Protein AF-A0AB39RC55-F1 (afdb_monomer)

Secondary structure (DSSP, 8-state):
--------------------------------------------------------------------------PPPP--------------------------------------------------------SS-SHHHHHHHHHHHHHHTT-----S---TTHHHHHHHHHHHSTTTHHHHHHHHHHTTSB-SS--BTTEE-BSSS--SEEHHHHHHH-HHHHHHHHHHHHHHHHT-TTTT-SSS-TTHHHHHHHHHHHHHHHHHHHHHHHHHHHHHHHHHHHHHHHHHHHHHHHHHHHHHHHHHHTT-TT---HHHHHHHHHHHHHHHT--SSHHHHHHHHHHHHT-S-SSPPPSEETTEEPPHHHHHHHHHHHHHHHHHHHTHHHHHTS-HHHHHHHHHHHSPPP--TT---

Radius of gyration: 39.56 Å; Cα contacts (8 Å, |Δi|>4): 173; chains: 1; bounding box: 98×82×98 Å

Sequence (417 aa):
MRQDLAVVCAVLFPRTVRGGWLGRELAVVRAASLVGTGRGGLLRQDLGVVCAGVFPRIARGGWLGRELAVVRAVSPPGTSGGGGLSRGEVEGREAPLSGADALPASQGGPNGRLWHLPSPSRVGDVHRTSRAGRGCRRTRRAAAVAVLVLLGVTAAPAFAAPGASEERDAQLVYCLDTSHRGDLVAAAVRLGLLKADAAAQDTVRPTGSGGRMTLEKWAERRQDDFGRACSALMAAESDSPGAAAKDTAEDDWFVTLLKSLPLLAAGALITLGGQLSERVSAERRQIKQQLDSGEAAFRTAVREYLAAYERDAHADHTAVLTARDALTGTLAQVAGPGARRSAARRLADELPLARPLPDARDGAFLGTHARAQEAQGVRQTVDGRLRIVPDLNGRALYWRWRTLREHPAPATPGAAA

Structure (mmCIF, N/CA/C/O backbone):
data_AF-A0AB39RC55-F1
#
_entry.id   AF-A0AB39RC55-F1
#
loop_
_atom_site.group_PDB
_atom_site.id
_atom_site.type_symbol
_atom_site.label_atom_id
_atom_site.label_alt_id
_atom_site.label_comp_id
_atom_site.label_asym_id
_atom_site.label_entity_id
_atom_site.label_seq_id
_atom_site.pdbx_PDB_ins_code
_atom_site.Cartn_x
_atom_site.Cartn_y
_atom_site.Cartn_z
_atom_site.occupancy
_atom_site.B_iso_or_equiv
_atom_site.auth_seq_id
_atom_site.auth_comp_id
_atom_site.auth_asym_id
_atom_site.auth_atom_id
_atom_site.pdbx_PDB_model_num
ATOM 1 N N . MET A 1 1 ? -22.878 -17.715 -24.963 1.00 43.03 1 MET A N 1
ATOM 2 C CA . MET A 1 1 ? -21.461 -17.491 -25.318 1.00 43.03 1 MET A CA 1
ATOM 3 C C . MET A 1 1 ? -21.364 -16.235 -26.167 1.00 43.03 1 MET A C 1
ATOM 5 O O . MET A 1 1 ? -21.709 -16.291 -27.336 1.00 43.03 1 MET A O 1
ATOM 9 N N . ARG A 1 2 ? -20.974 -15.106 -25.570 1.00 29.12 2 ARG A N 1
ATOM 10 C CA . ARG A 1 2 ? -20.531 -13.890 -26.267 1.00 29.12 2 ARG A CA 1
ATOM 11 C C . ARG A 1 2 ? -19.544 -13.186 -25.342 1.00 29.12 2 ARG A C 1
ATOM 13 O O . ARG A 1 2 ? -19.919 -12.773 -24.250 1.00 29.12 2 ARG A O 1
ATOM 20 N N . GLN A 1 3 ? -18.285 -13.173 -25.753 1.00 39.72 3 GLN A N 1
ATOM 21 C CA . GLN A 1 3 ? -17.246 -12.311 -25.213 1.00 39.72 3 GLN A CA 1
ATOM 22 C C . GLN A 1 3 ? -17.105 -11.170 -26.211 1.00 39.72 3 GLN A C 1
ATOM 24 O O . GLN A 1 3 ? -16.764 -11.433 -27.355 1.00 39.72 3 GLN A O 1
ATOM 29 N N . ASP A 1 4 ? -17.348 -9.943 -25.768 1.00 32.66 4 ASP A N 1
ATOM 30 C CA . ASP A 1 4 ? -16.845 -8.741 -26.426 1.00 32.66 4 ASP A CA 1
ATOM 31 C C . ASP A 1 4 ? -16.259 -7.857 -25.322 1.00 32.66 4 ASP A C 1
ATOM 33 O O . ASP A 1 4 ? -16.946 -7.079 -24.663 1.00 32.66 4 ASP A O 1
ATOM 37 N N . LEU A 1 5 ? -14.970 -8.070 -25.055 1.00 35.31 5 LEU A N 1
ATOM 38 C CA . LEU A 1 5 ? -14.131 -7.199 -24.239 1.00 35.31 5 LEU A CA 1
ATOM 39 C C . LEU A 1 5 ? -13.404 -6.257 -25.200 1.00 35.31 5 LEU A C 1
ATOM 41 O O . LEU A 1 5 ? -12.364 -6.601 -25.756 1.00 35.31 5 LEU A O 1
ATOM 45 N N . ALA A 1 6 ? -13.952 -5.060 -25.396 1.00 31.12 6 ALA A N 1
ATOM 46 C CA . ALA A 1 6 ? -13.221 -3.967 -26.020 1.00 31.12 6 ALA A CA 1
ATOM 47 C C . ALA A 1 6 ? -12.321 -3.313 -24.959 1.00 31.12 6 ALA A C 1
ATOM 49 O O . ALA A 1 6 ? -12.769 -2.498 -24.154 1.00 31.12 6 ALA A O 1
ATOM 50 N N . VAL A 1 7 ? -11.041 -3.690 -24.939 1.00 33.72 7 VAL A N 1
ATOM 51 C CA . VAL A 1 7 ? -10.003 -2.970 -24.191 1.00 33.72 7 VAL A CA 1
ATOM 52 C C . VAL A 1 7 ? -9.456 -1.875 -25.102 1.00 33.72 7 VAL A C 1
ATOM 54 O O . VAL A 1 7 ? -8.684 -2.140 -26.020 1.00 33.72 7 VAL A O 1
ATOM 57 N N . VAL A 1 8 ? -9.864 -0.632 -24.855 1.00 31.86 8 VAL A N 1
ATOM 58 C CA . VAL A 1 8 ? -9.264 0.550 -25.482 1.00 31.86 8 VAL A CA 1
ATOM 59 C C . VAL A 1 8 ? -8.044 0.955 -24.655 1.00 31.86 8 VAL A C 1
ATOM 61 O O . VAL A 1 8 ? -8.169 1.589 -23.609 1.00 31.86 8 VAL A O 1
ATOM 64 N N . CYS A 1 9 ? -6.849 0.591 -25.119 1.00 29.84 9 CYS A N 1
ATOM 65 C CA . CYS A 1 9 ? -5.598 1.156 -24.617 1.00 29.84 9 CYS A CA 1
ATOM 66 C C . CYS A 1 9 ? -5.367 2.526 -25.267 1.00 29.84 9 CYS A C 1
ATOM 68 O O . CYS A 1 9 ? -4.828 2.618 -26.368 1.00 29.84 9 CYS A O 1
ATOM 70 N N . ALA A 1 10 ? -5.757 3.601 -24.585 1.00 28.61 10 ALA A N 1
ATOM 71 C CA . ALA A 1 10 ? -5.314 4.945 -24.938 1.00 28.61 10 ALA A CA 1
ATOM 72 C C . ALA A 1 10 ? -3.891 5.166 -24.396 1.00 28.61 10 ALA A C 1
ATOM 74 O O . ALA A 1 10 ? -3.697 5.473 -23.220 1.00 28.61 10 ALA A O 1
ATOM 75 N N . VAL A 1 11 ? -2.883 4.996 -25.254 1.00 29.53 11 VAL A N 1
ATOM 76 C CA . VAL A 1 11 ? -1.509 5.440 -24.982 1.00 29.53 11 VAL A CA 1
ATOM 77 C C . VAL A 1 11 ? -1.458 6.950 -25.220 1.00 29.53 11 VAL A C 1
ATOM 79 O O . VAL A 1 11 ? -1.374 7.414 -26.355 1.00 29.53 11 VAL A O 1
ATOM 82 N N . LEU A 1 12 ? -1.553 7.736 -24.148 1.00 33.94 12 LEU A N 1
ATOM 83 C CA . LEU A 1 12 ? -1.316 9.178 -24.203 1.00 33.94 12 LEU A CA 1
ATOM 84 C C . LEU A 1 12 ? 0.196 9.440 -24.193 1.00 33.94 12 LEU A C 1
ATOM 86 O O . LEU A 1 12 ? 0.866 9.255 -23.179 1.00 33.94 12 LEU A O 1
ATOM 90 N N . PHE A 1 13 ? 0.723 9.893 -25.331 1.00 29.50 13 PHE A N 1
ATOM 91 C CA . PHE A 1 13 ? 2.064 10.468 -25.439 1.00 29.50 13 PHE A CA 1
ATOM 92 C C . PHE A 1 13 ? 2.140 11.798 -24.664 1.00 29.50 13 PHE A C 1
ATOM 94 O O . PHE A 1 13 ? 1.312 12.682 -24.906 1.00 29.50 13 PHE A O 1
ATOM 101 N N . PRO A 1 14 ? 3.142 12.019 -23.793 1.00 38.78 14 PRO A N 1
ATOM 102 C CA . PRO A 1 14 ? 3.405 13.347 -23.261 1.00 38.78 14 PRO A CA 1
ATOM 103 C C . PRO A 1 14 ? 4.071 14.201 -24.346 1.00 38.78 14 PRO A C 1
ATOM 105 O O . PRO A 1 14 ? 5.243 14.033 -24.676 1.00 38.78 14 PRO A O 1
ATOM 108 N N . ARG A 1 15 ? 3.310 15.142 -24.907 1.00 31.92 15 ARG A N 1
ATOM 109 C CA . ARG A 1 15 ? 3.833 16.191 -25.785 1.00 31.92 15 ARG A CA 1
ATOM 110 C C . ARG A 1 15 ? 4.507 17.254 -24.910 1.00 31.92 15 ARG A C 1
ATOM 112 O O . ARG A 1 15 ? 3.839 18.100 -24.323 1.00 31.92 15 ARG A O 1
ATOM 119 N N . THR A 1 16 ? 5.829 17.199 -24.787 1.00 34.69 16 THR A N 1
ATOM 120 C CA . THR A 1 16 ? 6.635 18.255 -24.164 1.00 34.69 16 THR A CA 1
ATOM 121 C C . THR A 1 16 ? 6.688 19.469 -25.090 1.00 34.69 16 THR A C 1
ATOM 123 O O . THR A 1 16 ? 7.504 19.548 -26.001 1.00 34.69 16 THR A O 1
ATOM 126 N N . VAL A 1 17 ? 5.808 20.442 -24.857 1.00 35.41 17 VAL A N 1
ATOM 127 C CA . VAL A 1 17 ? 5.956 21.795 -25.406 1.00 35.41 17 VAL A CA 1
ATOM 128 C C . VAL A 1 17 ? 6.654 22.638 -24.344 1.00 35.41 17 VAL A C 1
ATOM 130 O O . VAL A 1 17 ? 6.082 22.921 -23.293 1.00 35.41 17 VAL A O 1
ATOM 133 N N . ARG A 1 18 ? 7.911 23.011 -24.598 1.00 42.53 18 ARG A N 1
ATOM 134 C CA . ARG A 1 18 ? 8.663 23.964 -23.774 1.00 42.53 18 ARG A CA 1
ATOM 135 C C . ARG A 1 18 ? 9.168 25.098 -24.664 1.00 42.53 18 ARG A C 1
ATOM 137 O O . ARG A 1 18 ? 10.160 24.964 -25.364 1.00 42.53 18 ARG A O 1
ATOM 144 N N . GLY A 1 19 ? 8.443 26.205 -24.615 1.00 35.44 19 GLY A N 1
ATOM 145 C CA . GLY A 1 19 ? 8.781 27.525 -25.144 1.00 35.44 19 GLY A CA 1
ATOM 146 C C . GLY A 1 19 ? 7.642 28.427 -24.681 1.00 35.44 19 GLY A C 1
ATOM 147 O O . GLY A 1 19 ? 6.491 28.141 -24.973 1.00 35.44 19 GLY A O 1
ATOM 148 N N . GLY A 1 20 ? 7.857 29.320 -23.726 1.00 35.12 20 GLY A N 1
ATOM 149 C CA . GLY A 1 20 ? 8.342 30.666 -24.005 1.00 35.12 20 GLY A CA 1
ATOM 150 C C . GLY A 1 20 ? 7.231 31.629 -23.575 1.00 35.12 20 GLY A C 1
ATOM 151 O O . GLY A 1 20 ? 6.055 31.339 -23.743 1.00 35.12 20 GLY A O 1
ATOM 152 N N . TRP A 1 21 ? 7.605 32.697 -22.888 1.00 42.88 21 TRP A N 1
ATOM 153 C CA . TRP A 1 21 ? 6.731 33.602 -22.147 1.00 42.88 21 TRP A CA 1
ATOM 154 C C . TRP A 1 21 ? 5.689 34.382 -22.980 1.00 42.88 21 TRP A C 1
ATOM 156 O O . TRP A 1 21 ? 5.916 34.681 -24.144 1.00 42.88 21 TRP A O 1
ATOM 166 N N . LEU A 1 22 ? 4.646 34.823 -22.251 1.00 46.00 22 LEU A N 1
ATOM 167 C CA . LEU A 1 22 ? 3.630 35.861 -22.522 1.00 46.00 22 LEU A CA 1
ATOM 168 C C . LEU A 1 22 ? 2.452 35.508 -23.447 1.00 46.00 22 LEU A C 1
ATOM 170 O O . LEU A 1 22 ? 2.516 35.614 -24.663 1.00 46.00 22 LEU A O 1
ATOM 174 N N . GLY A 1 23 ? 1.310 35.227 -22.812 1.00 32.47 23 GLY A N 1
ATOM 175 C CA . GLY A 1 23 ? -0.007 35.221 -23.448 1.00 32.47 23 GLY A CA 1
ATOM 176 C C . GLY A 1 23 ? -1.054 34.574 -22.549 1.00 32.47 23 GLY A C 1
ATOM 177 O O . GLY A 1 23 ? -1.214 33.359 -22.555 1.00 32.47 23 GLY A O 1
ATOM 178 N N . ARG A 1 24 ? -1.746 35.377 -21.732 1.00 48.91 24 ARG A N 1
ATOM 179 C CA . ARG A 1 24 ? -2.971 34.954 -21.040 1.00 48.91 24 ARG A CA 1
ATOM 180 C C . ARG A 1 24 ? -4.037 34.672 -22.101 1.00 48.91 24 ARG A C 1
ATOM 182 O O . ARG A 1 24 ? -4.639 35.618 -22.587 1.00 48.91 24 ARG A O 1
ATOM 189 N N . GLU A 1 25 ? -4.326 33.405 -22.368 1.00 34.00 25 GLU A N 1
ATOM 190 C CA . GLU A 1 25 ? -5.631 32.995 -22.885 1.00 34.00 25 GLU A CA 1
ATOM 191 C C . GLU A 1 25 ? -6.171 31.818 -22.068 1.00 34.00 25 GLU A C 1
ATOM 193 O O . GLU A 1 25 ? -5.530 30.782 -21.891 1.00 34.00 25 GLU A O 1
ATOM 198 N N . LEU A 1 26 ? -7.365 32.024 -21.515 1.00 36.62 26 LEU A N 1
ATOM 199 C CA . LEU A 1 26 ? -8.180 31.001 -20.878 1.00 36.62 26 LEU A CA 1
ATOM 200 C C . LEU A 1 26 ? -8.733 30.083 -21.971 1.00 36.62 26 LEU A C 1
ATOM 202 O O . LEU A 1 26 ? -9.740 30.400 -22.599 1.00 36.62 26 LEU A O 1
ATOM 206 N N . ALA A 1 27 ? -8.118 28.920 -22.165 1.00 31.23 27 ALA A N 1
ATOM 207 C CA . ALA A 1 27 ? -8.756 27.833 -22.895 1.00 31.23 27 ALA A CA 1
ATOM 208 C C . ALA A 1 27 ? -9.857 27.218 -22.012 1.00 31.23 27 ALA A C 1
ATOM 210 O O . ALA A 1 27 ? -9.618 26.314 -21.211 1.00 31.23 27 ALA A O 1
ATOM 211 N N . VAL A 1 28 ? -11.082 27.732 -22.143 1.00 34.69 28 VAL A N 1
ATOM 212 C CA . VAL A 1 28 ? -12.290 27.049 -21.670 1.00 34.69 28 VAL A CA 1
ATOM 213 C C . VAL A 1 28 ? -12.527 25.866 -22.605 1.00 34.69 28 VAL A C 1
ATOM 215 O O . VAL A 1 28 ? -13.091 26.017 -23.687 1.00 34.69 28 VAL A O 1
ATOM 218 N N . VAL A 1 29 ? -12.093 24.671 -22.203 1.00 28.02 29 VAL A N 1
ATOM 219 C CA . VAL A 1 29 ? -12.501 23.431 -22.875 1.00 28.02 29 VAL A CA 1
ATOM 220 C C . VAL A 1 29 ? -13.958 23.173 -22.502 1.00 28.02 29 VAL A C 1
ATOM 222 O O . VAL A 1 29 ? -14.278 22.582 -21.474 1.00 28.02 29 VAL A O 1
ATOM 225 N N . ARG A 1 30 ? -14.862 23.688 -23.335 1.00 31.17 30 ARG A N 1
ATOM 226 C CA . ARG A 1 30 ? -16.291 23.400 -23.272 1.00 31.17 30 ARG A CA 1
ATOM 227 C C . ARG A 1 30 ? -16.489 22.017 -23.890 1.00 31.17 30 ARG A C 1
ATOM 229 O O . ARG A 1 30 ? -16.470 21.874 -25.109 1.00 31.17 30 ARG A O 1
ATOM 236 N N . ALA A 1 31 ? -16.637 20.991 -23.057 1.00 27.77 31 ALA A N 1
ATOM 237 C CA . ALA A 1 31 ? -17.123 19.697 -23.518 1.00 27.77 31 ALA A CA 1
ATOM 238 C C . ALA A 1 31 ? -18.564 19.892 -24.016 1.00 27.77 31 ALA A C 1
ATOM 240 O O . ALA A 1 31 ? -19.489 20.087 -23.227 1.00 27.77 31 ALA A O 1
ATOM 241 N N . ALA A 1 32 ? -18.742 19.930 -25.334 1.00 30.94 32 ALA A N 1
ATOM 242 C CA . ALA A 1 32 ? -20.055 19.915 -25.950 1.00 30.94 32 ALA A CA 1
ATOM 243 C C . ALA A 1 32 ? -20.618 18.494 -25.829 1.00 30.94 32 ALA A C 1
ATOM 245 O O . ALA A 1 32 ? -20.237 17.599 -26.579 1.00 30.94 32 ALA A O 1
ATOM 246 N N . SER A 1 33 ? -21.522 18.284 -24.873 1.00 31.70 33 SER A N 1
ATOM 247 C CA . SER A 1 33 ? -22.419 17.131 -24.909 1.00 31.70 33 SER A CA 1
ATOM 248 C C . SER A 1 33 ? -23.353 17.295 -26.104 1.00 31.70 33 SER A C 1
ATOM 250 O O . SER A 1 33 ? -24.265 18.121 -26.081 1.00 31.70 33 SER A O 1
ATOM 252 N N . LEU A 1 34 ? -23.128 16.505 -27.153 1.00 32.03 34 LEU A N 1
ATOM 253 C CA . LEU A 1 34 ? -24.131 16.236 -28.177 1.00 32.03 34 LEU A CA 1
ATOM 254 C C . LEU A 1 34 ? -25.253 15.415 -27.528 1.00 32.03 34 LEU A C 1
ATOM 256 O O . LEU A 1 34 ? -25.216 14.188 -27.496 1.00 32.03 34 LEU A O 1
ATOM 260 N N . VAL A 1 35 ? -26.246 16.109 -26.971 1.00 37.34 35 VAL A N 1
ATOM 261 C CA . VAL A 1 35 ? -27.541 15.515 -26.631 1.00 37.34 35 VAL A CA 1
ATOM 262 C C . VAL A 1 35 ? -28.293 15.337 -27.944 1.00 37.34 35 VAL A C 1
ATOM 264 O O . VAL A 1 35 ? -28.921 16.262 -28.453 1.00 37.34 35 VAL A O 1
ATOM 267 N N . GLY A 1 36 ? -28.186 14.142 -28.521 1.00 32.97 36 GLY A N 1
ATOM 268 C CA . GLY A 1 36 ? -29.104 13.699 -29.560 1.00 32.97 36 GLY A CA 1
ATOM 269 C C . GLY A 1 36 ? -30.492 13.538 -28.949 1.00 32.97 36 GLY A C 1
ATOM 270 O O . GLY A 1 36 ? -30.705 12.678 -28.096 1.00 32.97 36 GLY A O 1
ATOM 271 N N . THR A 1 37 ? -31.442 14.364 -29.376 1.00 38.84 37 THR A N 1
ATOM 272 C CA . THR A 1 37 ? -32.870 14.217 -29.081 1.00 38.84 37 THR A CA 1
ATOM 273 C C . THR A 1 37 ? -33.440 13.030 -29.863 1.00 38.84 37 THR A C 1
ATOM 275 O O . THR A 1 37 ? -34.169 13.174 -30.839 1.00 38.84 37 THR A O 1
ATOM 278 N N . GLY A 1 38 ? -33.085 11.822 -29.424 1.00 34.56 38 GLY A N 1
ATOM 279 C CA . GLY A 1 38 ? -33.704 10.568 -29.837 1.00 34.56 38 GLY A CA 1
ATOM 280 C C . GLY A 1 38 ? -34.925 10.284 -28.971 1.00 34.56 38 GLY A C 1
ATOM 281 O O . GLY A 1 38 ? -34.816 9.862 -27.825 1.00 34.56 38 GLY A O 1
ATOM 282 N N . ARG A 1 39 ? -36.101 10.566 -29.520 1.00 44.69 39 ARG A N 1
ATOM 283 C CA . ARG A 1 39 ? -37.415 10.315 -28.928 1.00 44.69 39 ARG A CA 1
ATOM 284 C C . ARG A 1 39 ? -37.649 8.799 -28.838 1.00 44.69 39 ARG A C 1
ATOM 286 O O . ARG A 1 39 ? -37.835 8.165 -29.869 1.00 44.69 39 ARG A O 1
ATOM 293 N N . GLY A 1 40 ? -37.698 8.234 -27.631 1.00 37.44 40 GLY A N 1
ATOM 294 C CA . GLY A 1 40 ? -38.323 6.925 -27.407 1.00 37.44 40 GLY A CA 1
ATOM 295 C C . GLY A 1 40 ? -37.703 6.067 -26.305 1.00 37.44 40 GLY A C 1
ATOM 296 O O . GLY A 1 40 ? -36.535 5.713 -26.376 1.00 37.44 40 GLY A O 1
ATOM 297 N N . GLY A 1 41 ? -38.542 5.651 -25.353 1.00 34.09 41 GLY A N 1
ATOM 298 C CA . GLY A 1 41 ? -38.341 4.406 -24.608 1.00 34.09 41 GLY A CA 1
ATOM 299 C C . GLY A 1 41 ? -37.872 4.563 -23.167 1.00 34.09 41 GLY A C 1
ATOM 300 O O . GLY A 1 41 ? -36.684 4.655 -22.890 1.00 34.09 41 GLY A O 1
ATOM 301 N N . LEU A 1 42 ? -38.839 4.513 -22.250 1.00 46.84 42 LEU A N 1
ATOM 302 C CA . LEU A 1 42 ? -38.660 4.183 -20.838 1.00 46.84 42 LEU A CA 1
ATOM 303 C C . LEU A 1 42 ? -37.695 3.002 -20.659 1.00 46.84 42 LEU A C 1
ATOM 305 O O . LEU A 1 42 ? -37.992 1.911 -21.134 1.00 46.84 42 LEU A O 1
ATOM 309 N N . LEU A 1 43 ? -36.625 3.193 -19.889 1.00 39.38 43 LEU A N 1
ATOM 310 C CA . LEU A 1 43 ? -36.236 2.275 -18.820 1.00 39.38 43 LEU A CA 1
ATOM 311 C C . LEU A 1 43 ? -35.236 2.963 -17.886 1.00 39.38 43 LEU A C 1
ATOM 313 O O . LEU A 1 43 ? -34.204 3.501 -18.270 1.00 39.38 43 LEU A O 1
ATOM 317 N N . ARG A 1 44 ? -35.653 2.962 -16.630 1.00 39.25 44 ARG A N 1
ATOM 318 C CA . ARG A 1 44 ? -35.046 3.512 -15.430 1.00 39.25 44 ARG A CA 1
ATOM 319 C C . ARG A 1 44 ? -33.804 2.701 -15.061 1.00 39.25 44 ARG A C 1
ATOM 321 O O . ARG A 1 44 ? -33.934 1.498 -14.871 1.00 39.25 44 ARG A O 1
ATOM 328 N N . GLN A 1 45 ? -32.658 3.355 -14.890 1.00 35.53 45 GLN A N 1
ATOM 329 C CA . GLN A 1 45 ? -31.573 2.906 -14.009 1.00 35.53 45 GLN A CA 1
ATOM 330 C C . GLN A 1 45 ? -30.767 4.136 -13.569 1.00 35.53 45 GLN A C 1
ATOM 332 O O . GLN A 1 45 ? -29.889 4.625 -14.276 1.00 35.53 45 GLN A O 1
ATOM 337 N N . ASP A 1 46 ? -31.123 4.650 -12.393 1.00 36.47 46 ASP A N 1
ATOM 338 C CA . ASP A 1 46 ? -30.335 5.619 -11.642 1.00 36.47 46 ASP A CA 1
ATOM 339 C C . ASP A 1 46 ? -29.142 4.903 -11.005 1.00 36.47 46 ASP A C 1
ATOM 341 O O . ASP A 1 46 ? -29.330 4.085 -10.111 1.00 36.47 46 ASP A O 1
ATOM 345 N N . LEU A 1 47 ? -27.925 5.233 -11.436 1.00 36.91 47 LEU A N 1
ATOM 346 C CA . LEU A 1 47 ? -26.689 5.054 -10.667 1.00 36.91 47 LEU A CA 1
ATOM 347 C C . LEU A 1 47 ? -25.700 6.152 -11.089 1.00 36.91 47 LEU A C 1
ATOM 349 O O . LEU A 1 47 ? -24.746 5.934 -11.832 1.00 36.91 47 LEU A O 1
ATOM 353 N N . GLY A 1 48 ? -25.962 7.375 -10.626 1.00 30.14 48 GLY A N 1
ATOM 354 C CA . GLY A 1 48 ? -25.015 8.483 -10.702 1.00 30.14 48 GLY A CA 1
ATOM 355 C C . GLY A 1 48 ? -24.082 8.471 -9.493 1.00 30.14 48 GLY A C 1
ATOM 356 O O . GLY A 1 48 ? -24.415 9.022 -8.448 1.00 30.14 48 GLY A O 1
ATOM 357 N N . VAL A 1 49 ? -22.905 7.857 -9.630 1.00 30.30 49 VAL A N 1
ATOM 358 C CA . VAL A 1 49 ? -21.792 8.029 -8.685 1.00 30.30 49 VAL A CA 1
ATOM 359 C C . VAL A 1 49 ? -21.155 9.394 -8.950 1.00 30.30 49 VAL A C 1
ATOM 361 O O . VAL A 1 49 ? -20.454 9.584 -9.942 1.00 30.30 49 VAL A O 1
ATOM 364 N N . VAL A 1 50 ? -21.402 10.362 -8.067 1.00 29.11 50 VAL A N 1
ATOM 365 C CA . VAL A 1 50 ? -20.710 11.657 -8.071 1.00 29.11 50 VAL A CA 1
ATOM 366 C C . VAL A 1 50 ? -19.432 11.520 -7.246 1.00 29.11 50 VAL A C 1
ATOM 368 O O . VAL A 1 50 ? -19.448 11.635 -6.023 1.00 29.11 50 VAL A O 1
ATOM 371 N N . CYS A 1 51 ? -18.299 11.284 -7.907 1.00 28.39 51 CYS A N 1
ATOM 372 C CA . CYS A 1 51 ? -16.988 11.441 -7.279 1.00 28.39 51 CYS A CA 1
ATOM 373 C C . CYS A 1 51 ? -16.623 12.931 -7.238 1.00 28.39 51 CYS A C 1
ATOM 375 O O . CYS A 1 51 ? -16.023 13.465 -8.170 1.00 28.39 51 CYS A O 1
ATOM 377 N N . ALA A 1 52 ? -16.973 13.611 -6.146 1.00 29.56 52 ALA A N 1
ATOM 378 C CA . ALA A 1 52 ? -16.411 14.916 -5.821 1.00 29.56 52 ALA A CA 1
ATOM 379 C C . ALA A 1 52 ? -14.947 14.735 -5.382 1.00 29.56 52 ALA A C 1
ATOM 381 O O . ALA A 1 52 ? -14.649 14.455 -4.222 1.00 29.56 52 ALA A O 1
ATOM 382 N N . GLY A 1 53 ? -14.016 14.858 -6.328 1.00 26.36 53 GLY A N 1
ATOM 383 C CA . GLY A 1 53 ? -12.586 14.910 -6.039 1.00 26.36 53 GLY A CA 1
ATOM 384 C C . GLY A 1 53 ? -12.220 16.230 -5.362 1.00 26.36 53 GLY A C 1
ATOM 385 O O . GLY A 1 53 ? -11.924 17.215 -6.034 1.00 26.36 53 GLY A O 1
ATOM 386 N N . VAL A 1 54 ? -12.229 16.256 -4.030 1.00 30.41 54 VAL A N 1
ATOM 387 C CA . VAL A 1 54 ? -11.625 17.337 -3.241 1.00 30.41 54 VAL A CA 1
ATOM 388 C C . VAL A 1 54 ? -10.108 17.139 -3.257 1.00 30.41 54 VAL A C 1
ATOM 390 O O . VAL A 1 54 ? -9.583 16.236 -2.612 1.00 30.41 54 VAL A O 1
ATOM 393 N N . PHE A 1 55 ? -9.391 17.974 -4.008 1.00 30.06 55 PHE A N 1
ATOM 394 C CA . PHE A 1 55 ? -7.929 18.048 -3.949 1.00 30.06 55 PHE A CA 1
ATOM 395 C C . PHE A 1 55 ? -7.497 18.891 -2.736 1.00 30.06 55 PHE A C 1
ATOM 397 O O . PHE A 1 55 ? -7.802 20.087 -2.699 1.00 30.06 55 PHE A O 1
ATOM 404 N N . PRO A 1 56 ? -6.745 18.346 -1.761 1.00 35.53 56 PRO A N 1
ATOM 405 C CA . PRO A 1 56 ? -6.118 19.168 -0.739 1.00 35.53 56 PRO A CA 1
ATOM 406 C C . PRO A 1 56 ? -4.920 19.908 -1.344 1.00 35.53 56 PRO A C 1
ATOM 408 O O . PRO A 1 56 ? -3.926 19.321 -1.776 1.00 35.53 56 PRO A O 1
ATOM 411 N N . ARG A 1 57 ? -5.022 21.236 -1.370 1.00 31.34 57 ARG A N 1
ATOM 412 C CA . ARG A 1 57 ? -3.945 22.151 -1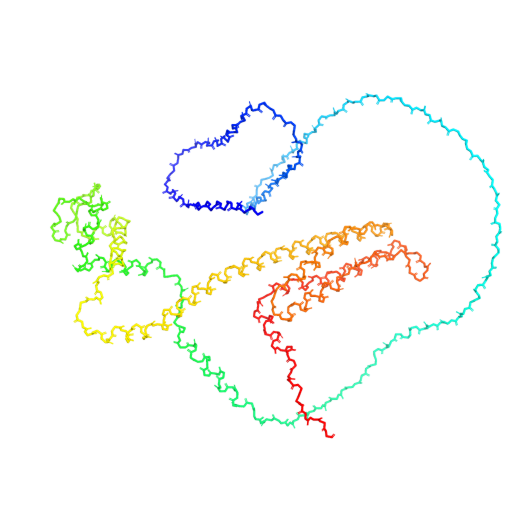.749 1.00 31.34 57 ARG A CA 1
ATOM 413 C C . ARG A 1 57 ? -2.902 22.167 -0.626 1.00 31.34 57 ARG A C 1
ATOM 415 O O . ARG A 1 57 ? -3.094 22.823 0.392 1.00 31.34 57 ARG A O 1
ATOM 422 N N . ILE A 1 58 ? -1.798 21.442 -0.799 1.00 33.97 58 ILE A N 1
ATOM 423 C CA . ILE A 1 58 ? -0.627 21.545 0.084 1.00 33.97 58 ILE A CA 1
ATOM 424 C C . ILE A 1 58 ? 0.107 22.843 -0.271 1.00 33.97 58 ILE A C 1
ATOM 426 O O . ILE A 1 58 ? 0.855 22.899 -1.245 1.00 33.97 58 ILE A O 1
ATOM 430 N N . ALA A 1 59 ? -0.121 23.896 0.513 1.00 35.16 59 ALA A N 1
ATOM 431 C CA . ALA A 1 59 ? 0.694 25.105 0.492 1.00 35.16 59 ALA A CA 1
ATOM 432 C C . ALA A 1 59 ? 1.845 24.953 1.501 1.00 35.16 59 ALA A C 1
ATOM 434 O O . ALA A 1 59 ? 1.620 24.817 2.703 1.00 35.16 59 ALA A O 1
ATOM 435 N N . ARG A 1 60 ? 3.089 24.965 1.009 1.00 40.53 60 ARG A N 1
ATOM 436 C CA . ARG A 1 60 ? 4.290 25.170 1.828 1.00 40.53 60 ARG A CA 1
ATOM 437 C C . ARG A 1 60 ? 4.634 26.661 1.838 1.00 40.53 60 ARG A C 1
ATOM 439 O O . ARG A 1 60 ? 4.934 27.201 0.782 1.00 40.53 60 ARG A O 1
ATOM 446 N N . GLY A 1 61 ? 4.680 27.240 3.039 1.00 33.50 61 GLY A N 1
ATOM 447 C CA . GLY A 1 61 ? 5.576 28.339 3.422 1.00 33.50 61 GLY A CA 1
ATOM 448 C C . GLY A 1 61 ? 5.148 29.765 3.065 1.00 33.50 61 GLY A C 1
ATOM 449 O O . GLY A 1 61 ? 5.096 30.127 1.898 1.00 33.50 61 GLY A O 1
ATOM 450 N N . GLY A 1 62 ? 4.959 30.598 4.093 1.00 29.86 62 GLY A N 1
ATOM 451 C CA . GLY A 1 62 ? 4.911 32.055 3.957 1.00 29.86 62 GLY A CA 1
ATOM 452 C C . GLY A 1 62 ? 4.145 32.729 5.090 1.00 29.86 62 GLY A C 1
ATOM 453 O O . GLY A 1 62 ? 2.929 32.842 5.030 1.00 29.86 62 GLY A O 1
ATOM 454 N N . TRP A 1 63 ? 4.861 33.144 6.134 1.00 41.91 63 TRP A N 1
ATOM 455 C CA . TRP A 1 63 ? 4.359 34.045 7.172 1.00 41.91 63 TRP A CA 1
ATOM 456 C C . TRP A 1 63 ? 3.977 35.418 6.591 1.00 41.91 63 TRP A C 1
ATOM 458 O O . TRP A 1 63 ? 4.668 35.908 5.703 1.00 41.91 63 TRP A O 1
ATOM 468 N N . LEU A 1 64 ? 2.969 36.036 7.228 1.00 41.06 64 LEU A N 1
ATOM 469 C CA . LEU A 1 64 ? 2.464 37.423 7.162 1.00 41.06 64 LEU A CA 1
ATOM 470 C C . LEU A 1 64 ? 1.137 37.613 6.413 1.00 41.06 64 LEU A C 1
ATOM 472 O O . LEU A 1 64 ? 1.022 37.347 5.224 1.00 41.06 64 LEU A O 1
ATOM 476 N N . GLY A 1 65 ? 0.163 38.173 7.139 1.00 32.22 65 GLY A N 1
ATOM 477 C CA . GLY A 1 65 ? -1.047 38.774 6.576 1.00 32.22 65 GLY A CA 1
ATOM 478 C C . GLY A 1 65 ? -2.340 38.229 7.171 1.00 32.22 65 GLY A C 1
ATOM 479 O O . GLY A 1 65 ? -2.916 37.276 6.661 1.00 32.22 65 GLY A O 1
ATOM 480 N N . ARG A 1 66 ? -2.812 38.866 8.250 1.00 42.66 66 ARG A N 1
ATOM 481 C CA . ARG A 1 66 ? -4.216 38.812 8.675 1.00 42.66 66 ARG A CA 1
ATOM 482 C C . ARG A 1 66 ? -5.083 39.406 7.562 1.00 42.66 66 ARG A C 1
ATOM 484 O O . ARG A 1 66 ? -4.948 40.595 7.317 1.00 42.66 66 ARG A O 1
ATOM 491 N N . GLU A 1 67 ? -6.023 38.640 7.020 1.00 34.38 67 GLU A N 1
ATOM 492 C CA . GLU A 1 67 ? -7.320 39.161 6.575 1.00 34.38 67 GLU A CA 1
ATOM 493 C C . GLU A 1 67 ? -8.407 38.108 6.827 1.00 34.38 67 GLU A C 1
ATOM 495 O O . GLU A 1 67 ? -8.295 36.942 6.449 1.00 34.38 67 GLU A O 1
ATOM 500 N N . LEU A 1 68 ? -9.447 38.536 7.540 1.00 39.53 68 LEU A N 1
ATOM 501 C CA . LEU A 1 68 ? -10.659 37.780 7.818 1.00 39.53 68 LEU A CA 1
ATOM 502 C C . LEU A 1 68 ? -11.529 37.773 6.557 1.00 39.53 68 LEU A C 1
ATOM 504 O O . LEU A 1 68 ? -12.175 38.771 6.250 1.00 39.53 68 LEU A O 1
ATOM 508 N N . ALA A 1 69 ? -11.596 36.641 5.860 1.00 34.41 69 ALA A N 1
ATOM 509 C CA . ALA A 1 69 ? -12.635 36.397 4.867 1.00 34.41 69 ALA A CA 1
ATOM 510 C C . ALA A 1 69 ? -13.794 35.637 5.529 1.00 34.41 69 ALA A C 1
ATOM 512 O O . ALA A 1 69 ? -13.736 34.427 5.748 1.00 34.41 69 ALA A O 1
ATOM 513 N N . VAL A 1 70 ? -14.852 36.378 5.862 1.00 36.62 70 VAL A N 1
ATOM 514 C CA . VAL A 1 70 ? -16.163 35.845 6.250 1.00 36.62 70 VAL A CA 1
ATOM 515 C C . VAL A 1 70 ? -16.769 35.150 5.030 1.00 36.62 70 VAL A C 1
ATOM 517 O O . VAL A 1 70 ? -17.248 35.805 4.105 1.00 36.62 70 VAL A O 1
ATOM 520 N N . VAL A 1 71 ? -16.752 33.816 5.009 1.00 32.16 71 VAL A N 1
ATOM 521 C CA . VAL A 1 71 ? -17.504 33.038 4.018 1.00 32.16 71 VAL A CA 1
ATOM 522 C C . VAL A 1 71 ? -18.950 32.941 4.493 1.00 32.16 71 VAL A C 1
ATOM 524 O O . VAL A 1 71 ? -19.285 32.236 5.441 1.00 32.16 71 VAL A O 1
ATOM 527 N N . ARG A 1 72 ? -19.796 33.716 3.819 1.00 31.98 72 ARG A N 1
ATOM 528 C CA . ARG A 1 72 ? -21.250 33.755 3.951 1.00 31.98 72 ARG A CA 1
ATOM 529 C C . ARG A 1 72 ? -21.823 32.413 3.481 1.00 31.98 72 ARG A C 1
ATOM 531 O O . ARG A 1 72 ? -21.679 32.057 2.313 1.00 31.98 72 ARG A O 1
ATOM 538 N N . ALA A 1 73 ? -22.450 31.671 4.390 1.00 31.97 73 ALA A N 1
ATOM 539 C CA . ALA A 1 73 ? -23.199 30.466 4.060 1.00 31.97 73 ALA A CA 1
ATOM 540 C C . ALA A 1 73 ? -24.39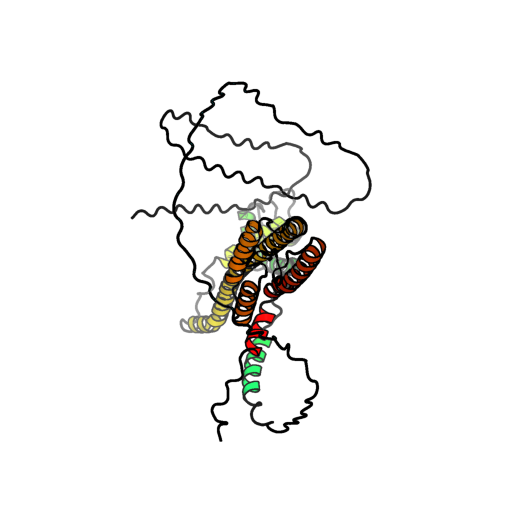1 30.832 3.158 1.00 31.97 73 ALA A C 1
ATOM 542 O O . ALA A 1 73 ? -25.223 31.663 3.520 1.00 31.97 73 ALA A O 1
ATOM 543 N N . VAL A 1 74 ? -24.446 30.232 1.970 1.00 38.22 74 VAL A N 1
ATOM 544 C CA . VAL A 1 74 ? -25.611 30.270 1.082 1.00 38.22 74 VAL A CA 1
ATOM 545 C C . VAL A 1 74 ? -26.519 29.113 1.485 1.00 38.22 74 VAL A C 1
ATOM 547 O O . VAL A 1 74 ? -26.180 27.949 1.279 1.00 38.22 74 VAL A O 1
ATOM 550 N N . SER A 1 75 ? -27.654 29.444 2.099 1.00 37.78 75 SER A N 1
ATOM 551 C CA . SER A 1 75 ? -28.740 28.504 2.385 1.00 37.78 75 SER A CA 1
ATOM 552 C C . SER A 1 75 ? -29.435 28.072 1.088 1.00 37.78 75 SER A C 1
ATOM 554 O O . SER A 1 75 ? -29.727 28.935 0.256 1.00 37.78 75 SER A O 1
ATOM 556 N N . PRO A 1 76 ? -29.766 26.783 0.903 1.00 47.12 76 PRO A N 1
ATOM 557 C CA . PRO A 1 76 ? -30.703 26.374 -0.134 1.00 47.12 76 PRO A CA 1
ATOM 558 C C . PRO A 1 76 ? -32.160 26.710 0.258 1.00 47.12 76 PRO A C 1
ATOM 560 O O . PRO A 1 76 ? -32.480 26.788 1.448 1.00 47.12 76 PRO A O 1
ATOM 563 N N . PRO A 1 77 ? -33.042 26.941 -0.734 1.00 49.84 77 PRO A N 1
ATOM 564 C CA . PRO A 1 77 ? -34.392 27.452 -0.527 1.00 49.84 77 PRO A CA 1
ATOM 565 C C . PRO A 1 77 ? -35.331 26.426 0.113 1.00 49.84 77 PRO A C 1
ATOM 567 O O . PRO A 1 77 ? -35.340 25.246 -0.236 1.00 49.84 77 PRO A O 1
ATOM 570 N N . GLY A 1 78 ? -36.160 26.931 1.028 1.00 32.84 78 GLY A N 1
ATOM 571 C CA . GLY A 1 78 ? -37.245 26.195 1.656 1.00 32.84 78 GLY A CA 1
ATOM 572 C C . GLY A 1 78 ? -38.314 25.787 0.648 1.00 32.84 78 GLY A C 1
ATOM 573 O O . GLY A 1 78 ? -38.838 26.607 -0.106 1.00 32.84 78 GLY A O 1
ATOM 574 N N . THR A 1 79 ? -38.666 24.508 0.675 1.00 39.81 79 THR A N 1
ATOM 575 C CA . THR A 1 79 ? -39.898 23.995 0.087 1.00 39.81 79 THR A CA 1
ATOM 576 C C . THR A 1 79 ? -41.017 24.171 1.106 1.00 39.81 79 THR A C 1
ATOM 578 O O . THR A 1 79 ? -41.176 23.414 2.057 1.00 39.81 79 THR A O 1
ATOM 581 N N . SER A 1 80 ? -41.768 25.249 0.898 1.00 39.97 80 SER A N 1
ATOM 582 C CA . SER A 1 80 ? -43.127 25.427 1.392 1.00 39.97 80 SER A CA 1
ATOM 583 C C . SER A 1 80 ? -44.018 24.360 0.751 1.00 39.97 80 SER A C 1
ATOM 585 O O . SER A 1 80 ? -44.170 24.325 -0.469 1.00 39.97 80 SER A O 1
ATOM 587 N N . GLY A 1 81 ? -44.575 23.476 1.574 1.00 38.75 81 GLY A N 1
ATOM 588 C CA . GLY A 1 81 ? -45.550 22.467 1.182 1.00 38.75 81 GLY A CA 1
ATOM 589 C C . GLY A 1 81 ? -46.510 22.236 2.337 1.00 38.75 81 GLY A C 1
ATOM 590 O O . GLY A 1 81 ? -46.284 21.368 3.173 1.00 38.75 81 GLY A O 1
ATOM 591 N N . GLY A 1 82 ? -47.538 23.080 2.417 1.00 38.69 82 GLY A N 1
ATOM 592 C CA . GLY A 1 82 ? -48.682 22.886 3.298 1.00 38.69 82 GLY A CA 1
ATOM 593 C C . GLY A 1 82 ? -49.635 21.811 2.769 1.00 38.69 82 GLY A C 1
ATOM 594 O O . GLY A 1 82 ? -49.732 21.583 1.565 1.00 38.69 82 GLY A O 1
ATOM 595 N N . GLY A 1 83 ? -50.359 21.192 3.698 1.00 36.88 83 GLY A N 1
ATOM 596 C CA . GLY A 1 83 ? -51.355 20.143 3.473 1.00 36.88 83 GLY A CA 1
ATOM 597 C C . GLY A 1 83 ? -51.055 18.985 4.418 1.00 36.88 83 GLY A C 1
ATOM 598 O O . GLY A 1 83 ? -49.973 18.427 4.381 1.00 36.88 83 GLY A O 1
ATOM 599 N N . GLY A 1 84 ? -51.899 18.581 5.349 1.00 33.88 84 GLY A N 1
ATOM 600 C CA . GLY A 1 84 ? -53.313 18.815 5.564 1.00 33.88 84 GLY A CA 1
ATOM 601 C C . GLY A 1 84 ? -53.780 17.632 6.411 1.00 33.88 84 GLY A C 1
ATOM 602 O O . GLY A 1 84 ? -53.374 16.508 6.150 1.00 33.88 84 GLY A O 1
ATOM 603 N N . LEU A 1 85 ? -54.544 17.924 7.463 1.00 43.62 85 LEU A N 1
ATOM 604 C CA . LEU A 1 85 ? -55.577 17.083 8.076 1.00 43.62 85 LEU A CA 1
ATOM 605 C C . LEU A 1 85 ? -55.439 15.556 7.907 1.00 43.62 85 LEU A C 1
ATOM 607 O O . LEU A 1 85 ? -55.687 15.036 6.825 1.00 43.62 85 LEU A O 1
ATOM 611 N N . SER A 1 86 ? -55.251 14.827 9.011 1.00 39.59 86 SER A N 1
ATOM 612 C CA . SER A 1 86 ? -56.214 13.791 9.428 1.00 39.59 86 SER A CA 1
ATOM 613 C C . SER A 1 86 ? -55.913 13.297 10.837 1.00 39.59 86 SER A C 1
ATOM 615 O O . SER A 1 86 ? -54.920 12.631 11.115 1.00 39.59 86 SER A O 1
ATOM 617 N N . ARG A 1 87 ? -56.828 13.686 11.717 1.00 41.06 87 ARG A N 1
ATOM 618 C CA . ARG A 1 87 ? -57.064 13.196 13.066 1.00 41.06 87 ARG A CA 1
ATOM 619 C C . ARG A 1 87 ? -58.036 12.022 12.936 1.00 41.06 87 ARG A C 1
ATOM 621 O O . ARG A 1 87 ? -59.120 12.205 12.397 1.00 41.06 87 ARG A O 1
ATOM 628 N N . GLY A 1 88 ? -57.639 10.858 13.423 1.00 41.91 88 GLY A N 1
ATOM 629 C CA . GLY A 1 88 ? -58.493 9.714 13.753 1.00 41.91 88 GLY A CA 1
ATOM 630 C C . GLY A 1 88 ? -57.666 8.891 14.737 1.00 41.91 88 GLY A C 1
ATOM 631 O O . GLY A 1 88 ? -56.570 8.472 14.390 1.00 41.91 88 GLY A O 1
ATOM 632 N N . GLU A 1 89 ? -57.954 8.831 16.034 1.00 43.44 89 GLU A N 1
ATOM 633 C CA . GLU A 1 89 ? -59.214 8.446 16.681 1.00 43.44 89 GLU A CA 1
ATOM 634 C C . GLU A 1 89 ? -59.701 7.099 16.151 1.00 43.44 89 GLU A C 1
ATOM 636 O O . GLU A 1 89 ? -60.560 7.030 15.280 1.00 43.44 89 GLU A O 1
ATOM 641 N N . VAL A 1 90 ? -59.089 6.024 16.661 1.00 46.56 90 VAL A N 1
ATOM 642 C CA . VAL A 1 90 ? -59.761 4.732 16.793 1.00 46.56 90 VAL A CA 1
ATOM 643 C C . VAL A 1 90 ? -59.501 4.190 18.193 1.00 46.56 90 VAL A C 1
ATOM 645 O O . VAL A 1 90 ? -58.385 3.896 18.616 1.00 46.56 90 VAL A O 1
ATOM 648 N N . GLU A 1 91 ? -60.626 4.150 18.872 1.00 40.56 91 GLU A N 1
ATOM 649 C CA . GLU A 1 91 ? -61.012 3.629 20.160 1.00 40.56 91 GLU A CA 1
ATOM 650 C C . GLU A 1 91 ? -60.932 2.092 20.225 1.00 40.56 91 GLU A C 1
ATOM 652 O O . GLU A 1 91 ? -61.197 1.397 19.246 1.00 40.56 91 GLU A O 1
ATOM 657 N N . GLY A 1 92 ? -60.627 1.579 21.420 1.00 38.97 92 GLY A N 1
ATOM 658 C CA . GLY A 1 92 ? -61.282 0.393 21.975 1.00 38.97 92 GLY A CA 1
ATOM 659 C C . GLY A 1 92 ? -60.853 -0.993 21.484 1.00 38.97 92 GLY A C 1
ATOM 660 O O . GLY A 1 92 ? -61.328 -1.483 20.463 1.00 38.97 92 GLY A O 1
ATOM 661 N N . ARG A 1 93 ? -60.136 -1.728 22.348 1.00 39.94 93 ARG A N 1
ATOM 662 C CA . ARG A 1 93 ? -60.602 -3.063 22.773 1.00 39.94 93 ARG A CA 1
ATOM 663 C C . ARG A 1 93 ? -59.890 -3.565 24.027 1.00 39.94 93 ARG A C 1
ATOM 665 O O . ARG A 1 93 ? -58.705 -3.882 24.012 1.00 39.94 93 ARG A O 1
ATOM 672 N N . GLU A 1 94 ? -60.671 -3.645 25.096 1.00 39.53 94 GLU A N 1
ATOM 673 C CA . GLU A 1 94 ? -60.376 -4.366 26.327 1.00 39.53 94 GLU A CA 1
ATOM 674 C C . GLU A 1 94 ? -60.729 -5.863 26.215 1.00 39.53 94 GLU A C 1
ATOM 676 O O . GLU A 1 94 ? -61.637 -6.243 25.472 1.00 39.53 94 GLU A O 1
ATOM 681 N N . ALA A 1 95 ? -60.057 -6.631 27.089 1.00 45.28 95 ALA A N 1
ATOM 682 C CA . ALA A 1 95 ? -60.428 -7.911 27.719 1.00 45.28 95 ALA A CA 1
ATOM 683 C C . ALA A 1 95 ? -60.149 -9.246 26.974 1.00 45.28 95 ALA A C 1
ATOM 685 O O . ALA A 1 95 ? -60.189 -9.280 25.745 1.00 45.28 95 ALA A O 1
ATOM 686 N N . PRO A 1 96 ? -59.999 -10.395 27.691 1.00 56.50 96 PRO A N 1
ATOM 687 C CA . PRO A 1 96 ? -59.671 -10.604 29.117 1.00 56.50 96 PRO A CA 1
ATOM 688 C C . PRO A 1 96 ? -58.582 -11.675 29.411 1.00 56.50 96 PRO A C 1
ATOM 690 O O . PRO A 1 96 ? -58.195 -12.483 28.574 1.00 56.50 96 PRO A O 1
ATOM 693 N N . LEU A 1 97 ? -58.144 -11.652 30.678 1.00 49.41 97 LEU A N 1
ATOM 694 C CA . LEU A 1 97 ? -57.728 -12.743 31.581 1.00 49.41 97 LEU A CA 1
ATOM 695 C C . LEU A 1 97 ? -57.789 -14.200 31.070 1.00 49.41 97 LEU A C 1
ATOM 697 O O . LEU A 1 97 ? -58.843 -14.663 30.644 1.00 49.41 97 LEU A O 1
ATOM 701 N N . SER A 1 98 ? -56.723 -14.964 31.341 1.00 39.81 98 SER A N 1
ATOM 702 C CA . SER A 1 98 ? -56.712 -16.170 32.205 1.00 39.81 98 SER A CA 1
ATOM 703 C C . SER A 1 98 ? -55.640 -17.167 31.745 1.00 39.81 98 SER A C 1
ATOM 705 O O . SER A 1 98 ? -55.565 -17.503 30.567 1.00 39.81 98 SER A O 1
ATOM 707 N N . GLY A 1 99 ? -54.812 -17.647 32.673 1.00 41.28 99 GLY A N 1
ATOM 708 C CA . GLY A 1 99 ? -53.800 -18.665 32.386 1.00 41.28 99 GLY A CA 1
ATOM 709 C C . GLY A 1 99 ? -52.700 -18.714 33.434 1.00 41.28 99 GLY A C 1
ATOM 710 O O . GLY A 1 99 ? -51.548 -18.410 33.143 1.00 41.28 99 GLY A O 1
ATOM 711 N N . ALA A 1 100 ? -53.082 -19.038 34.667 1.00 41.78 100 ALA A N 1
ATOM 712 C CA . ALA A 1 100 ? -52.154 -19.508 35.680 1.00 41.78 100 ALA A CA 1
ATOM 713 C C . ALA A 1 100 ? -51.590 -20.863 35.241 1.00 41.78 100 ALA A C 1
ATOM 715 O O . ALA A 1 100 ? -52.374 -21.729 34.876 1.00 41.78 100 ALA A O 1
ATOM 716 N N . ASP A 1 101 ? -50.275 -21.052 35.331 1.00 46.38 101 ASP A N 1
ATOM 717 C CA . ASP A 1 101 ? -49.722 -22.350 35.700 1.00 46.38 101 ASP A CA 1
ATOM 718 C C . ASP A 1 101 ? -48.354 -22.199 36.365 1.00 46.38 101 ASP A C 1
ATOM 720 O O . ASP A 1 101 ? -47.545 -21.319 36.066 1.00 46.38 101 ASP A O 1
ATOM 724 N N . ALA A 1 102 ? -48.191 -23.037 37.377 1.00 39.69 102 ALA A N 1
ATOM 725 C CA . ALA A 1 102 ? -47.229 -22.946 38.448 1.00 39.69 102 ALA A CA 1
ATOM 726 C C . ALA A 1 102 ? -45.826 -23.461 38.071 1.00 39.69 102 ALA A C 1
ATOM 728 O O . ALA A 1 102 ? -45.664 -24.405 37.306 1.00 39.69 102 ALA A O 1
ATOM 729 N N . LEU A 1 103 ? -44.830 -22.814 38.687 1.00 53.78 103 LEU A N 1
ATOM 730 C CA . LEU A 1 103 ? -43.584 -23.331 39.288 1.00 53.78 103 LEU A CA 1
ATOM 731 C C . LEU A 1 103 ? -43.300 -24.857 39.164 1.00 53.78 103 LEU A C 1
ATOM 733 O O . LEU A 1 103 ? -44.192 -25.679 39.355 1.00 53.78 103 LEU A O 1
ATOM 737 N N . PRO A 1 104 ? -42.012 -25.255 39.050 1.00 56.12 104 PRO A N 1
ATOM 738 C CA . PRO A 1 104 ? -41.214 -25.331 40.275 1.00 56.12 104 PRO A CA 1
ATOM 739 C C . PRO A 1 104 ? -39.826 -24.683 40.220 1.00 56.12 104 PRO A C 1
ATOM 741 O O . PRO A 1 104 ? -39.043 -24.824 39.285 1.00 56.12 104 PRO A O 1
ATOM 744 N N . ALA A 1 105 ? -39.548 -24.020 41.340 1.00 45.00 105 ALA A N 1
ATOM 745 C CA . ALA A 1 105 ? -38.263 -23.783 41.977 1.00 45.00 105 ALA A CA 1
ATOM 746 C C . ALA A 1 105 ? -37.110 -24.717 41.545 1.00 45.00 105 ALA A C 1
ATOM 748 O O . ALA A 1 105 ? -37.075 -25.892 41.909 1.00 45.00 105 ALA A O 1
ATOM 749 N N . SER A 1 106 ? -36.093 -24.144 40.893 1.00 44.41 106 SER A N 1
ATOM 750 C CA . SER A 1 106 ? -34.742 -24.710 40.870 1.00 44.41 106 SER A CA 1
ATOM 751 C C . SER A 1 106 ? -33.967 -24.159 42.063 1.00 44.41 106 SER A C 1
ATOM 753 O O . SER A 1 106 ? -33.558 -22.998 42.078 1.00 44.41 106 SER A O 1
ATOM 755 N N . GLN A 1 107 ? -33.806 -25.009 43.074 1.00 45.00 107 GLN A N 1
ATOM 756 C CA . GLN A 1 107 ? -33.010 -24.772 44.272 1.00 45.00 107 GLN A CA 1
ATOM 757 C C . GLN A 1 107 ? -31.548 -24.455 43.935 1.00 45.00 107 GLN A C 1
ATOM 759 O O . GLN A 1 107 ? -30.980 -24.953 42.962 1.00 45.00 107 GLN A O 1
ATOM 764 N N . GLY A 1 108 ? -30.954 -23.608 44.775 1.00 43.66 108 GLY A N 1
ATOM 765 C CA . GLY A 1 108 ? -29.577 -23.158 44.670 1.00 43.66 108 GLY A CA 1
ATOM 766 C C . GLY A 1 108 ? -28.537 -24.258 44.873 1.00 43.66 108 GLY A C 1
ATOM 767 O O . GLY A 1 108 ? -28.702 -25.180 45.667 1.00 43.66 108 GLY A O 1
ATOM 768 N N . GLY A 1 109 ? -27.410 -24.080 44.191 1.00 35.84 109 GLY A N 1
ATOM 769 C CA . GLY A 1 109 ? -26.144 -24.719 44.520 1.00 35.84 109 GLY A CA 1
ATOM 770 C C . GLY A 1 109 ? -25.088 -23.641 44.783 1.00 35.84 109 GLY A C 1
ATOM 771 O O . GLY A 1 109 ? -24.740 -22.916 43.848 1.00 35.84 109 GLY A O 1
ATOM 772 N N . PRO A 1 110 ? -24.553 -23.505 46.009 1.00 53.69 110 PRO A N 1
ATOM 773 C CA . PRO A 1 110 ? -23.455 -22.596 46.292 1.00 53.69 110 PRO A CA 1
ATOM 774 C C . PRO A 1 110 ? -22.138 -23.289 45.930 1.00 53.69 110 PRO A C 1
ATOM 776 O O . PRO A 1 110 ? -21.479 -23.883 46.775 1.00 53.69 110 PRO A O 1
ATOM 779 N N . ASN A 1 111 ? -21.737 -23.223 44.661 1.00 46.38 111 ASN A N 1
ATOM 780 C CA . ASN A 1 111 ? -20.364 -23.545 44.268 1.00 46.38 111 ASN A CA 1
ATOM 781 C C . ASN A 1 111 ? -19.619 -22.249 43.965 1.00 46.38 111 ASN A C 1
ATOM 783 O O . ASN A 1 111 ? -19.450 -21.850 42.813 1.00 46.38 111 ASN A O 1
ATOM 787 N N . GLY A 1 112 ? -19.172 -21.600 45.042 1.00 45.88 112 GLY A N 1
ATOM 788 C CA . GLY A 1 112 ? -18.155 -20.563 44.990 1.00 45.88 112 GLY A CA 1
ATOM 789 C C . GLY A 1 112 ? -16.866 -21.136 44.408 1.00 45.88 112 GLY A C 1
ATOM 790 O O . GLY A 1 112 ? -16.042 -21.698 45.123 1.00 45.88 112 GLY A O 1
ATOM 791 N N . ARG A 1 113 ? -16.677 -20.985 43.095 1.00 43.16 113 ARG A N 1
ATOM 792 C CA . ARG A 1 113 ? -15.352 -21.091 42.486 1.00 43.16 113 ARG A CA 1
ATOM 793 C C . ARG A 1 113 ? -14.635 -19.771 42.722 1.00 43.16 113 ARG A C 1
ATOM 795 O O . ARG A 1 113 ? -14.741 -18.845 41.923 1.00 43.16 113 ARG A O 1
ATOM 802 N N . LEU A 1 114 ? -13.909 -19.708 43.837 1.00 40.06 114 LEU A N 1
ATOM 803 C CA . LEU A 1 114 ? -12.770 -18.810 43.969 1.00 40.06 114 LEU A CA 1
ATOM 804 C C . LEU A 1 114 ? -11.824 -19.093 42.796 1.00 40.06 114 LEU A C 1
ATOM 806 O O . LEU A 1 114 ? -11.154 -20.126 42.753 1.00 40.06 114 LEU A O 1
ATOM 810 N N . TRP A 1 115 ? -11.758 -18.171 41.844 1.00 43.03 115 TRP A N 1
ATOM 811 C CA . TRP A 1 115 ? -10.643 -18.112 40.914 1.00 43.03 115 TRP A CA 1
ATOM 812 C C . TRP A 1 115 ? -9.434 -17.591 41.692 1.00 43.03 115 TRP A C 1
ATOM 814 O O . TRP A 1 115 ? -9.236 -16.388 41.840 1.00 43.03 115 TRP A O 1
ATOM 824 N N . HIS A 1 116 ? -8.639 -18.512 42.238 1.00 41.78 116 HIS A N 1
ATOM 825 C CA . HIS A 1 116 ? -7.295 -18.200 42.702 1.00 41.78 116 HIS A CA 1
ATOM 826 C C . HIS A 1 116 ? -6.462 -17.739 41.500 1.00 41.78 116 HIS A C 1
ATOM 828 O O . HIS A 1 116 ? -6.090 -18.533 40.637 1.00 41.78 116 HIS A O 1
ATOM 834 N N . LEU A 1 117 ? -6.178 -16.439 41.449 1.00 41.75 117 LEU A N 1
ATOM 835 C CA . LEU A 1 117 ? -5.112 -15.875 40.628 1.00 41.75 117 LEU A CA 1
ATOM 836 C C . LEU A 1 117 ? -3.776 -16.502 41.070 1.00 41.75 117 LEU A C 1
ATOM 838 O O . LEU A 1 117 ? -3.447 -16.423 42.258 1.00 41.75 117 LEU A O 1
ATOM 842 N N . PRO A 1 118 ? -2.986 -17.112 40.169 1.00 47.03 118 PRO A N 1
ATOM 843 C CA . PRO A 1 118 ? -1.644 -17.546 40.516 1.00 47.03 118 PRO A CA 1
ATOM 844 C C . PRO A 1 118 ? -0.749 -16.318 40.716 1.00 47.03 118 PRO A C 1
ATOM 846 O O . PRO A 1 118 ? -0.477 -15.547 39.796 1.00 47.03 118 PRO A O 1
ATOM 849 N N . SER A 1 119 ? -0.307 -16.156 41.959 1.00 38.69 119 SER A N 1
ATOM 850 C CA . SER A 1 119 ? 0.760 -15.248 42.369 1.00 38.69 119 SER A CA 1
ATOM 851 C C . SER A 1 119 ? 2.067 -15.603 41.635 1.00 38.69 119 SER A C 1
ATOM 853 O O . SER A 1 119 ? 2.391 -16.790 41.540 1.00 38.69 119 SER A O 1
ATOM 855 N N . PRO A 1 120 ? 2.843 -14.634 41.112 1.00 48.50 120 PRO A N 1
ATOM 856 C CA . PRO A 1 120 ? 4.129 -14.921 40.493 1.00 48.50 120 PRO A CA 1
ATOM 857 C C . PRO A 1 120 ? 5.181 -15.201 41.573 1.00 48.50 120 PRO A C 1
ATOM 859 O O . PRO A 1 120 ? 5.818 -14.294 42.114 1.00 48.50 120 PRO A O 1
ATOM 862 N N . SER A 1 121 ? 5.379 -16.482 41.879 1.00 46.12 121 SER A N 1
ATOM 863 C CA . SER A 1 121 ? 6.522 -16.956 42.654 1.00 46.12 121 SER A CA 1
ATOM 864 C C . SER A 1 121 ? 7.816 -16.688 41.891 1.00 46.12 121 SER A C 1
ATOM 866 O O . SER A 1 121 ? 8.013 -17.138 40.762 1.00 46.12 121 SER A O 1
ATOM 868 N N . ARG A 1 122 ? 8.710 -15.961 42.559 1.00 47.47 122 ARG A N 1
ATOM 869 C CA . ARG A 1 122 ? 10.144 -15.896 42.280 1.00 47.47 122 ARG A CA 1
ATOM 870 C C . ARG A 1 122 ? 10.790 -17.290 42.303 1.00 47.47 122 ARG A C 1
ATOM 872 O O . ARG A 1 122 ? 10.311 -18.193 42.979 1.00 47.47 122 ARG A O 1
ATOM 879 N N . VAL A 1 123 ? 12.005 -17.305 41.751 1.00 45.38 123 VAL A N 1
ATOM 880 C CA . VAL A 1 123 ? 13.131 -18.223 42.004 1.00 45.38 123 VAL A CA 1
ATOM 881 C C . VAL A 1 123 ? 13.222 -19.419 41.061 1.00 45.38 123 VAL A C 1
ATOM 883 O O . VAL A 1 123 ? 12.407 -20.332 41.073 1.00 45.38 123 VAL A O 1
ATOM 886 N N . GLY A 1 124 ? 14.304 -19.416 40.282 1.00 38.66 124 GLY A N 1
ATOM 887 C CA . GLY A 1 124 ? 14.732 -20.549 39.478 1.00 38.66 124 GLY A CA 1
ATOM 888 C C . GLY A 1 124 ? 15.889 -20.218 38.543 1.00 38.66 124 GLY A C 1
ATOM 889 O O . GLY A 1 124 ? 15.821 -20.559 37.366 1.00 38.66 124 GLY A O 1
ATOM 890 N N . ASP A 1 125 ? 16.927 -19.539 39.045 1.00 47.19 125 ASP A N 1
ATOM 891 C CA . ASP A 1 125 ? 18.236 -19.494 38.388 1.00 47.19 125 ASP A CA 1
ATOM 892 C C . ASP A 1 125 ? 18.749 -20.928 38.221 1.00 47.19 125 ASP A C 1
ATOM 894 O O . ASP A 1 125 ? 19.195 -21.569 39.172 1.00 47.19 125 ASP A O 1
ATOM 898 N N . VAL A 1 126 ? 18.686 -21.447 36.997 1.00 47.62 126 VAL A N 1
ATOM 899 C CA . VAL A 1 126 ? 19.415 -22.652 36.605 1.00 47.62 126 VAL A CA 1
ATOM 900 C C . VAL A 1 126 ? 20.448 -22.235 35.574 1.00 47.62 126 VAL A C 1
ATOM 902 O O . VAL A 1 126 ? 20.237 -22.283 34.361 1.00 47.62 126 VAL A O 1
ATOM 905 N N . HIS A 1 127 ? 21.611 -21.841 36.090 1.00 46.06 127 HIS A N 1
ATOM 906 C CA . HIS A 1 127 ? 22.864 -21.868 35.353 1.00 46.06 127 HIS A CA 1
ATOM 907 C C . HIS A 1 127 ? 23.121 -23.299 34.861 1.00 46.06 127 HIS A C 1
ATOM 909 O O . HIS A 1 127 ? 23.723 -24.115 35.553 1.00 46.06 127 HIS A O 1
ATOM 915 N N . ARG A 1 128 ? 22.688 -23.617 33.636 1.00 43.56 128 ARG A N 1
ATOM 916 C CA . ARG A 1 128 ? 23.162 -24.802 32.912 1.00 43.56 128 ARG A CA 1
ATOM 917 C C . ARG A 1 128 ? 24.149 -24.370 31.835 1.00 43.56 128 ARG A C 1
ATOM 919 O O . ARG A 1 128 ? 23.810 -24.172 30.670 1.00 43.56 128 ARG A O 1
ATOM 926 N N . THR A 1 129 ? 25.404 -24.241 32.248 1.00 49.78 129 THR A N 1
ATOM 927 C CA . THR A 1 129 ? 26.582 -24.127 31.386 1.00 49.78 129 THR A CA 1
ATOM 928 C C . THR A 1 129 ? 26.802 -25.434 30.620 1.00 49.78 129 THR A C 1
ATOM 930 O O . THR A 1 129 ? 27.640 -26.259 30.964 1.00 49.78 129 THR A O 1
ATOM 933 N N . SER A 1 130 ? 26.063 -25.628 29.527 1.00 49.34 130 SER A N 1
ATOM 934 C CA . SER A 1 130 ? 26.326 -26.735 28.599 1.00 49.34 130 SER A CA 1
ATOM 935 C C . SER A 1 130 ? 27.443 -26.340 27.629 1.00 49.34 130 SER A C 1
ATOM 937 O O . SER A 1 130 ? 27.208 -25.847 26.526 1.00 49.34 130 SER A O 1
ATOM 939 N N . ARG A 1 131 ? 28.691 -26.541 28.069 1.00 53.16 131 ARG A N 1
ATOM 940 C CA . ARG A 1 131 ? 29.858 -26.713 27.194 1.00 53.16 131 ARG A CA 1
ATOM 941 C C . ARG A 1 131 ? 29.813 -28.130 26.616 1.00 53.16 131 ARG A C 1
ATOM 943 O O . ARG A 1 131 ? 30.120 -29.059 27.342 1.00 53.16 131 ARG A O 1
ATOM 950 N N . ALA A 1 132 ? 29.496 -28.285 25.333 1.00 52.38 132 ALA A N 1
ATOM 951 C CA . ALA A 1 132 ? 30.029 -29.328 24.440 1.00 52.38 132 ALA A CA 1
ATOM 952 C C . ALA A 1 132 ? 29.306 -29.255 23.089 1.00 52.38 132 ALA A C 1
ATOM 954 O O . ALA A 1 132 ? 28.106 -29.014 23.039 1.00 52.38 132 ALA A O 1
ATOM 955 N N . GLY A 1 133 ? 30.040 -29.446 21.990 1.00 44.41 133 GLY A N 1
ATOM 956 C CA . GLY A 1 133 ? 29.466 -29.489 20.638 1.00 44.41 133 GLY A CA 1
ATOM 957 C C . GLY A 1 133 ? 30.069 -28.507 19.631 1.00 44.41 133 GLY A C 1
ATOM 958 O O . GLY A 1 133 ? 29.386 -28.062 18.711 1.00 44.41 133 GLY A O 1
ATOM 959 N N . ARG A 1 134 ? 31.354 -28.152 19.767 1.00 49.81 134 ARG A N 1
ATOM 960 C CA . ARG A 1 134 ? 32.137 -27.560 18.667 1.00 49.81 134 ARG A CA 1
ATOM 961 C C . ARG A 1 134 ? 32.655 -28.679 17.758 1.00 49.81 134 ARG A C 1
ATOM 963 O O . ARG A 1 134 ? 33.830 -29.004 17.784 1.00 49.81 134 ARG A O 1
ATOM 970 N N . GLY A 1 135 ? 31.774 -29.259 16.952 1.00 54.16 135 GLY A N 1
ATOM 971 C CA . GLY A 1 135 ? 32.137 -30.205 15.897 1.00 54.16 135 GLY A CA 1
ATOM 972 C C . GLY A 1 135 ? 31.118 -30.116 14.767 1.00 54.16 135 GLY A C 1
ATOM 973 O O . GLY A 1 135 ? 29.925 -30.053 15.027 1.00 54.16 135 GLY A O 1
ATOM 974 N N . CYS A 1 136 ? 31.574 -30.045 13.517 1.00 47.91 136 CYS A N 1
ATOM 975 C CA . CYS A 1 136 ? 30.741 -30.144 12.305 1.00 47.91 136 CYS A CA 1
ATOM 976 C C . CYS A 1 136 ? 29.854 -28.943 11.891 1.00 47.91 136 CYS A C 1
ATOM 978 O O . CYS A 1 136 ? 28.867 -29.124 11.187 1.00 47.91 136 CYS A O 1
ATOM 980 N N . ARG A 1 137 ? 30.223 -27.686 12.197 1.00 51.50 137 ARG A N 1
ATOM 981 C CA . ARG A 1 137 ? 29.650 -26.489 11.511 1.00 51.50 137 ARG A CA 1
ATOM 982 C C . ARG A 1 137 ? 30.569 -25.837 10.465 1.00 51.50 137 ARG A C 1
ATOM 984 O O . ARG A 1 137 ? 30.216 -24.795 9.915 1.00 51.50 137 ARG A O 1
ATOM 991 N N . ARG A 1 138 ? 31.745 -26.414 10.184 1.00 52.75 138 ARG A N 1
ATOM 992 C CA . ARG A 1 138 ? 32.744 -25.803 9.282 1.00 52.75 138 ARG A CA 1
ATOM 993 C C . ARG A 1 138 ? 32.568 -26.147 7.797 1.00 52.75 138 ARG A C 1
ATOM 995 O O . ARG A 1 138 ? 32.939 -25.327 6.971 1.00 52.75 138 ARG A O 1
ATOM 1002 N N . THR A 1 139 ? 31.924 -27.255 7.433 1.00 51.78 139 THR A N 1
ATOM 1003 C CA . THR A 1 139 ? 31.833 -27.672 6.017 1.00 51.78 139 THR A CA 1
ATOM 1004 C C . THR A 1 139 ? 30.655 -27.058 5.252 1.00 51.78 139 THR A C 1
ATOM 1006 O O . THR A 1 139 ? 30.784 -26.779 4.067 1.00 51.78 139 THR A O 1
ATOM 1009 N N . ARG A 1 140 ? 29.536 -26.714 5.912 1.00 50.44 140 ARG A N 1
ATOM 1010 C CA . ARG A 1 140 ? 28.406 -26.019 5.247 1.00 50.44 140 ARG A CA 1
ATOM 1011 C C . ARG A 1 140 ? 28.603 -24.509 5.065 1.00 50.44 140 ARG A C 1
ATOM 1013 O O . ARG A 1 140 ? 27.903 -23.901 4.264 1.00 50.44 140 ARG A O 1
ATOM 1020 N N . ARG A 1 141 ? 29.555 -23.893 5.779 1.00 51.34 141 ARG A N 1
ATOM 1021 C CA . ARG A 1 141 ? 29.896 -22.469 5.589 1.00 51.34 141 ARG A CA 1
ATOM 1022 C C . ARG A 1 141 ? 30.785 -22.235 4.365 1.00 51.34 141 ARG A C 1
ATOM 1024 O O . ARG A 1 141 ? 30.678 -21.174 3.769 1.00 51.34 141 ARG A O 1
ATOM 1031 N N . ALA A 1 142 ? 31.591 -23.216 3.955 1.00 50.38 142 ALA A N 1
ATOM 1032 C CA . ALA A 1 142 ? 32.468 -23.079 2.791 1.00 50.38 142 ALA A CA 1
ATOM 1033 C C . ALA A 1 142 ? 31.681 -22.999 1.466 1.00 50.38 142 ALA A C 1
ATOM 1035 O O . ALA A 1 142 ? 31.966 -22.140 0.638 1.00 50.38 142 ALA A O 1
ATOM 1036 N N . ALA A 1 143 ? 30.623 -23.804 1.308 1.00 52.75 143 ALA A N 1
ATOM 1037 C CA . ALA A 1 143 ? 29.791 -23.778 0.100 1.00 52.75 143 ALA A CA 1
ATOM 1038 C C . ALA A 1 143 ? 28.963 -22.482 -0.040 1.00 52.75 143 ALA A C 1
ATOM 1040 O O . ALA A 1 143 ? 28.800 -21.966 -1.141 1.00 52.75 143 ALA A O 1
ATOM 1041 N N . ALA A 1 144 ? 28.482 -21.909 1.070 1.00 53.03 144 ALA A N 1
ATOM 1042 C CA . ALA A 1 144 ? 27.723 -20.654 1.039 1.00 53.03 144 ALA A CA 1
ATOM 1043 C C . ALA A 1 144 ? 28.606 -19.421 0.756 1.00 53.03 144 ALA A C 1
ATOM 1045 O O . ALA A 1 144 ? 28.134 -18.455 0.161 1.00 53.03 144 ALA A O 1
ATOM 1046 N N . VAL A 1 145 ? 29.883 -19.451 1.156 1.00 55.50 145 VAL A N 1
ATOM 1047 C CA . VAL A 1 145 ? 30.837 -18.363 0.880 1.00 55.50 145 VAL A CA 1
ATOM 1048 C C . VAL A 1 145 ? 31.280 -18.375 -0.585 1.00 55.50 145 VAL A C 1
ATOM 1050 O O . VAL A 1 145 ? 31.365 -17.308 -1.180 1.00 55.50 145 VAL A O 1
ATOM 1053 N N . ALA A 1 146 ? 31.466 -19.546 -1.204 1.00 55.38 146 ALA A N 1
ATOM 1054 C CA . ALA A 1 146 ? 31.845 -19.632 -2.619 1.00 55.38 146 ALA A CA 1
ATOM 1055 C C . ALA A 1 146 ? 30.792 -19.009 -3.560 1.00 55.38 146 ALA A C 1
ATOM 1057 O O . ALA A 1 146 ? 31.149 -18.282 -4.483 1.00 55.38 146 ALA A O 1
ATOM 1058 N N . VAL A 1 147 ? 29.496 -19.201 -3.282 1.00 57.12 147 VAL A N 1
ATOM 1059 C CA . VAL A 1 147 ? 28.412 -18.590 -4.077 1.00 57.12 147 VAL A CA 1
ATOM 1060 C C . VAL A 1 147 ? 28.334 -17.069 -3.868 1.00 57.12 147 VAL A C 1
ATOM 1062 O O . VAL A 1 147 ? 28.102 -16.333 -4.822 1.00 57.12 147 VAL A O 1
ATOM 1065 N N . LEU A 1 148 ? 28.585 -16.572 -2.650 1.00 54.59 148 LEU A N 1
ATOM 1066 C CA . LEU A 1 148 ? 28.627 -15.129 -2.367 1.00 54.59 148 LEU A CA 1
ATOM 1067 C C . LEU A 1 148 ? 29.853 -14.430 -2.975 1.00 54.59 148 LEU A C 1
ATOM 1069 O O . LEU A 1 148 ? 29.741 -13.279 -3.385 1.00 54.59 148 LEU A O 1
ATOM 1073 N N . VAL A 1 149 ? 30.998 -15.113 -3.071 1.00 55.94 149 VAL A N 1
ATOM 1074 C CA . VAL A 1 149 ? 32.209 -14.567 -3.708 1.00 55.94 149 VAL A CA 1
ATOM 1075 C C . VAL A 1 149 ? 32.066 -14.534 -5.234 1.00 55.94 149 VAL A C 1
ATOM 1077 O O . VAL A 1 149 ? 32.450 -13.539 -5.840 1.00 55.94 149 VAL A O 1
ATOM 1080 N N . LEU A 1 150 ? 31.419 -15.530 -5.855 1.00 53.28 150 LEU A N 1
ATOM 1081 C CA . LEU A 1 150 ? 31.111 -15.483 -7.293 1.00 53.28 150 LEU A CA 1
ATOM 1082 C C . LEU A 1 150 ? 30.094 -14.387 -7.663 1.00 53.28 150 LEU A C 1
ATOM 1084 O O . LEU A 1 150 ? 30.198 -13.814 -8.740 1.00 53.28 150 LEU A O 1
ATOM 1088 N N . LEU A 1 151 ? 29.162 -14.041 -6.768 1.00 53.38 151 LEU A N 1
ATOM 1089 C CA . LEU A 1 151 ? 28.241 -12.907 -6.956 1.00 53.38 151 LEU A CA 1
ATOM 1090 C C . LEU A 1 151 ? 28.883 -11.538 -6.658 1.00 53.38 151 LEU A C 1
ATOM 1092 O O . LEU A 1 151 ? 28.369 -10.515 -7.104 1.00 53.38 151 LEU A O 1
ATOM 1096 N N . GLY A 1 152 ? 29.984 -11.501 -5.900 1.00 49.66 152 GLY A N 1
ATOM 1097 C CA . GLY A 1 152 ? 30.672 -10.266 -5.511 1.00 49.66 152 GLY A CA 1
ATOM 1098 C C . GLY A 1 152 ? 31.638 -9.715 -6.563 1.00 49.66 152 GLY A C 1
ATOM 1099 O O . GLY A 1 152 ? 31.880 -8.514 -6.582 1.00 49.66 152 GLY A O 1
ATOM 1100 N N . VAL A 1 153 ? 32.163 -10.559 -7.458 1.00 51.19 153 VAL A N 1
ATOM 1101 C CA . VAL A 1 153 ? 33.158 -10.143 -8.470 1.00 51.19 153 VAL A CA 1
ATOM 1102 C C . VAL A 1 153 ? 32.512 -9.563 -9.740 1.00 51.19 153 VAL A C 1
ATOM 1104 O O . VAL A 1 153 ? 33.181 -8.883 -10.508 1.00 51.19 153 VAL A O 1
ATOM 1107 N N . THR A 1 154 ? 31.199 -9.722 -9.937 1.00 48.53 154 THR A N 1
ATOM 1108 C CA . THR A 1 154 ? 30.467 -9.111 -11.068 1.00 48.53 154 THR A CA 1
ATOM 1109 C C . THR A 1 154 ? 29.646 -7.882 -10.679 1.00 48.53 154 THR A C 1
ATOM 1111 O O . THR A 1 154 ? 28.910 -7.350 -11.507 1.00 48.53 154 THR A O 1
ATOM 1114 N N . ALA A 1 155 ? 29.763 -7.396 -9.441 1.00 45.69 155 ALA A N 1
ATOM 1115 C CA . ALA A 1 155 ? 29.186 -6.120 -9.034 1.00 45.69 155 ALA A CA 1
ATOM 1116 C C . ALA A 1 155 ? 30.115 -4.965 -9.447 1.00 45.69 155 ALA A C 1
ATOM 1118 O O . ALA A 1 155 ? 30.617 -4.217 -8.609 1.00 45.69 155 ALA A O 1
ATOM 1119 N N . ALA A 1 156 ? 30.336 -4.813 -10.756 1.00 48.41 156 ALA A N 1
ATOM 1120 C CA . ALA A 1 156 ? 30.657 -3.497 -11.292 1.00 48.41 156 ALA A CA 1
ATOM 1121 C C . ALA A 1 156 ? 29.523 -2.540 -10.864 1.00 48.41 156 ALA A C 1
ATOM 1123 O O . ALA A 1 156 ? 28.364 -2.971 -10.830 1.00 48.41 156 ALA A O 1
ATOM 1124 N N . PRO A 1 157 ? 29.822 -1.290 -10.472 1.00 44.53 157 PRO A N 1
ATOM 1125 C CA . PRO A 1 157 ? 28.828 -0.344 -9.979 1.00 44.53 157 PRO A CA 1
ATOM 1126 C C . PRO A 1 157 ? 27.795 -0.067 -11.073 1.00 44.53 157 PRO A C 1
ATOM 1128 O O . PRO A 1 157 ? 27.982 0.759 -11.959 1.00 44.53 157 PRO A O 1
ATOM 1131 N N . ALA A 1 158 ? 26.697 -0.809 -11.015 1.00 47.28 158 ALA A N 1
ATOM 1132 C CA . ALA A 1 158 ? 25.579 -0.671 -11.914 1.00 47.28 158 ALA A CA 1
ATOM 1133 C C . ALA A 1 158 ? 24.772 0.563 -11.484 1.00 47.28 158 ALA A C 1
ATOM 1135 O O . ALA A 1 158 ? 24.096 0.556 -10.455 1.00 47.28 158 ALA A O 1
ATOM 1136 N N . PHE A 1 159 ? 24.856 1.600 -12.317 1.00 45.22 159 PHE A N 1
ATOM 1137 C CA . PHE A 1 159 ? 23.910 2.708 -12.438 1.00 45.22 159 PHE A CA 1
ATOM 1138 C C . PHE A 1 159 ? 23.890 3.736 -11.294 1.00 45.22 159 PHE A C 1
ATOM 1140 O O . PHE A 1 159 ? 22.878 3.949 -10.626 1.00 45.22 159 PHE A O 1
ATOM 1147 N N . ALA A 1 160 ? 24.956 4.533 -11.195 1.00 41.72 160 ALA A N 1
ATOM 1148 C CA . ALA A 1 160 ? 24.678 5.963 -11.312 1.00 41.72 160 ALA A CA 1
ATOM 1149 C C . ALA A 1 160 ? 24.150 6.147 -12.740 1.00 41.72 160 ALA A C 1
ATOM 1151 O O . ALA A 1 160 ? 24.804 5.680 -13.671 1.00 41.72 160 ALA A O 1
ATOM 1152 N N . ALA A 1 161 ? 22.947 6.707 -12.917 1.00 41.31 161 ALA A N 1
ATOM 1153 C CA . ALA A 1 161 ? 22.500 7.129 -14.243 1.00 41.31 161 ALA A CA 1
ATOM 1154 C C . ALA A 1 161 ? 23.691 7.855 -14.879 1.00 41.31 161 ALA A C 1
ATOM 1156 O O . ALA A 1 161 ? 24.178 8.776 -14.208 1.00 41.31 161 ALA A O 1
ATOM 1157 N N . PRO A 1 162 ? 24.226 7.393 -16.030 1.00 44.62 162 PRO A N 1
ATOM 1158 C CA . PRO A 1 162 ? 25.386 8.026 -16.632 1.00 44.62 162 PRO A CA 1
ATOM 1159 C C . PRO A 1 162 ? 25.053 9.503 -16.649 1.00 44.62 162 PRO A C 1
ATOM 1161 O O . PRO A 1 162 ? 23.989 9.906 -17.137 1.00 44.62 162 PRO A O 1
ATOM 1164 N N . GLY A 1 163 ? 25.860 10.292 -15.931 1.00 45.81 163 GLY A N 1
ATOM 1165 C CA . GLY A 1 163 ? 25.651 11.727 -15.913 1.00 45.81 163 GLY A CA 1
ATOM 1166 C C . GLY A 1 163 ? 25.560 12.107 -17.377 1.00 45.81 163 GLY A C 1
ATOM 1167 O O . GLY A 1 163 ? 26.411 11.669 -18.144 1.00 45.81 163 GLY A O 1
ATOM 1168 N N . ALA A 1 164 ? 24.518 12.832 -17.785 1.00 58.28 164 ALA A N 1
ATOM 1169 C CA . ALA A 1 164 ? 24.234 13.118 -19.196 1.00 58.28 164 ALA A CA 1
ATOM 1170 C C . ALA A 1 164 ? 25.429 13.723 -19.977 1.00 58.28 164 ALA A C 1
ATOM 1172 O O . ALA A 1 164 ? 25.327 13.924 -21.181 1.00 58.28 164 ALA A O 1
ATOM 1173 N N . SER A 1 165 ? 26.529 14.032 -19.283 1.00 69.00 165 SER A N 1
ATOM 1174 C CA . SER A 1 165 ? 27.864 14.305 -19.801 1.00 69.00 165 SER A CA 1
ATOM 1175 C C . SER A 1 165 ? 28.569 13.083 -20.408 1.00 69.00 165 SER A C 1
ATOM 1177 O O . SER A 1 165 ? 28.914 13.157 -21.573 1.00 69.00 165 SER A O 1
ATOM 1179 N N . GLU A 1 166 ? 28.755 11.959 -19.701 1.00 76.06 166 GLU A N 1
ATOM 1180 C CA . GLU A 1 166 ? 29.623 10.861 -20.188 1.00 76.06 166 GLU A CA 1
ATOM 1181 C C . GLU A 1 166 ? 29.081 10.220 -21.470 1.00 76.06 166 GLU A C 1
ATOM 1183 O O . GLU A 1 166 ? 29.820 9.971 -22.420 1.00 76.06 166 GLU A O 1
ATOM 1188 N N . GLU A 1 167 ? 27.766 10.016 -21.533 1.00 75.62 167 GLU A N 1
ATOM 1189 C CA . GLU A 1 167 ? 27.124 9.472 -22.728 1.00 75.62 167 GLU A CA 1
ATOM 1190 C C . GLU A 1 167 ? 27.129 10.474 -23.891 1.00 75.62 167 GLU A C 1
ATOM 1192 O O . GLU A 1 167 ? 27.253 10.087 -25.051 1.00 75.62 167 GLU A O 1
ATOM 1197 N N . ARG A 1 168 ? 27.073 11.777 -23.593 1.00 80.56 168 ARG A N 1
ATOM 1198 C CA . ARG A 1 168 ? 27.183 12.836 -24.603 1.00 80.56 168 ARG A CA 1
ATOM 1199 C C . ARG A 1 168 ? 28.607 12.965 -25.138 1.00 80.56 168 ARG A C 1
ATOM 1201 O O . ARG A 1 168 ? 28.772 13.174 -26.336 1.00 80.56 168 ARG A O 1
ATOM 1208 N N . ASP A 1 169 ? 29.610 12.806 -24.284 1.00 85.94 169 ASP A N 1
ATOM 1209 C CA . ASP A 1 169 ? 31.019 12.842 -24.670 1.00 85.94 169 ASP A CA 1
ATOM 1210 C C . ASP A 1 169 ? 31.357 11.636 -25.561 1.00 85.94 169 ASP A C 1
ATOM 1212 O O . ASP A 1 169 ? 31.988 11.798 -26.605 1.00 85.94 169 ASP A O 1
ATOM 1216 N N . ALA A 1 170 ? 30.840 10.446 -25.230 1.00 85.62 170 ALA A N 1
ATOM 1217 C CA . ALA A 1 170 ? 30.966 9.257 -26.074 1.00 85.62 170 ALA A CA 1
ATOM 1218 C C . ALA A 1 170 ? 30.295 9.438 -27.449 1.00 85.62 170 ALA A C 1
ATOM 1220 O O . ALA A 1 170 ? 30.904 9.130 -28.473 1.00 85.62 170 ALA A O 1
ATOM 1221 N N . GLN A 1 171 ? 29.076 9.992 -27.490 1.00 86.25 171 GLN A N 1
ATOM 1222 C CA . GLN A 1 171 ? 28.375 10.302 -28.744 1.00 86.25 171 GLN A CA 1
ATOM 1223 C C . GLN A 1 171 ? 29.136 11.318 -29.601 1.00 86.25 171 GLN A C 1
ATOM 1225 O O . GLN A 1 171 ? 29.210 11.175 -30.820 1.00 86.25 171 GLN A O 1
ATOM 1230 N N . LEU A 1 172 ? 29.717 12.341 -28.972 1.00 91.25 172 LEU A N 1
ATOM 1231 C CA . LEU A 1 172 ? 30.478 13.371 -29.671 1.00 91.25 172 LEU A CA 1
ATOM 1232 C C . LEU A 1 172 ? 31.760 12.801 -30.287 1.00 91.25 172 LEU A C 1
ATOM 1234 O O . LEU A 1 172 ? 32.044 13.092 -31.446 1.00 91.25 172 LEU A O 1
ATOM 1238 N N . VAL A 1 173 ? 32.495 11.958 -29.554 1.00 93.19 173 VAL A N 1
ATOM 1239 C CA . VAL A 1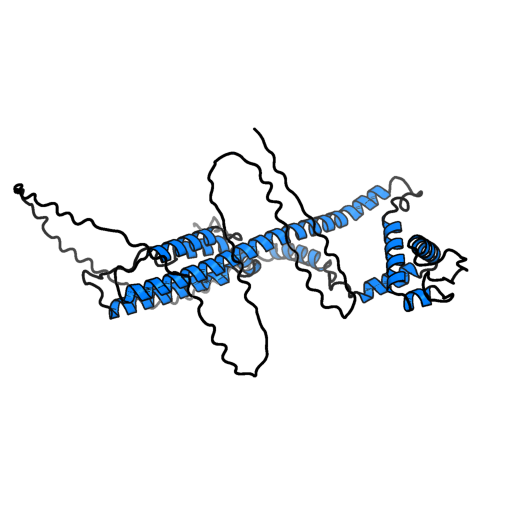 173 ? 33.684 11.268 -30.082 1.00 93.19 173 VAL A CA 1
ATOM 1240 C C . VAL A 1 173 ? 33.307 10.330 -31.228 1.00 93.19 173 VAL A C 1
ATOM 1242 O O . VAL A 1 173 ? 33.948 10.380 -32.273 1.00 93.19 173 VAL A O 1
ATOM 1245 N N . TYR A 1 174 ? 32.241 9.539 -31.069 1.00 92.44 174 TYR A N 1
ATOM 1246 C CA . TYR A 1 174 ? 31.763 8.618 -32.102 1.00 92.44 174 TYR A CA 1
ATOM 1247 C C . TYR A 1 174 ? 31.408 9.345 -33.406 1.00 92.44 174 TYR A C 1
ATOM 1249 O O . TYR A 1 174 ? 31.917 9.022 -34.475 1.00 92.44 174 TYR A O 1
ATOM 1257 N N . CYS A 1 175 ? 30.579 10.387 -33.317 1.00 94.62 175 CYS A N 1
ATOM 1258 C CA . CYS A 1 175 ? 30.069 11.097 -34.488 1.00 94.62 175 CYS A CA 1
ATOM 1259 C C . CYS A 1 175 ? 31.084 12.057 -35.137 1.00 94.62 175 CYS A C 1
ATOM 1261 O O . CYS A 1 175 ? 30.891 12.447 -36.288 1.00 94.62 175 CYS A O 1
ATOM 1263 N N . LEU A 1 176 ? 32.151 12.460 -34.431 1.00 93.88 176 LEU A N 1
ATOM 1264 C CA . LEU A 1 176 ? 33.241 13.268 -35.000 1.00 93.88 176 LEU A CA 1
ATOM 1265 C C . LEU A 1 176 ? 34.417 12.435 -35.528 1.00 93.88 176 LEU A C 1
ATOM 1267 O O . LEU A 1 176 ? 35.331 13.014 -36.133 1.00 93.88 176 LEU A O 1
ATOM 1271 N N . ASP A 1 177 ? 34.401 11.115 -35.336 1.00 94.75 177 ASP A N 1
ATOM 1272 C CA . ASP A 1 177 ? 35.412 10.226 -35.896 1.00 94.75 177 ASP A CA 1
ATOM 1273 C C . ASP A 1 177 ? 35.411 10.290 -37.429 1.00 94.75 177 ASP A C 1
ATOM 1275 O O . ASP A 1 177 ? 34.364 10.357 -38.078 1.00 94.75 177 ASP A O 1
ATOM 1279 N N . THR A 1 178 ? 36.604 10.274 -38.022 1.00 92.19 178 THR A N 1
ATOM 1280 C CA . THR A 1 178 ? 36.797 10.401 -39.474 1.00 92.19 178 THR A CA 1
ATOM 1281 C C . THR A 1 178 ? 36.008 9.386 -40.299 1.00 92.19 178 THR A C 1
ATOM 1283 O O . THR A 1 178 ? 35.606 9.711 -41.415 1.00 92.19 178 THR A O 1
ATOM 1286 N N . SER A 1 179 ? 35.749 8.196 -39.749 1.00 92.38 179 SER A N 1
ATOM 1287 C CA . SER A 1 179 ? 34.972 7.146 -40.408 1.00 92.38 179 SER A CA 1
ATOM 1288 C C . SER A 1 179 ? 33.474 7.465 -40.494 1.00 92.38 179 SER A C 1
ATOM 1290 O O . SER A 1 179 ? 32.849 7.120 -41.491 1.00 92.38 179 SER A O 1
ATOM 1292 N N . HIS A 1 180 ? 32.921 8.200 -39.523 1.00 93.56 180 HIS A N 1
ATOM 1293 C CA . HIS A 1 180 ? 31.484 8.490 -39.418 1.00 93.56 180 HIS A CA 1
ATOM 1294 C C . HIS A 1 180 ? 31.097 9.901 -39.895 1.00 93.56 180 HIS A C 1
ATOM 1296 O O . HIS A 1 180 ? 29.913 10.194 -40.081 1.00 93.56 180 HIS A O 1
ATOM 1302 N N . ARG A 1 181 ? 32.068 10.796 -40.146 1.00 92.62 181 ARG A N 1
ATOM 1303 C CA . ARG A 1 181 ? 31.813 12.188 -40.589 1.00 92.62 181 ARG A CA 1
ATOM 1304 C C . ARG A 1 181 ? 30.937 12.274 -41.840 1.00 92.62 181 ARG A C 1
ATOM 1306 O O . ARG A 1 181 ? 30.035 13.111 -41.898 1.00 92.62 181 ARG A O 1
ATOM 1313 N N . GLY A 1 182 ? 31.197 11.427 -42.837 1.00 92.56 182 GLY A N 1
ATOM 1314 C CA . GLY A 1 182 ? 30.430 11.408 -44.087 1.00 92.56 182 GLY A CA 1
ATOM 1315 C C . GLY A 1 182 ? 28.962 11.042 -43.859 1.00 92.56 182 GLY A C 1
ATOM 1316 O O . GLY A 1 182 ? 28.062 11.737 -44.341 1.00 92.56 182 GLY A O 1
ATOM 1317 N N . ASP A 1 183 ? 28.724 10.008 -43.055 1.00 93.81 183 ASP A N 1
ATOM 1318 C CA . ASP A 1 183 ? 27.381 9.515 -42.754 1.00 93.81 183 ASP A CA 1
ATOM 1319 C C . ASP A 1 183 ? 26.616 10.452 -41.815 1.00 93.81 183 ASP A C 1
ATOM 1321 O O . ASP A 1 183 ? 25.414 10.661 -41.994 1.00 93.81 183 ASP A O 1
ATOM 1325 N N . LEU A 1 184 ? 27.311 11.118 -40.887 1.00 94.56 184 LEU A N 1
ATOM 1326 C CA . LEU A 1 184 ? 26.736 12.176 -40.058 1.00 94.56 184 LEU A CA 1
ATOM 1327 C C . LEU A 1 184 ? 26.220 13.337 -40.920 1.00 94.56 184 LEU A C 1
ATOM 1329 O O . LEU A 1 184 ? 25.095 13.805 -40.723 1.00 94.56 184 LEU A O 1
ATOM 1333 N N . VAL A 1 185 ? 27.013 13.797 -41.896 1.00 94.88 185 VAL A N 1
ATOM 1334 C CA . VAL A 1 185 ? 26.596 14.854 -42.832 1.00 94.88 185 VAL A CA 1
ATOM 1335 C C . VAL A 1 185 ? 25.412 14.382 -43.675 1.00 94.88 185 VAL A C 1
ATOM 1337 O O . VAL A 1 185 ? 24.440 15.124 -43.826 1.00 94.88 185 VAL A O 1
ATOM 1340 N N . ALA A 1 186 ? 25.440 13.143 -44.172 1.00 93.81 186 ALA A N 1
ATOM 1341 C CA . ALA A 1 186 ? 24.334 12.570 -44.933 1.00 93.81 186 ALA A CA 1
ATOM 1342 C C . ALA A 1 186 ? 23.037 12.496 -44.105 1.00 93.81 186 ALA A C 1
ATOM 1344 O O . ALA A 1 186 ? 21.972 12.894 -44.589 1.00 93.81 186 ALA A O 1
ATOM 1345 N N . ALA A 1 187 ? 23.113 12.054 -42.846 1.00 94.25 187 ALA A N 1
ATOM 1346 C CA . ALA A 1 187 ? 21.987 12.027 -41.916 1.00 94.25 187 ALA A CA 1
ATOM 1347 C C . ALA A 1 187 ? 21.448 13.441 -41.646 1.00 94.25 187 ALA A C 1
ATOM 1349 O O . ALA A 1 187 ? 20.241 13.677 -41.721 1.00 94.25 187 ALA A O 1
ATOM 1350 N N . ALA A 1 188 ? 22.334 14.410 -41.412 1.00 94.88 188 ALA A N 1
ATOM 1351 C CA . ALA A 1 188 ? 21.953 15.796 -41.167 1.00 94.88 188 ALA A CA 1
ATOM 1352 C C . ALA A 1 188 ? 21.287 16.459 -42.390 1.00 94.88 188 ALA A C 1
ATOM 1354 O O . ALA A 1 188 ? 20.316 17.200 -42.226 1.00 94.88 188 ALA A O 1
ATOM 1355 N N . VAL A 1 189 ? 21.745 16.166 -43.614 1.00 95.19 189 VAL A N 1
ATOM 1356 C CA . VAL A 1 189 ? 21.092 16.614 -44.859 1.00 95.19 189 VAL A CA 1
ATOM 1357 C C . VAL A 1 189 ? 19.713 15.967 -45.014 1.00 95.19 189 VAL A C 1
ATOM 1359 O O . VAL A 1 189 ? 18.742 16.668 -45.297 1.00 95.19 189 VAL A O 1
ATOM 1362 N N . ARG A 1 190 ? 19.581 14.655 -44.759 1.00 94.81 190 ARG A N 1
ATOM 1363 C CA . ARG A 1 190 ? 18.286 13.942 -44.805 1.00 94.81 190 ARG A CA 1
ATOM 1364 C C . ARG A 1 190 ? 17.275 14.484 -43.792 1.00 94.81 190 ARG A C 1
ATOM 1366 O O . ARG A 1 190 ? 16.086 14.544 -44.088 1.00 94.81 190 ARG A O 1
ATOM 1373 N N . LEU A 1 191 ? 17.741 14.913 -42.620 1.00 95.19 191 LEU A N 1
ATOM 1374 C CA . LEU A 1 191 ? 16.917 15.557 -41.591 1.00 95.19 191 LEU A CA 1
ATOM 1375 C C . LEU A 1 191 ? 16.620 17.041 -41.878 1.00 95.19 191 LEU A C 1
ATOM 1377 O O . LEU A 1 191 ? 15.912 17.677 -41.093 1.00 95.19 191 LEU A O 1
ATOM 1381 N N . GLY A 1 192 ? 17.159 17.604 -42.966 1.00 94.75 192 GLY A N 1
ATOM 1382 C CA . GLY A 1 192 ? 17.001 19.012 -43.340 1.00 94.75 192 GLY A CA 1
ATOM 1383 C C . GLY A 1 192 ? 17.775 19.992 -42.451 1.00 94.75 192 GLY A C 1
ATOM 1384 O O . GLY A 1 192 ? 17.498 21.192 -42.476 1.00 94.75 192 GLY A O 1
ATOM 1385 N N . LEU A 1 193 ? 18.732 19.507 -41.655 1.00 95.62 193 LEU A N 1
ATOM 1386 C CA . LEU A 1 193 ? 19.536 20.314 -40.729 1.00 95.62 193 LEU A CA 1
ATOM 1387 C C . LEU A 1 193 ? 20.690 21.029 -41.447 1.00 95.62 193 LEU A C 1
ATOM 1389 O O . LEU A 1 193 ? 21.052 22.153 -41.085 1.00 95.62 193 LEU A O 1
ATOM 1393 N N . LEU A 1 194 ? 21.230 20.399 -42.493 1.00 94.88 194 LEU A N 1
ATOM 1394 C CA . LEU A 1 194 ? 22.244 20.958 -43.385 1.00 94.88 194 LEU A CA 1
ATOM 1395 C C . LEU A 1 194 ? 21.700 21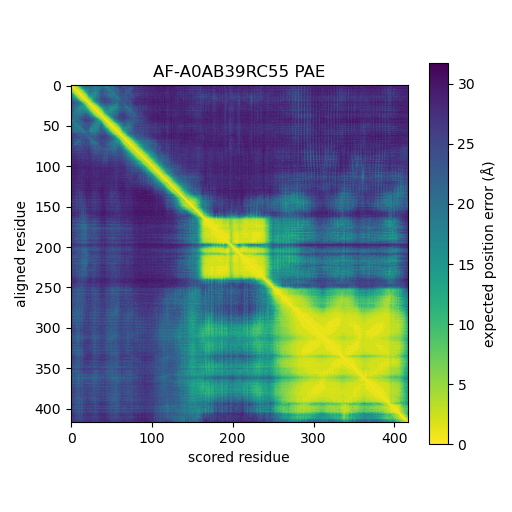.079 -44.809 1.00 94.88 194 LEU A C 1
ATOM 1397 O O . LEU A 1 194 ? 20.860 20.284 -45.235 1.00 94.88 194 LEU A O 1
ATOM 1401 N N . LYS A 1 195 ? 22.218 22.047 -45.568 1.00 92.44 195 LYS A N 1
ATOM 1402 C CA . LYS A 1 195 ? 21.923 22.156 -46.996 1.00 92.44 195 LYS A CA 1
ATOM 1403 C C . LYS A 1 195 ? 22.821 21.229 -47.827 1.00 92.44 195 LYS A C 1
ATOM 1405 O O . LYS A 1 195 ? 23.964 20.975 -47.458 1.00 92.44 195 LYS A O 1
ATOM 1410 N N . ALA A 1 196 ? 22.306 20.750 -48.961 1.00 83.06 196 ALA A 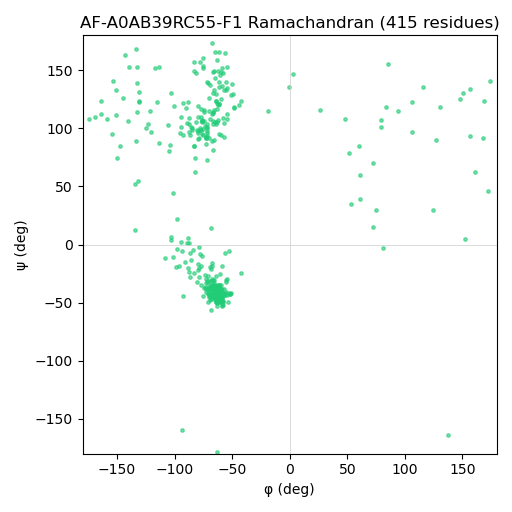N 1
ATOM 1411 C CA . ALA A 1 196 ? 22.993 19.800 -49.844 1.00 83.06 196 ALA A CA 1
ATOM 1412 C C . ALA A 1 196 ? 24.112 20.432 -50.704 1.00 83.06 196 ALA A C 1
ATOM 1414 O O . ALA A 1 196 ? 24.878 19.721 -51.352 1.00 83.06 196 ALA A O 1
ATOM 1415 N N . ASP A 1 197 ? 24.217 21.764 -50.726 1.00 72.19 197 ASP A N 1
ATOM 1416 C CA . ASP A 1 197 ? 25.196 22.530 -51.496 1.00 72.19 197 ASP A CA 1
ATOM 1417 C C . ASP A 1 197 ? 26.613 22.427 -50.902 1.00 72.19 197 ASP A C 1
ATOM 1419 O O . ASP A 1 197 ? 27.071 23.291 -50.155 1.00 72.19 197 ASP A O 1
ATOM 1423 N N . ALA A 1 198 ? 27.306 21.364 -51.324 1.00 56.78 198 ALA A N 1
ATOM 1424 C CA . ALA A 1 198 ? 28.742 21.113 -51.214 1.00 56.78 198 ALA A CA 1
ATOM 1425 C C . ALA A 1 198 ? 29.292 21.070 -49.780 1.00 56.78 198 ALA A C 1
ATOM 1427 O O . ALA A 1 198 ? 29.892 22.029 -49.285 1.00 56.78 198 ALA A O 1
ATOM 1428 N N . ALA A 1 199 ? 29.181 19.892 -49.163 1.00 61.09 199 ALA A N 1
ATOM 1429 C CA . ALA A 1 199 ? 30.113 19.483 -48.123 1.00 61.09 199 ALA A CA 1
ATOM 1430 C C . ALA A 1 199 ? 31.507 19.316 -48.758 1.00 61.09 199 ALA A C 1
ATOM 1432 O O . ALA A 1 199 ? 31.850 18.258 -49.280 1.00 61.09 199 ALA A O 1
ATOM 1433 N N . ALA A 1 200 ? 32.308 20.386 -48.775 1.00 64.56 200 ALA A N 1
ATOM 1434 C CA . ALA A 1 200 ? 33.760 20.215 -48.822 1.00 64.56 200 ALA A CA 1
ATOM 1435 C C . ALA A 1 200 ? 34.156 19.445 -47.553 1.00 64.56 200 ALA A C 1
ATOM 1437 O O . ALA A 1 200 ? 33.499 19.652 -46.538 1.00 64.56 200 ALA A O 1
ATOM 1438 N N . GLN A 1 201 ? 35.171 18.576 -47.615 1.00 70.38 201 GLN A N 1
ATOM 1439 C CA . GLN A 1 201 ? 35.414 17.455 -46.681 1.00 70.38 201 GLN A CA 1
ATOM 1440 C C . GLN A 1 201 ? 35.215 17.722 -45.172 1.00 70.38 201 GLN A C 1
ATOM 1442 O O . GLN A 1 201 ? 34.854 16.789 -44.469 1.00 70.38 201 GLN A O 1
ATOM 1447 N N . ASP A 1 202 ? 35.318 18.965 -44.687 1.00 81.56 202 ASP A N 1
ATOM 1448 C CA . ASP A 1 202 ? 35.044 19.323 -43.286 1.00 81.56 202 ASP A CA 1
ATOM 1449 C C . ASP A 1 202 ? 34.172 20.578 -43.091 1.00 81.56 202 ASP A C 1
ATOM 1451 O O . ASP A 1 202 ? 34.100 21.124 -41.993 1.00 81.56 202 ASP A O 1
ATOM 1455 N N . THR A 1 203 ? 33.521 21.094 -44.137 1.00 89.50 203 THR A N 1
ATOM 1456 C CA . THR A 1 203 ? 32.713 22.322 -44.073 1.00 89.50 203 THR A CA 1
ATOM 1457 C C . THR A 1 203 ? 31.239 22.039 -44.330 1.00 89.50 203 THR A C 1
ATOM 1459 O O . THR A 1 203 ? 30.859 21.579 -45.402 1.00 89.50 203 THR A O 1
ATOM 1462 N N . VAL A 1 204 ? 30.393 22.406 -43.370 1.00 93.12 204 VAL A N 1
ATOM 1463 C CA . VAL A 1 204 ? 28.937 22.259 -43.421 1.00 93.12 204 VAL A CA 1
ATOM 1464 C C . VAL A 1 204 ? 28.236 23.615 -43.462 1.00 93.12 204 VAL A C 1
ATOM 1466 O O . VAL A 1 204 ? 28.742 24.633 -42.976 1.00 93.12 204 VAL A O 1
ATOM 1469 N N . ARG A 1 205 ? 27.038 23.641 -44.053 1.00 94.00 205 ARG A N 1
ATOM 1470 C CA . ARG A 1 205 ? 26.178 24.828 -44.114 1.00 94.00 205 ARG A CA 1
ATOM 1471 C C . ARG A 1 205 ? 24.811 24.516 -43.494 1.00 94.00 205 ARG A C 1
ATOM 1473 O O . ARG A 1 205 ? 23.997 23.869 -44.152 1.00 94.00 205 ARG A O 1
ATOM 1480 N N . PRO A 1 206 ? 24.539 24.971 -42.259 1.00 93.56 206 PRO A N 1
ATOM 1481 C CA . PRO A 1 206 ? 23.233 24.793 -41.630 1.00 93.56 206 PRO A CA 1
ATOM 1482 C C . PRO A 1 206 ? 22.101 25.443 -42.436 1.00 93.56 206 PRO A C 1
ATOM 1484 O O . PRO A 1 206 ? 22.298 26.476 -43.079 1.00 93.56 206 PRO A O 1
ATOM 1487 N N . THR A 1 207 ? 20.898 24.868 -42.383 1.00 91.44 207 THR A N 1
ATOM 1488 C CA . THR A 1 207 ? 19.719 25.368 -43.121 1.00 91.44 207 THR A CA 1
ATOM 1489 C C . THR A 1 207 ? 19.218 26.732 -42.606 1.00 91.44 207 THR A C 1
ATOM 1491 O O . THR A 1 207 ? 18.542 27.456 -43.335 1.00 91.44 207 THR A O 1
ATOM 1494 N N . GLY A 1 208 ? 19.597 27.124 -41.383 1.00 87.56 208 GLY A N 1
ATOM 1495 C CA . GLY A 1 208 ? 19.254 28.409 -40.760 1.00 87.56 208 GLY A CA 1
ATOM 1496 C C . GLY A 1 208 ? 20.288 29.529 -40.951 1.00 87.56 208 GLY A C 1
ATOM 1497 O O . GLY A 1 208 ? 21.133 29.502 -41.844 1.00 87.56 208 GLY A O 1
ATOM 1498 N N . SER A 1 209 ? 20.236 30.539 -40.076 1.00 81.12 209 SER A N 1
ATOM 1499 C CA . SER A 1 209 ? 21.249 31.596 -40.020 1.00 81.12 209 SER A CA 1
ATOM 1500 C C . SER A 1 209 ? 22.594 31.022 -39.560 1.00 81.12 209 SER A C 1
ATOM 1502 O O . SER A 1 209 ? 22.766 30.547 -38.435 1.00 81.12 209 SER A O 1
ATOM 1504 N N . GLY A 1 210 ? 23.558 31.024 -40.471 1.00 78.38 210 GLY A N 1
ATOM 1505 C CA . GLY A 1 210 ? 24.895 30.504 -40.235 1.00 78.38 210 GLY A CA 1
ATOM 1506 C C . GLY A 1 210 ? 25.638 30.414 -41.555 1.00 78.38 210 GLY A C 1
ATOM 1507 O O . GLY A 1 210 ? 25.160 29.799 -42.506 1.00 78.38 210 GLY A O 1
ATOM 1508 N N . GLY A 1 211 ? 26.792 31.071 -41.641 1.00 89.56 211 GLY A N 1
ATOM 1509 C CA . GLY A 1 211 ? 27.705 30.856 -42.758 1.00 89.56 211 GLY A CA 1
ATOM 1510 C C . GLY A 1 211 ? 28.226 29.417 -42.780 1.00 89.56 211 GLY A C 1
ATOM 1511 O O . GLY A 1 211 ? 27.886 28.589 -41.933 1.00 89.56 211 GLY A O 1
ATOM 1512 N N . ARG A 1 212 ? 29.098 29.135 -43.745 1.00 92.44 212 ARG A N 1
ATOM 1513 C CA . ARG A 1 212 ? 29.879 27.897 -43.759 1.00 92.44 212 ARG A CA 1
ATOM 1514 C C . ARG A 1 212 ? 30.688 27.778 -42.460 1.00 92.44 212 ARG A C 1
ATOM 1516 O O . ARG A 1 212 ? 31.310 28.752 -42.036 1.00 92.44 212 ARG A O 1
ATOM 1523 N N . MET A 1 213 ? 30.661 26.611 -41.827 1.00 94.38 213 MET A N 1
ATOM 1524 C CA . MET A 1 213 ? 31.411 26.319 -40.602 1.00 94.38 213 MET A CA 1
ATOM 1525 C C . MET A 1 213 ? 31.924 24.881 -40.615 1.00 94.38 213 MET A C 1
ATOM 1527 O O . MET A 1 213 ? 31.444 24.074 -41.404 1.00 94.38 213 MET A O 1
ATOM 1531 N N . THR A 1 214 ? 32.897 24.565 -39.762 1.00 94.44 214 THR A N 1
ATOM 1532 C CA . THR A 1 214 ? 33.388 23.188 -39.640 1.00 94.44 214 THR A CA 1
ATOM 1533 C C . THR A 1 214 ? 32.406 22.313 -38.862 1.00 94.44 214 THR A C 1
ATOM 1535 O O . THR A 1 214 ? 31.563 22.842 -38.130 1.00 94.44 214 THR A O 1
ATOM 1538 N N . LEU A 1 215 ? 32.506 20.990 -39.010 1.00 93.19 215 LEU A N 1
ATOM 1539 C CA . LEU A 1 215 ? 31.703 20.020 -38.250 1.00 93.19 215 LEU A CA 1
ATOM 1540 C C . LEU A 1 215 ? 31.845 20.214 -36.732 1.00 93.19 215 LEU A C 1
ATOM 1542 O O . LEU A 1 215 ? 30.841 20.221 -36.024 1.00 93.19 215 LEU A O 1
ATOM 1546 N N . GLU A 1 216 ? 33.056 20.484 -36.241 1.00 94.75 216 GLU A N 1
ATOM 1547 C CA . GLU A 1 216 ? 33.327 20.739 -34.820 1.00 94.75 216 GLU A CA 1
ATOM 1548 C C . GLU A 1 216 ? 32.638 22.027 -34.348 1.00 94.75 216 GLU A C 1
ATOM 1550 O O . GLU A 1 216 ? 31.944 22.044 -33.332 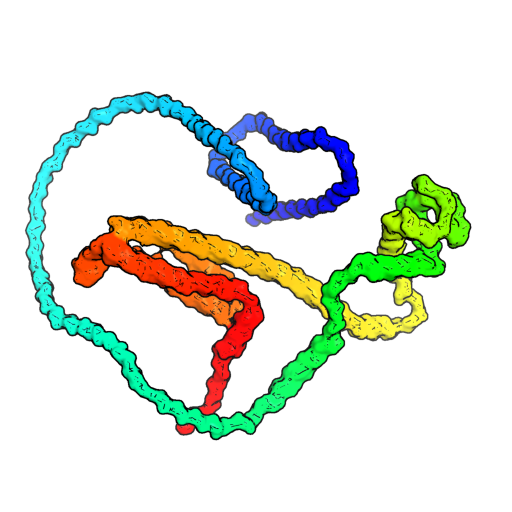1.00 94.75 216 GLU A O 1
ATOM 1555 N N . LYS A 1 217 ? 32.725 23.107 -35.140 1.00 95.38 217 LYS A N 1
ATOM 1556 C CA . LYS A 1 217 ? 32.025 24.365 -34.833 1.00 95.38 217 LYS A CA 1
ATOM 1557 C C . LYS A 1 217 ? 30.508 24.217 -34.890 1.00 95.38 217 LYS A C 1
ATOM 1559 O O . LYS A 1 217 ? 29.804 24.946 -34.188 1.00 95.38 217 LYS A O 1
ATOM 1564 N N . TRP A 1 218 ? 29.995 23.324 -35.734 1.00 94.81 218 TRP A N 1
ATOM 1565 C CA . TRP A 1 218 ? 28.573 23.004 -35.777 1.00 94.81 218 TRP A CA 1
ATOM 1566 C C . TRP A 1 218 ? 28.146 22.245 -34.515 1.00 94.81 218 TRP A C 1
ATOM 1568 O O . TRP A 1 218 ? 27.170 22.658 -33.890 1.00 94.81 218 TRP A O 1
ATOM 1578 N N . ALA A 1 219 ? 28.919 21.246 -34.074 1.00 94.06 219 ALA A N 1
ATOM 1579 C CA . ALA A 1 219 ? 28.687 20.534 -32.816 1.00 94.06 219 ALA A CA 1
ATOM 1580 C C . ALA A 1 219 ? 28.665 21.484 -31.605 1.00 94.06 219 ALA A C 1
ATOM 1582 O O . ALA A 1 219 ? 27.761 21.410 -30.776 1.00 94.06 219 ALA A O 1
ATOM 1583 N N . GLU A 1 220 ? 29.595 22.440 -31.540 1.00 94.50 220 GLU A N 1
ATOM 1584 C CA . GLU A 1 220 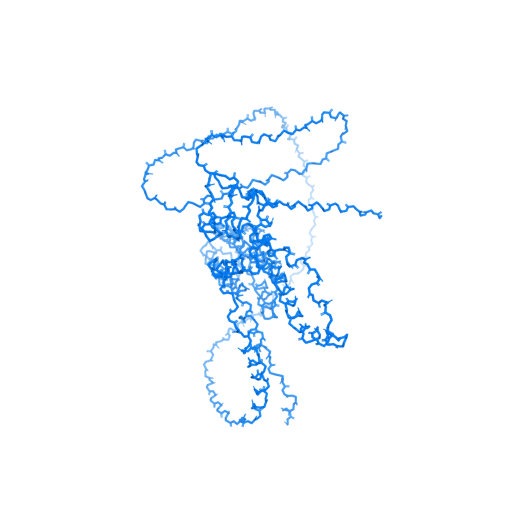? 29.665 23.423 -30.451 1.00 94.50 220 GLU A CA 1
ATOM 1585 C C . GLU A 1 220 ? 28.503 24.427 -30.461 1.00 94.50 220 GLU A C 1
ATOM 1587 O O . GLU A 1 220 ? 27.904 24.705 -29.419 1.00 94.50 220 GLU A O 1
ATOM 1592 N N . ARG A 1 221 ? 28.193 25.013 -31.629 1.00 95.12 221 ARG A N 1
ATOM 1593 C CA . ARG A 1 221 ? 27.243 26.139 -31.753 1.00 95.12 221 ARG A CA 1
ATOM 1594 C C . ARG A 1 221 ? 25.791 25.705 -31.936 1.00 95.12 221 ARG A C 1
ATOM 1596 O O . ARG A 1 221 ? 24.889 26.518 -31.735 1.00 95.12 221 ARG A O 1
ATOM 1603 N N . ARG A 1 222 ? 25.557 24.468 -32.374 1.00 94.50 222 ARG A N 1
ATOM 1604 C CA . ARG A 1 222 ? 24.238 23.899 -32.695 1.00 94.50 222 ARG A CA 1
ATOM 1605 C C . ARG A 1 222 ? 24.104 22.499 -32.081 1.00 94.50 222 ARG A C 1
ATOM 1607 O O . ARG A 1 222 ? 23.757 21.547 -32.774 1.00 94.50 222 ARG A O 1
ATOM 1614 N N . GLN A 1 223 ? 24.369 22.394 -30.777 1.00 93.88 223 GLN A N 1
ATOM 1615 C CA . GLN A 1 223 ? 24.397 21.125 -30.031 1.00 93.88 223 GLN A CA 1
ATOM 1616 C C . GLN A 1 223 ? 23.142 20.267 -30.243 1.00 93.88 223 GLN A C 1
ATOM 1618 O O . GLN A 1 223 ? 23.258 19.061 -30.442 1.00 93.88 223 GLN A O 1
ATOM 1623 N N . ASP A 1 224 ? 21.957 20.881 -30.258 1.00 93.56 224 ASP A N 1
ATOM 1624 C CA . ASP A 1 224 ? 20.690 20.159 -30.430 1.00 93.56 224 ASP A CA 1
ATOM 1625 C C . ASP A 1 224 ? 20.546 19.555 -31.838 1.00 93.56 224 ASP A C 1
ATOM 1627 O O . ASP A 1 224 ? 20.151 18.397 -31.985 1.00 93.56 224 ASP A O 1
ATOM 1631 N N . ASP A 1 225 ? 20.908 20.313 -32.880 1.00 95.25 225 ASP A N 1
ATOM 1632 C CA . ASP A 1 225 ? 20.848 19.845 -34.270 1.00 95.25 225 ASP A CA 1
ATOM 1633 C C . ASP A 1 225 ? 21.901 18.754 -34.518 1.00 95.25 225 ASP A C 1
ATOM 1635 O O . ASP A 1 225 ? 21.602 17.724 -35.125 1.00 95.25 225 ASP A O 1
ATOM 1639 N N . PHE A 1 226 ? 23.116 18.946 -33.995 1.00 95.31 226 PHE A N 1
ATOM 1640 C CA . PHE A 1 226 ? 24.181 17.948 -34.055 1.00 95.31 226 PHE A CA 1
ATOM 1641 C C . PHE A 1 226 ? 23.771 16.653 -33.346 1.00 95.31 226 PHE A C 1
ATOM 1643 O O . PHE A 1 226 ? 23.845 15.577 -33.935 1.00 95.31 226 PHE A O 1
ATOM 1650 N N . GLY A 1 227 ? 23.260 16.748 -32.114 1.00 94.44 227 GLY A N 1
ATOM 1651 C CA . GLY A 1 227 ? 22.802 15.593 -31.339 1.00 94.44 227 GLY A CA 1
ATOM 1652 C C . GLY A 1 227 ? 21.658 14.841 -32.022 1.00 94.44 227 GLY A C 1
ATOM 1653 O O . GLY A 1 227 ? 21.616 13.610 -32.007 1.00 94.44 227 GLY A O 1
ATOM 1654 N N . ARG A 1 228 ? 20.757 15.555 -32.705 1.00 95.19 228 ARG A N 1
ATOM 1655 C CA . ARG A 1 228 ? 19.681 14.939 -33.492 1.00 95.19 228 ARG A CA 1
ATOM 1656 C C . ARG A 1 228 ? 20.201 14.198 -34.729 1.00 95.19 228 ARG A C 1
ATOM 1658 O O . ARG A 1 228 ? 19.686 13.130 -35.044 1.00 95.19 228 ARG A O 1
ATOM 1665 N N . ALA A 1 229 ? 21.210 14.729 -35.417 1.00 95.94 229 ALA A N 1
ATOM 1666 C CA . ALA A 1 229 ? 21.840 14.030 -36.538 1.00 95.94 229 ALA A CA 1
ATOM 1667 C C . ALA A 1 229 ? 22.651 12.812 -36.074 1.00 95.94 229 ALA A C 1
ATOM 1669 O O . ALA A 1 229 ? 22.527 11.739 -36.656 1.00 95.94 229 ALA A O 1
ATOM 1670 N N . CYS A 1 230 ? 23.419 12.965 -34.994 1.00 96.12 230 CYS A N 1
ATOM 1671 C CA . CYS A 1 230 ? 24.236 11.907 -34.406 1.00 96.12 230 CYS A CA 1
ATOM 1672 C C . CYS A 1 230 ? 23.380 10.745 -33.870 1.00 96.12 230 CYS A C 1
ATOM 1674 O O . CYS A 1 230 ? 23.654 9.585 -34.161 1.00 96.12 230 CYS A O 1
ATOM 1676 N N . SER A 1 231 ? 22.273 11.035 -33.176 1.00 93.12 231 SER A N 1
ATOM 1677 C CA . SER A 1 231 ? 21.332 9.990 -32.738 1.00 93.12 231 SER A CA 1
ATOM 1678 C C . SER A 1 231 ? 20.662 9.257 -33.904 1.00 93.12 231 SER A C 1
ATOM 1680 O O . SER A 1 231 ? 20.482 8.045 -33.830 1.00 93.12 231 SER A O 1
ATOM 1682 N N . ALA A 1 232 ? 20.334 9.956 -34.997 1.00 94.00 232 ALA A N 1
ATOM 1683 C CA . ALA A 1 232 ? 19.795 9.322 -36.199 1.00 94.00 232 ALA A CA 1
ATOM 1684 C C . ALA A 1 232 ? 20.825 8.431 -36.913 1.00 94.00 232 ALA A C 1
ATOM 1686 O O . ALA A 1 232 ? 20.452 7.377 -37.423 1.00 94.00 232 ALA A O 1
ATOM 1687 N N . LEU A 1 233 ? 22.102 8.830 -36.925 1.00 94.25 233 LEU A N 1
ATOM 1688 C CA . LEU A 1 233 ? 23.196 8.013 -37.451 1.00 94.25 233 LEU A CA 1
ATOM 1689 C C . LEU A 1 233 ? 23.360 6.720 -36.643 1.00 94.25 233 LEU A C 1
ATOM 1691 O O . LEU A 1 233 ? 23.288 5.638 -37.217 1.00 94.25 233 LEU A O 1
ATOM 1695 N N . MET A 1 234 ? 23.489 6.827 -35.317 1.00 92.31 234 MET A N 1
ATOM 1696 C CA . MET A 1 234 ? 23.631 5.652 -34.448 1.00 92.31 234 MET A CA 1
ATOM 1697 C C . MET A 1 234 ? 22.431 4.702 -34.557 1.00 92.31 234 MET A C 1
ATOM 1699 O O . MET A 1 234 ? 22.611 3.488 -34.565 1.00 92.31 234 MET A O 1
ATOM 1703 N N . ALA A 1 235 ? 21.209 5.238 -34.684 1.00 88.56 235 ALA A N 1
ATOM 1704 C CA . ALA A 1 235 ? 20.013 4.423 -34.897 1.00 88.56 235 ALA A CA 1
ATOM 1705 C C . ALA A 1 235 ? 20.069 3.660 -36.235 1.00 88.56 235 ALA A C 1
ATOM 1707 O O . ALA A 1 235 ? 19.785 2.464 -36.279 1.00 88.56 235 ALA A O 1
ATOM 1708 N N . ALA A 1 236 ? 20.494 4.327 -37.314 1.00 89.00 236 ALA A N 1
ATOM 1709 C CA . ALA A 1 236 ? 20.621 3.710 -38.633 1.00 89.00 236 ALA A CA 1
ATOM 1710 C C . ALA A 1 236 ? 21.697 2.612 -38.681 1.00 89.00 236 ALA A C 1
ATOM 1712 O O . ALA A 1 236 ? 21.517 1.611 -39.371 1.00 89.00 236 ALA A O 1
ATOM 1713 N N . GLU A 1 237 ? 22.793 2.773 -37.938 1.00 85.88 237 GLU A N 1
ATOM 1714 C CA . GLU A 1 237 ? 23.823 1.737 -37.810 1.00 85.88 237 GLU A CA 1
ATOM 1715 C C . GLU A 1 237 ? 23.349 0.563 -36.945 1.00 85.88 237 GLU A C 1
ATOM 1717 O O . GLU A 1 237 ? 23.604 -0.588 -37.299 1.00 85.88 237 GLU A O 1
ATOM 1722 N N . SER A 1 238 ? 22.595 0.821 -35.868 1.00 79.62 238 SER A N 1
ATOM 1723 C CA . SER A 1 238 ? 22.024 -0.246 -35.032 1.00 79.62 238 SER A CA 1
ATOM 1724 C C . SER A 1 238 ? 20.948 -1.073 -35.744 1.00 79.62 238 SER A C 1
ATOM 1726 O O . SER A 1 238 ? 20.809 -2.264 -35.467 1.00 79.62 238 SER A O 1
ATOM 1728 N N . ASP A 1 239 ? 20.229 -0.463 -36.690 1.00 74.81 239 ASP A N 1
ATOM 1729 C CA . ASP A 1 239 ? 19.185 -1.105 -37.495 1.00 74.81 239 ASP A CA 1
ATOM 1730 C C . ASP A 1 239 ? 19.729 -1.765 -38.773 1.00 74.81 239 ASP A C 1
ATOM 1732 O O . ASP A 1 239 ? 18.944 -2.245 -39.591 1.00 74.81 239 ASP A O 1
ATOM 1736 N N . SER A 1 240 ? 21.052 -1.803 -38.978 1.00 62.47 240 SER A N 1
ATOM 1737 C CA . SER A 1 240 ? 21.674 -2.486 -40.116 1.00 62.47 240 SER A CA 1
ATOM 1738 C C . SER A 1 240 ? 22.046 -3.930 -39.741 1.00 62.47 240 SER A C 1
ATOM 1740 O O . SER A 1 240 ? 23.146 -4.173 -39.240 1.00 62.47 240 SER A O 1
ATOM 1742 N N . PRO A 1 241 ? 21.190 -4.942 -40.006 1.00 53.56 241 PRO A N 1
ATOM 1743 C CA . PRO A 1 241 ? 21.475 -6.350 -39.703 1.00 53.56 241 PRO A CA 1
ATOM 1744 C C . PRO A 1 241 ? 22.604 -6.970 -40.558 1.00 53.56 241 PRO A C 1
ATOM 1746 O O . PRO A 1 241 ? 22.739 -8.190 -40.601 1.00 53.56 241 PRO A O 1
ATOM 1749 N N . GLY A 1 242 ? 23.406 -6.169 -41.270 1.00 52.47 242 GLY A N 1
ATOM 1750 C CA . GLY A 1 242 ? 24.264 -6.633 -42.365 1.00 52.47 242 GLY A CA 1
ATOM 1751 C C . GLY A 1 242 ? 25.776 -6.661 -42.119 1.00 52.47 242 GLY A C 1
ATOM 1752 O O . GLY A 1 242 ? 26.486 -7.242 -42.934 1.00 52.47 242 GLY A O 1
ATOM 1753 N N . ALA A 1 243 ? 26.310 -6.072 -41.043 1.00 51.28 243 ALA A N 1
ATOM 1754 C CA . ALA A 1 243 ? 27.770 -5.972 -40.867 1.00 51.28 243 ALA A CA 1
ATOM 1755 C C . ALA A 1 243 ? 28.428 -7.196 -40.192 1.00 51.28 243 ALA A C 1
ATOM 1757 O O . ALA A 1 243 ? 29.651 -7.286 -40.150 1.00 51.28 243 ALA A O 1
ATOM 1758 N N . ALA A 1 244 ? 27.643 -8.158 -39.694 1.00 52.62 244 ALA A N 1
ATOM 1759 C CA . ALA A 1 244 ? 28.154 -9.333 -38.977 1.00 52.62 244 ALA A CA 1
ATOM 1760 C C . ALA A 1 244 ? 28.367 -10.586 -39.853 1.00 52.62 244 ALA A C 1
ATOM 1762 O O . ALA A 1 244 ? 28.742 -11.630 -39.329 1.00 52.62 244 ALA A O 1
ATOM 1763 N N . ALA A 1 245 ? 28.130 -10.518 -41.167 1.00 51.19 245 ALA A N 1
ATOM 1764 C CA . ALA A 1 245 ? 28.137 -11.702 -42.032 1.00 51.19 245 ALA A CA 1
ATOM 1765 C C . ALA A 1 245 ? 28.961 -11.503 -43.312 1.00 51.19 245 ALA A C 1
ATOM 1767 O O . ALA A 1 245 ? 28.464 -11.701 -44.419 1.00 51.19 245 ALA A O 1
ATOM 1768 N N . LYS A 1 246 ? 30.231 -11.109 -43.173 1.00 51.41 246 LYS A N 1
ATOM 1769 C CA . LYS A 1 246 ? 31.205 -11.263 -44.260 1.00 51.41 246 LYS A CA 1
ATOM 1770 C C . LYS A 1 246 ? 32.380 -12.129 -43.810 1.00 51.41 246 LYS A C 1
ATOM 1772 O O . LYS A 1 246 ? 33.308 -11.655 -43.168 1.00 51.41 246 LYS A O 1
ATOM 1777 N N . ASP A 1 247 ? 32.266 -13.404 -44.175 1.00 52.69 247 ASP A N 1
ATOM 1778 C CA . ASP A 1 247 ? 33.352 -14.317 -44.542 1.00 52.69 247 ASP A CA 1
ATOM 1779 C C . ASP A 1 247 ? 34.439 -14.638 -43.506 1.00 52.69 247 ASP A C 1
ATOM 1781 O O . ASP A 1 247 ? 35.630 -14.516 -43.787 1.00 52.69 247 ASP A O 1
ATOM 1785 N N . THR A 1 248 ? 34.051 -15.211 -42.365 1.00 50.97 248 THR A N 1
ATOM 1786 C CA . THR A 1 248 ? 34.929 -16.152 -41.646 1.00 50.97 248 THR A CA 1
ATOM 1787 C C . THR A 1 248 ? 34.123 -17.322 -41.080 1.00 50.97 248 THR A C 1
ATOM 1789 O O . THR A 1 248 ? 33.405 -17.146 -40.104 1.00 50.97 248 THR A O 1
ATOM 1792 N N . ALA A 1 249 ? 34.274 -18.494 -41.710 1.00 53.12 249 ALA A N 1
ATOM 1793 C CA . ALA A 1 249 ? 34.010 -19.846 -41.201 1.00 53.12 249 ALA A CA 1
ATOM 1794 C C . ALA A 1 249 ? 32.662 -20.086 -40.482 1.00 53.12 249 ALA A C 1
ATOM 1796 O O . ALA A 1 249 ? 32.466 -19.726 -39.323 1.00 53.12 249 ALA A O 1
ATOM 1797 N N . GLU A 1 250 ? 31.769 -20.815 -41.154 1.00 56.75 250 GLU A N 1
ATOM 1798 C CA . GLU A 1 250 ? 30.408 -21.177 -40.723 1.00 56.75 250 GLU A CA 1
ATOM 1799 C C . GLU A 1 250 ? 30.311 -21.912 -39.362 1.00 56.75 250 GLU A C 1
ATOM 1801 O O . GLU A 1 250 ? 29.211 -22.046 -38.827 1.00 56.75 250 GLU A O 1
ATOM 1806 N N . ASP A 1 251 ? 31.435 -22.291 -38.744 1.00 60.56 251 ASP A N 1
ATOM 1807 C CA . ASP A 1 251 ? 31.487 -23.011 -37.466 1.00 60.56 251 ASP A CA 1
ATOM 1808 C C . ASP A 1 251 ? 31.688 -22.127 -36.209 1.00 60.56 251 ASP A C 1
ATOM 1810 O O . ASP A 1 251 ? 31.376 -22.576 -35.104 1.00 60.56 251 ASP A O 1
ATOM 1814 N N . ASP A 1 252 ? 32.157 -20.872 -36.313 1.00 68.69 252 ASP A N 1
ATOM 1815 C CA . ASP A 1 252 ? 32.562 -20.093 -35.113 1.00 68.69 252 ASP A CA 1
ATOM 1816 C C . ASP A 1 252 ? 31.502 -19.091 -34.605 1.00 68.69 252 ASP A C 1
ATOM 1818 O O . ASP A 1 252 ? 31.483 -18.702 -33.428 1.00 68.69 252 ASP A O 1
ATOM 1822 N N . TRP A 1 253 ? 30.535 -18.709 -35.447 1.00 74.19 253 TRP A N 1
ATOM 1823 C CA . TRP A 1 253 ? 29.464 -17.791 -35.033 1.00 74.19 253 TRP A CA 1
ATOM 1824 C C . TRP A 1 253 ? 28.510 -18.443 -34.019 1.00 74.19 253 TRP A C 1
ATOM 1826 O O . TRP A 1 253 ? 28.075 -17.786 -33.073 1.00 74.19 253 TRP A O 1
ATOM 1836 N N . PHE A 1 254 ? 28.235 -19.748 -34.152 1.00 77.56 254 PHE A N 1
ATOM 1837 C CA . PHE A 1 254 ? 27.385 -20.487 -33.215 1.00 77.56 254 PHE A CA 1
ATOM 1838 C C . PHE A 1 254 ? 28.075 -20.657 -31.855 1.00 77.56 254 PHE A C 1
ATOM 1840 O O . PHE A 1 254 ? 27.445 -20.494 -30.811 1.00 77.56 254 PHE A O 1
ATOM 1847 N N . VAL A 1 255 ? 29.393 -20.894 -31.846 1.00 79.19 255 VAL A N 1
ATOM 1848 C CA . VAL A 1 255 ? 30.204 -20.942 -30.617 1.00 79.19 255 VAL A CA 1
ATOM 1849 C C . VAL A 1 255 ? 30.232 -19.572 -29.934 1.00 79.19 255 VAL A C 1
ATOM 1851 O O . VAL A 1 255 ? 30.101 -19.487 -28.712 1.00 79.19 255 VAL A O 1
ATOM 1854 N N . THR A 1 256 ? 30.343 -18.490 -30.704 1.00 78.00 256 THR A N 1
ATOM 1855 C CA . THR A 1 256 ? 30.294 -17.109 -30.195 1.00 78.00 256 THR A CA 1
ATOM 1856 C C . THR A 1 256 ? 28.909 -16.739 -29.651 1.00 78.00 256 THR A C 1
ATOM 1858 O O . THR A 1 256 ? 28.794 -16.124 -28.585 1.00 78.00 256 THR A O 1
ATOM 1861 N N . LEU A 1 257 ? 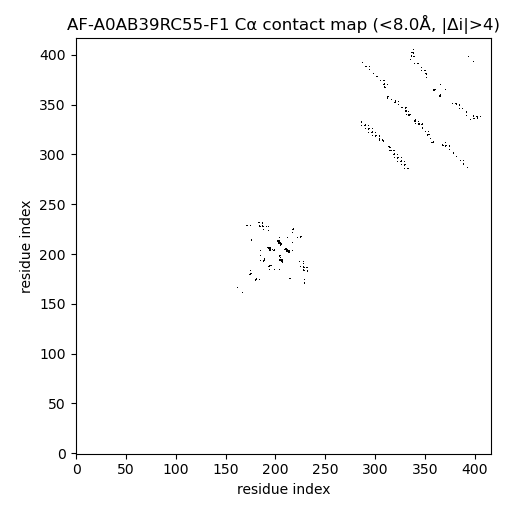27.840 -17.187 -30.313 1.00 77.25 257 LEU A N 1
ATOM 1862 C CA . LEU A 1 257 ? 26.467 -17.046 -29.830 1.00 77.25 257 LEU A CA 1
ATOM 1863 C C . LEU A 1 257 ? 26.238 -17.844 -28.538 1.00 77.25 257 LEU A C 1
ATOM 1865 O O . LEU A 1 257 ? 25.696 -17.306 -27.577 1.00 77.25 257 LEU A O 1
ATOM 1869 N N . LEU A 1 258 ? 26.707 -19.094 -28.451 1.00 84.38 258 LEU A N 1
ATOM 1870 C CA . LEU A 1 258 ? 26.625 -19.879 -27.214 1.00 84.38 258 LEU A CA 1
ATOM 1871 C C . LEU A 1 258 ? 27.434 -19.259 -26.071 1.00 84.38 258 LEU A C 1
ATOM 1873 O O . LEU A 1 258 ? 26.992 -19.304 -24.925 1.00 84.38 258 LEU A O 1
ATOM 1877 N N . LYS A 1 259 ? 28.593 -18.658 -26.363 1.00 85.50 259 LYS A N 1
ATOM 1878 C CA . LYS A 1 259 ? 29.404 -17.947 -25.362 1.00 85.50 259 LYS A CA 1
ATOM 1879 C C . LYS A 1 259 ? 28.725 -16.669 -24.857 1.00 85.50 259 LYS A C 1
ATOM 1881 O O . LYS A 1 259 ? 28.911 -16.315 -23.695 1.00 85.50 259 LYS A O 1
ATOM 1886 N N . SER A 1 260 ? 27.926 -15.998 -25.689 1.00 80.31 260 SER A N 1
ATOM 1887 C CA . SER A 1 260 ? 27.176 -14.782 -25.324 1.00 80.31 260 SER A CA 1
ATOM 1888 C C . SER A 1 260 ? 25.764 -15.060 -24.786 1.00 80.31 260 SER A C 1
ATOM 1890 O O . SER A 1 260 ? 25.184 -14.206 -24.110 1.00 80.31 260 SER A O 1
ATOM 1892 N N . LEU A 1 261 ? 25.235 -16.271 -24.986 1.00 88.62 261 LEU A N 1
ATOM 1893 C CA . LEU A 1 261 ? 23.924 -16.700 -24.495 1.00 88.62 261 LEU A CA 1
ATOM 1894 C C . LEU A 1 261 ? 23.724 -16.473 -22.983 1.00 88.62 261 LEU A C 1
ATOM 1896 O O . LEU A 1 261 ? 22.653 -15.997 -22.613 1.00 88.62 261 LEU A O 1
ATOM 1900 N N . PRO A 1 262 ? 24.703 -16.735 -22.085 1.00 85.75 262 PRO A N 1
ATOM 1901 C CA . PRO A 1 262 ? 24.540 -16.474 -20.655 1.00 85.75 262 PRO A CA 1
ATOM 1902 C C . PRO A 1 262 ? 24.369 -14.986 -20.331 1.00 85.75 262 PRO A C 1
ATOM 1904 O O . PRO A 1 262 ? 23.597 -14.648 -19.437 1.00 85.75 262 PRO A O 1
ATOM 1907 N N . LEU A 1 263 ? 25.051 -14.099 -21.065 1.00 83.06 263 LEU A N 1
ATOM 1908 C CA . LEU A 1 263 ? 24.928 -12.645 -20.913 1.00 83.06 263 LEU A CA 1
ATOM 1909 C C . LEU A 1 263 ? 23.558 -12.157 -21.395 1.00 83.06 263 LEU A C 1
ATOM 1911 O O . LEU A 1 263 ? 22.897 -11.400 -20.684 1.00 83.06 263 LEU A O 1
ATOM 1915 N N . LEU A 1 264 ? 23.088 -12.648 -22.546 1.00 83.12 264 LEU A N 1
ATOM 1916 C CA . LEU A 1 264 ? 21.741 -12.354 -23.045 1.00 83.12 264 LEU A CA 1
ATOM 1917 C C . LEU A 1 264 ? 20.653 -12.903 -22.113 1.00 83.12 264 LEU A C 1
ATOM 1919 O O . LEU A 1 264 ? 19.704 -12.192 -21.785 1.00 83.12 264 LEU A O 1
ATOM 1923 N N . ALA A 1 265 ? 20.807 -14.136 -21.628 1.00 87.56 265 ALA A N 1
ATOM 1924 C CA . ALA A 1 265 ? 19.890 -14.744 -20.670 1.00 87.56 265 ALA A CA 1
ATOM 1925 C C . ALA A 1 265 ? 19.867 -13.971 -19.343 1.00 87.56 265 ALA A C 1
ATOM 1927 O O . ALA A 1 265 ? 18.792 -13.734 -18.792 1.00 87.56 265 ALA A O 1
ATOM 1928 N N . ALA A 1 266 ? 21.024 -13.520 -18.849 1.00 87.81 266 ALA A N 1
ATOM 1929 C CA . ALA A 1 266 ? 21.106 -12.671 -17.665 1.00 87.81 266 ALA A CA 1
ATOM 1930 C C . ALA A 1 266 ? 20.398 -11.323 -17.883 1.00 87.81 266 ALA A C 1
ATOM 1932 O O . ALA A 1 266 ? 19.601 -10.919 -17.037 1.00 87.81 266 ALA A O 1
ATOM 1933 N N . GLY A 1 267 ? 20.616 -10.666 -19.028 1.00 87.69 267 GLY A N 1
ATOM 1934 C CA . GLY A 1 267 ? 19.918 -9.429 -19.394 1.00 87.69 267 GLY A CA 1
ATOM 1935 C C . GLY A 1 267 ? 18.399 -9.612 -19.462 1.00 87.69 267 GLY A C 1
ATOM 1936 O O . GLY A 1 267 ? 17.652 -8.843 -18.859 1.00 87.69 267 GLY A O 1
ATOM 1937 N N . ALA A 1 268 ? 17.930 -10.687 -20.101 1.00 89.81 268 ALA A N 1
ATOM 1938 C CA . ALA A 1 268 ? 16.509 -11.021 -20.177 1.00 89.81 268 ALA A CA 1
ATOM 1939 C C . ALA A 1 268 ? 15.896 -11.296 -18.791 1.00 89.81 268 ALA A C 1
ATOM 1941 O O . ALA A 1 268 ? 14.802 -10.814 -18.493 1.00 89.81 268 ALA A O 1
ATOM 1942 N N . LEU A 1 269 ? 16.606 -12.021 -17.917 1.00 89.12 269 LEU A N 1
ATOM 1943 C CA . LEU A 1 269 ? 16.170 -12.285 -16.542 1.00 89.12 269 LEU A CA 1
ATOM 1944 C C . LEU A 1 269 ? 16.108 -11.008 -15.695 1.00 89.12 269 LEU A C 1
ATOM 1946 O O . LEU A 1 269 ? 15.182 -10.861 -14.897 1.00 89.12 269 LEU A O 1
ATOM 1950 N N . ILE A 1 270 ? 17.047 -10.076 -15.877 1.00 89.31 270 ILE A N 1
ATOM 1951 C CA . ILE A 1 270 ? 17.021 -8.769 -15.205 1.00 89.31 270 ILE A CA 1
ATOM 1952 C C . ILE A 1 270 ? 15.813 -7.955 -15.681 1.00 89.31 270 ILE A C 1
ATOM 1954 O O . ILE A 1 270 ? 15.078 -7.429 -14.845 1.00 89.31 270 ILE A O 1
ATOM 1958 N N . THR A 1 271 ? 15.546 -7.909 -16.989 1.00 86.25 271 THR A N 1
ATOM 1959 C CA . THR A 1 271 ? 14.390 -7.191 -17.552 1.00 86.25 271 THR A CA 1
ATOM 1960 C C . THR A 1 271 ? 13.058 -7.779 -17.076 1.00 86.25 271 THR A C 1
ATOM 1962 O O . THR A 1 271 ? 12.186 -7.041 -16.610 1.00 86.25 271 THR A O 1
ATOM 1965 N N . LEU A 1 272 ? 12.908 -9.109 -17.105 1.00 87.44 272 LEU A N 1
ATOM 1966 C CA . LEU A 1 272 ? 11.735 -9.800 -16.553 1.00 87.44 272 LEU A CA 1
ATOM 1967 C C . LEU A 1 272 ? 11.592 -9.546 -15.044 1.00 87.44 272 LEU A C 1
ATOM 1969 O O . LEU A 1 272 ? 10.491 -9.295 -14.547 1.00 87.44 272 LEU A O 1
ATOM 1973 N N . GLY A 1 273 ? 12.711 -9.553 -14.316 1.00 87.25 273 GLY A N 1
ATOM 1974 C CA . GLY A 1 273 ? 12.761 -9.223 -12.895 1.00 87.25 273 GLY A CA 1
ATOM 1975 C C . GLY A 1 273 ? 12.302 -7.793 -12.603 1.00 87.25 273 GLY A C 1
ATOM 1976 O O . GLY A 1 273 ? 11.552 -7.580 -11.649 1.00 87.25 273 GLY A O 1
ATOM 1977 N N . GLY A 1 274 ? 12.683 -6.830 -13.447 1.00 85.62 274 GLY A N 1
ATOM 1978 C CA . GLY A 1 274 ? 12.267 -5.430 -13.357 1.00 85.62 274 GLY A CA 1
ATOM 1979 C C . GLY A 1 274 ? 10.749 -5.275 -13.431 1.00 85.62 274 GLY A C 1
ATOM 1980 O O . GLY A 1 274 ? 10.146 -4.743 -12.495 1.00 85.62 274 GLY A O 1
ATOM 1981 N N . GLN A 1 275 ? 10.121 -5.840 -14.469 1.00 86.44 275 GLN A N 1
ATOM 1982 C CA . GLN A 1 275 ? 8.666 -5.774 -14.671 1.00 86.44 275 GLN A CA 1
ATOM 1983 C C . GLN A 1 275 ? 7.875 -6.448 -13.539 1.00 86.44 275 GLN A C 1
ATOM 1985 O O . GLN A 1 275 ? 6.852 -5.930 -13.082 1.00 86.44 275 GLN A O 1
ATOM 1990 N N . LEU A 1 276 ? 8.356 -7.594 -13.043 1.00 85.25 276 LEU A N 1
ATOM 1991 C CA . LEU A 1 276 ? 7.750 -8.261 -11.888 1.00 85.25 276 LEU A CA 1
ATOM 1992 C C . LEU A 1 276 ? 7.886 -7.415 -10.616 1.00 85.25 276 LEU A C 1
ATOM 1994 O O . LEU A 1 276 ? 6.955 -7.359 -9.809 1.00 85.25 276 LEU A O 1
ATOM 1998 N N . SER A 1 277 ? 9.017 -6.727 -10.439 1.00 85.44 277 SER A N 1
ATOM 1999 C CA . SER A 1 277 ? 9.250 -5.887 -9.262 1.00 85.44 277 SER A CA 1
ATOM 2000 C C . SER A 1 277 ? 8.295 -4.695 -9.197 1.00 85.44 277 SER A C 1
ATOM 2002 O O . SER A 1 277 ? 7.841 -4.343 -8.104 1.00 85.44 277 SER A O 1
ATOM 2004 N N . GLU A 1 278 ? 7.938 -4.109 -10.342 1.00 88.62 278 GLU A N 1
ATOM 2005 C CA . GLU A 1 278 ? 7.019 -2.972 -10.414 1.00 88.62 278 GLU A CA 1
ATOM 2006 C C . GLU A 1 278 ? 5.600 -3.378 -10.032 1.00 88.62 278 GLU A C 1
ATOM 2008 O O . GLU A 1 278 ? 4.993 -2.737 -9.171 1.00 88.62 278 GLU A O 1
ATOM 2013 N N . ARG A 1 279 ? 5.105 -4.493 -10.587 1.00 89.00 279 ARG A N 1
ATOM 2014 C CA . ARG A 1 279 ? 3.775 -5.030 -10.253 1.00 89.00 279 ARG A CA 1
ATOM 2015 C C . ARG A 1 279 ? 3.661 -5.348 -8.764 1.00 89.00 279 ARG A C 1
ATOM 2017 O O . ARG A 1 279 ? 2.759 -4.858 -8.090 1.00 89.00 279 ARG A O 1
ATOM 2024 N N . VAL A 1 280 ? 4.645 -6.063 -8.216 1.00 87.56 280 VAL A N 1
ATOM 2025 C CA . VAL A 1 280 ? 4.683 -6.399 -6.782 1.00 87.56 280 VAL A CA 1
ATOM 2026 C C . VAL A 1 280 ? 4.802 -5.143 -5.912 1.00 87.56 280 VAL A C 1
ATOM 2028 O O . VAL A 1 280 ? 4.251 -5.083 -4.811 1.00 87.56 280 VAL A O 1
ATOM 2031 N N . SER A 1 281 ? 5.523 -4.121 -6.373 1.00 87.75 281 SER A N 1
ATOM 2032 C CA . SER A 1 281 ? 5.651 -2.857 -5.644 1.00 87.75 281 SER A CA 1
ATOM 2033 C C . SER A 1 281 ? 4.351 -2.058 -5.649 1.00 87.75 281 SER A C 1
ATOM 2035 O O . SER A 1 281 ? 4.012 -1.469 -4.621 1.00 87.75 281 SER A O 1
ATOM 2037 N N . ALA A 1 282 ? 3.614 -2.052 -6.761 1.00 91.31 282 ALA A N 1
ATOM 2038 C CA . ALA A 1 282 ? 2.313 -1.401 -6.867 1.00 91.31 282 ALA A CA 1
ATOM 2039 C C . ALA A 1 282 ? 1.284 -2.056 -5.932 1.00 91.31 282 ALA A C 1
ATOM 2041 O O . ALA A 1 282 ? 0.698 -1.362 -5.101 1.00 91.31 282 ALA A O 1
ATOM 2042 N N . GLU A 1 283 ? 1.163 -3.387 -5.964 1.00 92.06 283 GLU A N 1
ATOM 2043 C CA . GLU A 1 283 ? 0.282 -4.145 -5.060 1.00 92.06 283 GLU A CA 1
ATOM 2044 C C . GLU A 1 283 ? 0.610 -3.873 -3.586 1.00 92.06 283 GLU A C 1
ATOM 2046 O O . GLU A 1 283 ? -0.273 -3.627 -2.764 1.00 92.06 283 GLU A O 1
ATOM 2051 N N . ARG A 1 284 ? 1.901 -3.835 -3.231 1.00 90.88 284 ARG A N 1
ATOM 2052 C CA . ARG A 1 284 ? 2.326 -3.515 -1.860 1.00 90.88 284 ARG A CA 1
ATOM 2053 C C . ARG A 1 284 ? 1.956 -2.102 -1.436 1.00 90.88 284 ARG A C 1
ATOM 2055 O O . ARG A 1 284 ? 1.595 -1.909 -0.278 1.00 90.88 284 ARG A O 1
ATOM 2062 N N . ARG A 1 285 ? 2.077 -1.117 -2.331 1.00 93.31 285 ARG A N 1
ATOM 2063 C CA . ARG A 1 285 ? 1.670 0.268 -2.045 1.00 93.31 285 ARG A CA 1
ATOM 2064 C C . ARG A 1 285 ? 0.163 0.352 -1.832 1.00 93.31 285 ARG A C 1
ATOM 2066 O O . ARG A 1 285 ? -0.254 1.012 -0.887 1.00 93.31 285 ARG A O 1
ATOM 2073 N N . GLN A 1 286 ? -0.618 -0.355 -2.644 1.00 95.56 286 GLN A N 1
ATOM 2074 C CA . GLN A 1 286 ? -2.070 -0.416 -2.507 1.00 95.56 286 GLN A CA 1
ATOM 2075 C C . GLN A 1 286 ? -2.488 -1.053 -1.175 1.00 95.56 286 GLN A C 1
ATOM 2077 O O . GLN A 1 286 ? -3.239 -0.439 -0.423 1.00 95.56 286 GLN A O 1
ATOM 2082 N N . ILE A 1 287 ? -1.949 -2.228 -0.830 1.00 94.50 287 ILE A N 1
ATOM 2083 C CA . ILE A 1 287 ? -2.249 -2.893 0.452 1.00 94.50 287 ILE A CA 1
ATOM 2084 C C . ILE A 1 287 ? -1.835 -2.005 1.628 1.00 94.50 287 ILE A C 1
ATOM 2086 O O . ILE A 1 287 ? -2.568 -1.893 2.605 1.00 94.50 287 ILE A O 1
ATOM 2090 N N . LYS A 1 288 ? -0.681 -1.333 1.535 1.00 94.94 288 LYS A N 1
ATOM 2091 C CA . LYS A 1 288 ? -0.251 -0.374 2.557 1.00 94.94 288 LYS A CA 1
ATOM 2092 C C . LYS A 1 288 ? -1.280 0.746 2.737 1.00 94.94 288 LYS A C 1
ATOM 2094 O O . LYS A 1 288 ? -1.674 1.016 3.862 1.00 94.94 288 LYS A O 1
ATOM 2099 N N . GLN A 1 289 ? -1.732 1.369 1.650 1.00 96.62 289 GLN A N 1
ATOM 2100 C CA . GLN A 1 289 ? -2.747 2.427 1.708 1.00 96.62 289 GLN A CA 1
ATOM 2101 C C . GLN A 1 289 ? -4.070 1.924 2.302 1.00 96.62 289 GLN A C 1
ATOM 2103 O O . GLN A 1 289 ? -4.697 2.630 3.090 1.00 96.62 289 GLN A O 1
ATOM 2108 N N . GLN A 1 290 ? -4.485 0.701 1.963 1.00 97.00 290 GLN A N 1
ATOM 2109 C CA . GLN A 1 290 ? -5.679 0.072 2.535 1.00 97.00 290 GLN A CA 1
ATOM 2110 C C . GLN A 1 290 ? -5.524 -0.198 4.038 1.00 97.00 290 GLN A C 1
ATOM 2112 O O . GLN A 1 290 ? -6.448 0.071 4.797 1.00 97.00 290 GLN A O 1
ATOM 2117 N N . LEU A 1 291 ? -4.355 -0.664 4.489 1.00 96.75 291 LEU A N 1
ATOM 2118 C CA . LEU A 1 291 ? -4.074 -0.855 5.916 1.00 96.75 291 LEU A CA 1
ATOM 2119 C C . LEU A 1 291 ? -4.057 0.474 6.673 1.00 96.75 291 LEU A C 1
ATOM 2121 O O . LEU A 1 291 ? -4.718 0.582 7.699 1.00 96.75 291 LEU A O 1
ATOM 2125 N N . ASP A 1 292 ? -3.356 1.482 6.149 1.00 96.69 292 ASP A N 1
ATOM 2126 C CA . ASP A 1 292 ? -3.238 2.797 6.788 1.00 96.69 292 ASP A CA 1
ATOM 2127 C C . ASP A 1 292 ? -4.625 3.475 6.899 1.00 96.69 292 ASP A C 1
ATOM 2129 O O . ASP A 1 292 ? -4.974 4.044 7.937 1.00 96.69 292 ASP A O 1
ATOM 2133 N N . SER A 1 293 ? -5.453 3.381 5.849 1.00 97.50 293 SER A N 1
ATOM 2134 C CA . SER A 1 293 ? -6.823 3.920 5.856 1.00 97.50 293 SER A CA 1
ATOM 2135 C C . SER A 1 293 ? -7.780 3.118 6.745 1.00 97.50 293 SER A C 1
ATOM 2137 O O . SER A 1 293 ? -8.544 3.720 7.500 1.00 97.50 293 SER A O 1
ATOM 2139 N N . GLY A 1 294 ? -7.712 1.783 6.723 1.00 97.62 294 GLY A N 1
ATOM 2140 C CA . GLY A 1 294 ? -8.503 0.912 7.596 1.00 97.62 294 GLY A CA 1
ATOM 2141 C C . GLY A 1 294 ? -8.166 1.095 9.079 1.00 97.62 294 GLY A C 1
ATOM 2142 O O . GLY A 1 294 ? -9.065 1.169 9.914 1.00 97.62 294 GLY A O 1
ATOM 2143 N N . GLU A 1 295 ? -6.883 1.253 9.413 1.00 98.12 295 GLU A N 1
ATOM 2144 C CA . GLU A 1 295 ? -6.414 1.579 10.765 1.00 98.12 295 GLU A CA 1
ATOM 2145 C C . GLU A 1 295 ? -6.980 2.925 11.239 1.00 98.12 295 GLU A C 1
ATOM 2147 O O . GLU A 1 295 ? -7.503 3.023 12.352 1.00 98.12 295 GLU A O 1
ATOM 2152 N N . ALA A 1 296 ? -6.911 3.964 10.400 1.00 98.19 296 ALA A N 1
ATOM 2153 C CA . ALA A 1 296 ? -7.435 5.288 10.728 1.00 98.19 296 ALA A CA 1
ATOM 2154 C C . ALA A 1 296 ? -8.964 5.294 10.909 1.00 98.19 296 ALA A C 1
ATOM 2156 O O . ALA A 1 296 ? -9.471 5.926 11.845 1.00 98.19 296 ALA A O 1
ATOM 2157 N N . ALA A 1 297 ? -9.692 4.571 10.052 1.00 98.31 297 ALA A N 1
ATOM 2158 C CA . ALA A 1 297 ? -11.140 4.404 10.154 1.00 98.31 297 ALA A CA 1
ATOM 2159 C C . ALA A 1 297 ? -11.522 3.679 11.452 1.00 98.31 297 ALA A C 1
ATOM 2161 O O . ALA A 1 297 ? -12.353 4.177 12.211 1.00 98.31 297 ALA A O 1
ATOM 2162 N N . PHE A 1 298 ? -10.848 2.568 11.767 1.00 98.50 298 PHE A N 1
ATOM 2163 C CA . PHE A 1 298 ? -11.080 1.822 13.002 1.00 98.50 298 PHE A CA 1
ATOM 2164 C C . PHE A 1 298 ? -10.769 2.660 14.249 1.00 98.50 298 PHE A C 1
ATOM 2166 O O . PHE A 1 298 ? -11.609 2.748 15.141 1.00 98.50 298 PHE A O 1
ATOM 2173 N N . ARG A 1 299 ? -9.633 3.375 14.298 1.00 98.38 299 ARG A N 1
ATOM 2174 C CA . ARG A 1 299 ? -9.331 4.299 15.411 1.00 98.38 299 ARG A CA 1
ATOM 2175 C C . ARG A 1 299 ? -10.400 5.370 15.599 1.00 98.38 299 ARG A C 1
ATOM 2177 O O . ARG A 1 299 ? -10.676 5.774 16.726 1.00 98.38 299 ARG A O 1
ATOM 2184 N N . THR A 1 300 ? -10.959 5.885 14.511 1.00 98.62 300 THR A N 1
ATOM 2185 C CA . THR A 1 300 ? -11.987 6.929 14.578 1.00 98.62 300 THR A CA 1
ATOM 2186 C C . THR A 1 300 ? -13.295 6.364 15.116 1.00 98.62 300 THR A C 1
ATOM 2188 O O . THR A 1 300 ? -13.772 6.870 16.129 1.00 98.62 300 THR A O 1
ATOM 2191 N N . ALA A 1 301 ? -13.768 5.244 14.562 1.00 98.50 301 ALA A N 1
ATOM 2192 C CA . ALA A 1 301 ? -14.964 4.558 15.046 1.00 98.50 301 ALA A CA 1
ATOM 2193 C C . ALA A 1 301 ? -14.849 4.166 16.531 1.00 98.50 301 ALA A C 1
ATOM 2195 O O . ALA A 1 301 ? -15.777 4.379 17.306 1.00 98.50 301 ALA A O 1
ATOM 2196 N N . VAL A 1 302 ? -13.688 3.655 16.964 1.00 98.62 302 VAL A N 1
ATOM 2197 C CA . VAL A 1 302 ? -13.439 3.315 18.375 1.00 98.62 302 VAL A CA 1
ATOM 2198 C C . VAL A 1 302 ? -13.511 4.549 19.272 1.00 98.62 302 VAL A C 1
ATOM 2200 O O . VAL A 1 302 ? -14.128 4.495 20.332 1.00 98.62 302 VAL A O 1
ATOM 2203 N N . ARG A 1 303 ? -12.897 5.674 18.882 1.00 98.50 303 ARG A N 1
ATOM 2204 C CA . ARG A 1 303 ? -12.950 6.908 19.685 1.00 98.50 303 ARG A CA 1
ATOM 2205 C C . ARG A 1 303 ? -14.380 7.415 19.845 1.00 98.50 303 ARG A C 1
ATOM 2207 O O . ARG A 1 303 ? -14.754 7.785 20.955 1.00 98.50 303 ARG A O 1
ATOM 2214 N N . GLU A 1 304 ? -15.153 7.406 18.764 1.00 98.62 304 GLU A N 1
ATOM 2215 C CA . GLU A 1 304 ? -16.556 7.830 18.758 1.00 98.62 304 GLU A CA 1
ATOM 2216 C C . GLU A 1 304 ? -17.422 6.919 19.631 1.00 98.62 304 GLU A C 1
ATOM 2218 O O . GLU A 1 304 ? -18.114 7.414 20.523 1.00 98.62 304 GLU A O 1
ATOM 2223 N N . TYR A 1 305 ? -17.308 5.598 19.459 1.00 98.62 305 TYR A N 1
ATOM 2224 C CA . TYR A 1 305 ? -18.020 4.621 20.281 1.00 98.62 305 TYR A CA 1
ATOM 2225 C C . TYR A 1 305 ? -17.688 4.768 21.763 1.00 98.62 305 TYR A C 1
ATOM 2227 O O . TYR A 1 305 ? -18.592 4.853 22.584 1.00 98.62 305 TYR A O 1
ATOM 2235 N N . LEU A 1 306 ? -16.407 4.860 22.127 1.00 98.56 306 LEU A N 1
ATOM 2236 C CA . LEU A 1 306 ? -16.010 4.960 23.531 1.00 98.56 306 LEU A CA 1
ATOM 2237 C C . LEU A 1 306 ? -16.461 6.282 24.173 1.00 98.56 306 LEU A C 1
ATOM 2239 O O . LEU A 1 306 ? -16.851 6.290 25.335 1.00 98.56 306 LEU A O 1
ATOM 2243 N N . ALA A 1 307 ? -16.464 7.391 23.425 1.00 98.38 307 ALA A N 1
ATOM 2244 C CA . ALA A 1 307 ? -17.001 8.672 23.900 1.00 98.38 307 ALA A CA 1
ATOM 2245 C C . ALA A 1 307 ? -18.540 8.679 24.023 1.00 98.38 307 ALA A C 1
ATOM 2247 O O . ALA A 1 307 ? -19.109 9.443 24.812 1.00 98.38 307 ALA A O 1
ATOM 2248 N N . ALA A 1 308 ? -19.243 7.867 23.231 1.00 98.31 308 ALA A N 1
ATOM 2249 C CA . ALA A 1 308 ? -20.674 7.627 23.400 1.00 98.31 308 ALA A CA 1
ATOM 2250 C C . ALA A 1 308 ? -20.941 6.698 24.596 1.00 98.31 308 ALA A C 1
ATOM 2252 O O . ALA A 1 308 ? -21.775 7.024 25.437 1.00 98.31 308 ALA A O 1
ATOM 2253 N N . TYR A 1 309 ? -20.162 5.622 24.728 1.00 98.50 309 TYR A N 1
ATOM 2254 C CA . TYR A 1 309 ? -20.265 4.612 25.783 1.00 98.50 309 TYR A CA 1
ATOM 2255 C C . TYR A 1 309 ? -20.101 5.187 27.198 1.00 98.50 309 TYR A C 1
ATOM 2257 O O . TYR A 1 309 ? -20.817 4.816 28.129 1.00 98.50 309 TYR A O 1
ATOM 2265 N N . GLU A 1 310 ? -19.190 6.151 27.358 1.00 98.25 310 GLU A N 1
ATOM 2266 C CA . GLU A 1 310 ? -19.008 6.896 28.610 1.00 98.25 310 GLU A CA 1
ATOM 2267 C C . GLU A 1 310 ? -20.305 7.562 29.099 1.00 98.25 310 GLU A C 1
ATOM 2269 O O . GLU A 1 310 ? -20.534 7.665 30.304 1.00 98.25 310 GLU A O 1
ATOM 2274 N N . ARG A 1 311 ? -21.171 7.988 28.172 1.00 98.19 311 ARG A N 1
ATOM 2275 C CA . ARG A 1 311 ? -22.450 8.644 28.469 1.00 98.19 311 ARG A CA 1
ATOM 2276 C C . ARG A 1 311 ? -23.592 7.634 28.533 1.00 98.19 311 ARG A C 1
ATOM 2278 O O . ARG A 1 311 ? -24.348 7.640 29.503 1.00 98.19 311 ARG A O 1
ATOM 2285 N N . ASP A 1 312 ? -23.652 6.697 27.592 1.00 98.06 312 ASP A N 1
ATOM 2286 C CA . ASP A 1 312 ? -24.721 5.704 27.437 1.00 98.06 312 ASP A CA 1
ATOM 2287 C C . ASP A 1 312 ? -24.159 4.280 27.268 1.00 98.06 312 ASP A C 1
ATOM 2289 O O . ASP A 1 312 ? -23.376 4.021 26.363 1.00 98.06 312 ASP A O 1
ATOM 2293 N N . ALA A 1 313 ? -24.554 3.345 28.137 1.00 97.56 313 ALA A N 1
ATOM 2294 C CA . ALA A 1 313 ? -24.050 1.972 28.116 1.00 97.56 313 ALA A CA 1
ATOM 2295 C C . ALA A 1 313 ? -24.533 1.206 26.873 1.00 97.56 313 ALA A C 1
ATOM 2297 O O . ALA A 1 313 ? -23.886 0.248 26.454 1.00 97.56 313 ALA A O 1
ATOM 2298 N N . HIS A 1 314 ? -25.620 1.670 26.249 1.00 97.44 314 HIS A N 1
ATOM 2299 C CA . HIS A 1 314 ? -26.188 1.111 25.026 1.00 97.44 314 HIS A CA 1
ATOM 2300 C C . HIS A 1 314 ? -25.760 1.875 23.765 1.00 97.44 314 HIS A C 1
ATOM 2302 O O . HIS A 1 314 ? -26.433 1.796 22.737 1.00 97.44 314 HIS A O 1
ATOM 2308 N N . ALA A 1 315 ? -24.638 2.603 23.825 1.00 97.81 315 ALA A N 1
ATOM 2309 C CA . ALA A 1 315 ? -24.066 3.274 22.664 1.00 97.81 315 ALA A CA 1
ATOM 2310 C C . ALA A 1 315 ? -23.937 2.325 21.457 1.00 97.81 315 ALA A C 1
ATOM 2312 O O . ALA A 1 315 ? -23.509 1.175 21.588 1.00 97.81 315 ALA A O 1
ATOM 2313 N N . ASP A 1 316 ? -24.277 2.833 20.272 1.00 98.00 316 ASP A N 1
ATOM 2314 C CA . ASP A 1 316 ? -24.263 2.057 19.034 1.00 98.00 316 ASP A CA 1
ATOM 2315 C C . ASP A 1 316 ? -22.850 1.540 18.701 1.00 98.00 316 ASP A C 1
ATOM 2317 O O . ASP A 1 316 ? -21.899 2.304 18.524 1.00 98.00 316 ASP A O 1
ATOM 2321 N N . HIS A 1 317 ? -22.723 0.216 18.608 1.00 98.31 317 HIS A N 1
ATOM 2322 C CA . HIS A 1 317 ? -21.473 -0.500 18.353 1.00 98.31 317 HIS A CA 1
ATOM 2323 C C . HIS A 1 317 ? -21.290 -0.884 16.865 1.00 98.31 317 HIS A C 1
ATOM 2325 O O . HIS A 1 317 ? -20.257 -1.434 16.472 1.00 98.31 317 HIS A O 1
ATOM 2331 N N . THR A 1 318 ? -22.273 -0.615 16.000 1.00 98.38 318 THR A N 1
ATOM 2332 C CA . THR A 1 318 ? -22.272 -1.082 14.599 1.00 98.38 318 THR A CA 1
ATOM 2333 C C . THR A 1 318 ? -21.127 -0.499 13.764 1.00 98.38 318 THR A C 1
ATOM 2335 O O . THR A 1 318 ? -20.486 -1.225 12.994 1.00 98.38 318 THR A O 1
ATOM 2338 N N . ALA A 1 319 ? -20.802 0.784 13.951 1.00 97.94 319 ALA A N 1
ATOM 2339 C CA . ALA A 1 319 ? -19.707 1.449 13.243 1.00 97.94 319 ALA A CA 1
ATOM 2340 C C . ALA A 1 319 ? -18.334 0.833 13.576 1.00 97.94 319 ALA A C 1
ATOM 2342 O O . ALA A 1 319 ? -17.507 0.631 12.684 1.00 97.94 319 ALA A O 1
ATOM 2343 N N . VAL A 1 320 ? -18.105 0.472 14.846 1.00 98.50 320 VAL A N 1
ATOM 2344 C CA . VAL A 1 320 ? -16.860 -0.178 15.290 1.00 98.50 320 VAL A CA 1
ATOM 2345 C C . VAL A 1 320 ? -16.726 -1.572 14.694 1.00 98.50 320 VAL A C 1
ATOM 2347 O O . VAL A 1 320 ? -15.648 -1.897 14.198 1.00 98.50 320 VAL A O 1
ATOM 2350 N N . LEU A 1 321 ? -17.801 -2.372 14.683 1.00 98.44 321 LEU A N 1
ATOM 2351 C CA . LEU A 1 321 ? -17.786 -3.700 14.051 1.00 98.44 321 LEU A CA 1
ATOM 2352 C C . LEU A 1 321 ? -17.471 -3.606 12.566 1.00 98.44 321 LEU A C 1
ATOM 2354 O O . LEU A 1 321 ? -16.568 -4.286 12.090 1.00 98.44 321 LEU A O 1
ATOM 2358 N N . THR A 1 322 ? -18.148 -2.704 11.857 1.00 98.56 322 THR A N 1
ATOM 2359 C CA . THR A 1 322 ? -17.941 -2.515 10.417 1.00 98.56 322 THR A CA 1
ATOM 2360 C C . THR A 1 322 ? -16.485 -2.152 10.112 1.00 98.56 322 THR A C 1
ATOM 2362 O O . THR A 1 322 ? -15.859 -2.745 9.231 1.00 98.56 322 THR A O 1
ATOM 2365 N N . ALA A 1 323 ? -15.903 -1.218 10.872 1.00 98.50 323 ALA A N 1
ATOM 2366 C CA . ALA A 1 323 ? -14.506 -0.828 10.701 1.00 98.50 323 ALA A CA 1
ATOM 2367 C C . ALA A 1 323 ? -13.522 -1.946 11.103 1.00 98.50 323 ALA A C 1
ATOM 2369 O O . ALA A 1 323 ? -12.499 -2.135 10.439 1.00 98.50 323 ALA A O 1
ATOM 2370 N N . ARG A 1 324 ? -13.834 -2.715 12.157 1.00 98.50 324 ARG A N 1
ATOM 2371 C CA . ARG A 1 324 ? -13.047 -3.877 12.599 1.00 98.50 324 ARG A CA 1
ATOM 2372 C C . ARG A 1 324 ? -13.006 -4.961 11.527 1.00 98.50 324 ARG A C 1
ATOM 2374 O O . ARG A 1 324 ? -11.930 -5.484 11.232 1.00 98.50 324 ARG A O 1
ATOM 2381 N N . ASP A 1 325 ? -14.149 -5.286 10.939 1.00 98.44 325 ASP A N 1
ATOM 2382 C CA . ASP A 1 325 ? -14.269 -6.333 9.927 1.00 98.44 325 ASP A CA 1
ATOM 2383 C C . ASP A 1 325 ? -13.578 -5.918 8.623 1.00 98.44 325 ASP A C 1
ATOM 2385 O O . ASP A 1 325 ? -12.856 -6.718 8.023 1.00 98.44 325 ASP A O 1
ATOM 2389 N N . ALA A 1 326 ? -13.681 -4.642 8.235 1.00 98.38 326 ALA A N 1
ATOM 2390 C CA . ALA A 1 326 ? -12.939 -4.092 7.101 1.00 98.38 326 ALA A CA 1
ATOM 2391 C C . ALA A 1 326 ? -11.410 -4.173 7.303 1.00 98.38 326 ALA A C 1
ATOM 2393 O O . ALA A 1 326 ? -10.675 -4.610 6.406 1.00 98.38 326 ALA A O 1
ATOM 2394 N N . LEU A 1 327 ? -10.914 -3.803 8.491 1.00 98.31 327 LEU A N 1
ATOM 2395 C CA . LEU A 1 327 ? -9.489 -3.914 8.822 1.00 98.31 327 LEU A CA 1
ATOM 2396 C C . LEU A 1 327 ? -9.034 -5.381 8.857 1.00 98.31 327 LEU A C 1
ATOM 2398 O O . LEU A 1 327 ? -7.990 -5.714 8.298 1.00 98.31 327 LEU A O 1
ATOM 2402 N N . THR A 1 328 ? -9.840 -6.269 9.438 1.00 98.31 328 THR A N 1
ATOM 2403 C CA . THR A 1 328 ? -9.603 -7.722 9.465 1.00 98.31 328 THR A CA 1
ATOM 2404 C C . THR A 1 328 ? -9.505 -8.303 8.053 1.00 98.31 328 THR A C 1
ATOM 2406 O O . THR A 1 328 ? -8.554 -9.024 7.741 1.00 98.31 328 THR A O 1
ATOM 2409 N N . GLY A 1 329 ? -10.429 -7.931 7.162 1.00 98.12 329 GLY A N 1
ATOM 2410 C CA . GLY A 1 329 ? -10.408 -8.341 5.758 1.00 98.12 329 GLY A CA 1
ATOM 2411 C C . GLY A 1 329 ? -9.162 -7.855 5.013 1.00 98.12 329 GLY A C 1
ATOM 2412 O O . GLY A 1 329 ? -8.611 -8.585 4.189 1.00 98.12 329 GLY A O 1
ATOM 2413 N N . THR A 1 330 ? -8.665 -6.660 5.339 1.00 97.88 330 THR A N 1
ATOM 2414 C CA . THR A 1 330 ? -7.419 -6.126 4.764 1.00 97.88 330 THR A CA 1
ATOM 2415 C C . THR A 1 330 ? -6.185 -6.850 5.318 1.00 97.88 330 THR A C 1
ATOM 2417 O O . THR A 1 330 ? -5.277 -7.206 4.565 1.00 97.88 330 THR A O 1
ATOM 2420 N N . LEU A 1 331 ? -6.155 -7.148 6.623 1.00 97.75 331 LEU A N 1
ATOM 2421 C CA . LEU A 1 331 ? -5.079 -7.918 7.262 1.00 97.75 331 LEU A CA 1
ATOM 2422 C C . LEU A 1 331 ? -4.963 -9.340 6.691 1.00 97.75 331 LEU A C 1
ATOM 2424 O O . LEU A 1 331 ? -3.851 -9.844 6.517 1.00 97.75 331 LEU A O 1
ATOM 2428 N N . ALA A 1 332 ? -6.084 -9.970 6.331 1.00 97.25 332 ALA A N 1
ATOM 2429 C CA . ALA A 1 332 ? -6.098 -11.284 5.686 1.00 97.25 332 ALA A CA 1
ATOM 2430 C C . ALA A 1 332 ? -5.434 -11.288 4.292 1.00 97.25 332 ALA A C 1
ATOM 2432 O O . ALA A 1 332 ? -4.889 -12.312 3.874 1.00 97.25 332 ALA A O 1
ATOM 2433 N N . GLN A 1 333 ? -5.425 -10.145 3.597 1.00 96.75 333 GLN A N 1
ATOM 2434 C CA . GLN A 1 333 ? -4.829 -9.979 2.264 1.00 96.75 333 GLN A CA 1
ATOM 2435 C C . GLN A 1 333 ? -3.320 -9.691 2.301 1.00 96.75 333 GLN A C 1
ATOM 2437 O O . GLN A 1 333 ? -2.670 -9.627 1.255 1.00 96.75 333 GLN A O 1
ATOM 2442 N N . VAL A 1 334 ? -2.718 -9.532 3.486 1.00 95.88 334 VAL A N 1
ATOM 2443 C CA . VAL A 1 334 ? -1.286 -9.234 3.614 1.00 95.88 334 VAL A CA 1
ATOM 2444 C C . VAL A 1 334 ? -0.446 -10.389 3.062 1.00 95.88 334 VAL A C 1
ATOM 2446 O O . VAL A 1 334 ? -0.267 -11.430 3.694 1.00 95.88 334 VAL A O 1
ATOM 2449 N N . ALA A 1 335 ? 0.135 -10.188 1.880 1.00 91.75 335 ALA A N 1
ATOM 2450 C CA . ALA A 1 335 ? 1.036 -11.145 1.248 1.00 91.75 335 ALA A CA 1
ATOM 2451 C C . ALA A 1 335 ? 2.449 -11.115 1.863 1.00 91.75 335 ALA A C 1
ATOM 2453 O O . ALA A 1 335 ? 2.907 -10.105 2.404 1.00 91.75 335 ALA A O 1
ATOM 2454 N N . GLY A 1 336 ? 3.200 -12.212 1.728 1.00 90.19 336 GLY A N 1
ATOM 2455 C CA . GLY A 1 336 ? 4.623 -12.257 2.075 1.00 90.19 336 GLY A CA 1
ATOM 2456 C C . GLY A 1 336 ? 5.061 -13.518 2.824 1.00 90.19 336 GLY A C 1
ATOM 2457 O O . GLY A 1 336 ? 4.345 -14.524 2.833 1.00 90.19 336 GLY A O 1
ATOM 2458 N N . PRO A 1 337 ? 6.256 -13.474 3.449 1.00 90.56 337 PRO A N 1
ATOM 2459 C CA . PRO A 1 337 ? 6.798 -14.594 4.213 1.00 90.56 337 PRO A CA 1
ATOM 2460 C C . PRO A 1 337 ? 5.833 -15.079 5.304 1.00 90.56 337 PRO A C 1
ATOM 2462 O O . PRO A 1 337 ? 5.035 -14.298 5.827 1.00 90.56 337 PRO A O 1
ATOM 2465 N N . GLY A 1 338 ? 5.925 -16.361 5.674 1.00 89.81 338 GLY A N 1
ATOM 2466 C CA . GLY A 1 338 ? 5.017 -16.996 6.640 1.00 89.81 338 GLY A CA 1
ATOM 2467 C C . GLY A 1 338 ? 4.883 -16.230 7.961 1.00 89.81 338 GLY A C 1
ATOM 2468 O O . GLY A 1 338 ? 3.762 -16.014 8.413 1.00 89.81 338 GLY A O 1
ATOM 2469 N N . ALA A 1 339 ? 5.995 -15.723 8.507 1.00 92.12 339 ALA A N 1
ATOM 2470 C CA . ALA A 1 339 ? 6.009 -14.939 9.747 1.00 92.12 339 ALA A CA 1
ATOM 2471 C C . ALA A 1 339 ? 5.198 -13.630 9.658 1.00 92.12 339 ALA A C 1
ATOM 2473 O O . ALA A 1 339 ? 4.566 -13.214 10.626 1.00 92.12 339 ALA A O 1
ATOM 2474 N N . ARG A 1 340 ? 5.181 -12.982 8.483 1.00 94.44 340 ARG A N 1
ATOM 2475 C CA . ARG A 1 340 ? 4.383 -11.766 8.250 1.00 94.44 340 ARG A CA 1
ATOM 2476 C C . ARG A 1 340 ? 2.895 -12.101 8.223 1.00 94.44 340 ARG A C 1
ATOM 2478 O O . ARG A 1 340 ? 2.102 -11.423 8.864 1.00 94.44 340 ARG A O 1
ATOM 2485 N N . ARG A 1 341 ? 2.526 -13.176 7.517 1.00 94.94 341 ARG A N 1
ATOM 2486 C CA . ARG A 1 341 ? 1.134 -13.645 7.430 1.00 94.94 341 ARG A CA 1
ATOM 2487 C C . ARG A 1 341 ? 0.596 -14.095 8.785 1.00 94.94 341 ARG A C 1
ATOM 2489 O O . ARG A 1 341 ? -0.536 -13.772 9.116 1.00 94.94 341 ARG A O 1
ATOM 2496 N N . SER A 1 342 ? 1.395 -14.805 9.583 1.00 95.12 342 SER A N 1
ATOM 2497 C CA . SER A 1 342 ? 0.989 -15.216 10.931 1.00 95.12 342 SER A CA 1
ATOM 2498 C C . SER A 1 342 ? 0.856 -14.025 11.881 1.00 95.12 342 SER A C 1
ATOM 2500 O O . SER A 1 342 ? -0.077 -13.991 12.676 1.00 95.12 342 SER A O 1
ATOM 2502 N N . ALA A 1 343 ? 1.738 -13.023 11.786 1.00 95.50 343 ALA A N 1
ATOM 2503 C CA . ALA A 1 343 ? 1.602 -11.776 12.536 1.00 95.50 343 ALA A CA 1
ATOM 2504 C C . ALA A 1 343 ? 0.327 -11.004 12.153 1.00 95.50 343 ALA A C 1
ATOM 2506 O O . ALA A 1 343 ? -0.394 -10.575 13.046 1.00 95.50 343 ALA A O 1
ATOM 2507 N N . ALA A 1 344 ? 0.015 -10.891 10.857 1.00 97.06 344 ALA A N 1
ATOM 2508 C CA . ALA A 1 344 ? -1.206 -10.234 10.390 1.00 97.06 344 ALA A CA 1
ATOM 2509 C C . ALA A 1 344 ? -2.482 -10.955 10.860 1.00 97.06 344 ALA A C 1
ATOM 2511 O O . ALA A 1 344 ? -3.404 -10.299 11.332 1.00 97.06 344 ALA A O 1
ATOM 2512 N N . ARG A 1 345 ? -2.513 -12.297 10.802 1.00 97.81 345 ARG A N 1
ATOM 2513 C CA . ARG A 1 345 ? -3.640 -13.097 11.321 1.00 97.81 345 ARG A CA 1
ATOM 2514 C C . ARG A 1 345 ? -3.819 -12.936 12.825 1.00 97.81 345 ARG A C 1
ATOM 2516 O O . ARG A 1 345 ? -4.909 -12.606 13.257 1.00 97.81 345 ARG A O 1
ATOM 2523 N N . ARG A 1 346 ? -2.738 -13.075 13.604 1.00 97.75 346 ARG A N 1
ATOM 2524 C CA . ARG A 1 346 ? -2.790 -12.853 15.058 1.00 97.75 346 ARG A CA 1
ATOM 2525 C C . ARG A 1 346 ? -3.315 -11.465 15.393 1.00 97.75 346 ARG A C 1
ATOM 2527 O O . ARG A 1 346 ? -4.157 -11.342 16.266 1.00 97.75 346 ARG A O 1
ATOM 2534 N N . LEU A 1 347 ? -2.854 -10.437 14.678 1.00 97.75 347 LEU A N 1
ATOM 2535 C CA . LEU A 1 347 ? -3.360 -9.086 14.883 1.00 97.75 347 LEU A CA 1
ATOM 2536 C C . LEU A 1 347 ? -4.864 -9.001 14.602 1.00 97.75 347 LEU A C 1
ATOM 2538 O O . LEU A 1 347 ? -5.570 -8.412 15.407 1.00 97.75 347 LEU A O 1
ATOM 2542 N N . ALA A 1 348 ? -5.344 -9.601 13.510 1.00 97.75 348 ALA A N 1
ATOM 2543 C CA . ALA A 1 348 ? -6.767 -9.635 13.178 1.00 97.75 348 ALA A CA 1
ATOM 2544 C C . ALA A 1 348 ? -7.611 -10.349 14.252 1.00 97.75 348 ALA A C 1
ATOM 2546 O O . ALA A 1 348 ? -8.649 -9.830 14.659 1.00 97.75 348 ALA A O 1
ATOM 2547 N N . ASP A 1 349 ? -7.136 -11.490 14.757 1.00 97.62 349 ASP A N 1
ATOM 2548 C CA . ASP A 1 349 ? -7.807 -12.259 15.813 1.00 97.62 349 ASP A CA 1
ATOM 2549 C C . ASP A 1 349 ? -7.826 -11.499 17.154 1.00 97.62 349 ASP A C 1
ATOM 2551 O O . ASP A 1 349 ? -8.790 -11.576 17.915 1.00 97.62 349 ASP A O 1
ATOM 2555 N N . GLU A 1 350 ? -6.769 -10.733 17.436 1.00 97.62 350 GLU A N 1
ATOM 2556 C CA . GLU A 1 350 ? -6.582 -9.967 18.672 1.00 97.62 350 GLU A CA 1
ATOM 2557 C C . GLU A 1 350 ? -7.155 -8.538 18.618 1.00 97.62 350 GLU A C 1
ATOM 2559 O O . GLU A 1 350 ? -7.015 -7.796 19.597 1.00 97.62 350 GLU A O 1
ATOM 2564 N N . LEU A 1 351 ? -7.785 -8.119 17.508 1.00 97.75 351 LEU A N 1
ATOM 2565 C CA . LEU A 1 351 ? -8.419 -6.801 17.428 1.00 97.75 351 LEU A CA 1
ATOM 2566 C C . LEU A 1 351 ? -9.554 -6.707 18.469 1.00 97.75 351 LEU A C 1
ATOM 2568 O O . LEU A 1 351 ? -10.515 -7.486 18.394 1.00 97.75 351 LEU A O 1
ATOM 2572 N N . PRO A 1 352 ? -9.472 -5.756 19.422 1.00 97.25 352 PRO A N 1
ATOM 2573 C CA . PRO A 1 352 ? -10.457 -5.610 20.491 1.00 97.25 352 PRO A CA 1
ATOM 2574 C C . PRO A 1 352 ? -11.817 -5.157 19.943 1.00 97.25 352 PRO A C 1
ATOM 2576 O O . PRO A 1 352 ? -11.946 -4.823 18.766 1.00 97.25 352 PRO A O 1
ATOM 2579 N N . LEU A 1 353 ? -12.827 -5.123 20.821 1.00 97.50 353 LEU A N 1
ATOM 2580 C CA . LEU A 1 353 ? -14.194 -4.694 20.485 1.00 97.50 353 LEU A CA 1
ATOM 2581 C C . LEU A 1 353 ? -14.850 -5.567 19.399 1.00 97.50 353 LEU A C 1
ATOM 2583 O O . LEU A 1 353 ? -15.582 -5.098 18.535 1.00 97.50 353 LEU A O 1
ATOM 2587 N N . ALA A 1 354 ? -14.611 -6.881 19.462 1.00 97.62 354 ALA A N 1
ATOM 2588 C CA . ALA A 1 354 ? -15.403 -7.863 18.714 1.00 97.62 354 ALA A CA 1
ATOM 2589 C C . ALA A 1 354 ? -16.855 -7.959 19.228 1.00 97.62 354 ALA A C 1
ATOM 2591 O O . ALA A 1 354 ? -17.717 -8.542 18.576 1.00 97.62 354 ALA A O 1
ATOM 2592 N N . ARG A 1 355 ? -17.105 -7.432 20.429 1.00 97.94 355 ARG A N 1
ATOM 2593 C CA . ARG A 1 355 ? -18.394 -7.372 21.118 1.00 97.94 355 ARG A CA 1
ATOM 2594 C C . ARG A 1 355 ? -18.513 -6.004 21.799 1.00 97.94 355 ARG A C 1
ATOM 2596 O O . ARG A 1 355 ? -17.467 -5.453 22.160 1.00 97.94 355 ARG A O 1
ATOM 2603 N N . PRO A 1 356 ? -19.741 -5.499 22.009 1.00 98.06 356 PRO A N 1
ATOM 2604 C CA . PRO A 1 356 ? -19.955 -4.281 22.780 1.00 98.06 356 PRO A CA 1
ATOM 2605 C C . PRO A 1 356 ? -19.417 -4.421 24.206 1.00 98.06 356 PRO A C 1
ATOM 2607 O O . PRO A 1 356 ? -19.353 -5.525 24.756 1.00 98.06 356 PRO A O 1
ATOM 2610 N N . LEU A 1 357 ? -19.015 -3.291 24.789 1.00 97.88 357 LEU A N 1
ATOM 2611 C CA . LEU A 1 357 ? -18.619 -3.226 26.190 1.00 97.88 357 LEU A CA 1
ATOM 2612 C C . LEU A 1 357 ? -19.818 -3.523 27.100 1.00 97.88 357 LEU A C 1
ATOM 2614 O O . LEU A 1 357 ? -20.942 -3.149 26.761 1.00 97.88 357 LEU A O 1
ATOM 2618 N N . PRO A 1 358 ? -19.593 -4.220 28.226 1.00 97.31 358 PRO A N 1
ATOM 2619 C CA . PRO A 1 358 ? -20.671 -4.637 29.108 1.00 97.31 358 PRO A CA 1
ATOM 2620 C C . PRO A 1 358 ? -21.263 -3.436 29.848 1.00 97.31 358 PRO A C 1
ATOM 2622 O O . PRO A 1 358 ? -20.535 -2.591 30.352 1.00 97.31 358 PRO A O 1
ATOM 2625 N N . ASP A 1 359 ? -22.580 -3.398 29.981 1.00 96.94 359 ASP A N 1
ATOM 2626 C CA . ASP A 1 359 ? -23.304 -2.414 30.790 1.00 96.94 359 ASP A CA 1
ATOM 2627 C C . ASP A 1 359 ? -23.164 -2.663 32.303 1.00 96.94 359 ASP A C 1
ATOM 2629 O O . ASP A 1 359 ? -23.233 -1.723 33.101 1.00 96.94 359 ASP A O 1
ATOM 2633 N N . ALA A 1 360 ? -22.924 -3.915 32.698 1.00 96.31 360 ALA A N 1
ATOM 2634 C CA . ALA A 1 360 ? -22.769 -4.345 34.081 1.00 96.31 360 ALA A CA 1
ATOM 2635 C C . ALA A 1 360 ? -21.544 -5.247 34.299 1.00 96.31 360 ALA A C 1
ATOM 2637 O O . ALA A 1 360 ? -21.111 -5.989 33.416 1.00 96.31 360 ALA A O 1
ATOM 2638 N N . ARG A 1 361 ? -21.003 -5.230 35.521 1.00 95.69 361 ARG A N 1
ATOM 2639 C CA . ARG A 1 361 ? -19.944 -6.140 35.974 1.00 95.69 361 ARG A CA 1
ATOM 2640 C C . ARG A 1 361 ? -20.334 -6.739 37.316 1.00 95.69 361 ARG A C 1
ATOM 2642 O O . ARG A 1 361 ? -20.797 -6.023 38.196 1.00 95.69 361 ARG A O 1
ATOM 2649 N N . ASP A 1 362 ? -20.211 -8.059 37.433 1.00 95.06 362 ASP A N 1
ATOM 2650 C CA . ASP A 1 362 ? -20.590 -8.812 38.638 1.00 95.06 362 ASP A CA 1
ATOM 2651 C C . ASP A 1 362 ? -22.037 -8.534 39.104 1.00 95.06 362 ASP A C 1
ATOM 2653 O O . ASP A 1 362 ? -22.338 -8.494 40.293 1.00 95.06 362 ASP A O 1
ATOM 2657 N N . GLY A 1 363 ? -22.944 -8.315 38.144 1.00 94.31 363 GLY A N 1
ATOM 2658 C CA . GLY A 1 363 ? -24.358 -8.014 38.393 1.00 94.31 363 GLY A CA 1
ATOM 2659 C C . GLY A 1 363 ? -24.668 -6.552 38.743 1.00 94.31 363 GLY A C 1
ATOM 2660 O O . GLY A 1 363 ? -25.839 -6.212 38.879 1.00 94.31 363 GLY A O 1
ATOM 2661 N N . ALA A 1 364 ? -23.662 -5.679 38.852 1.00 95.38 364 ALA A N 1
ATOM 2662 C CA . ALA A 1 364 ? -23.847 -4.254 39.115 1.00 95.38 364 ALA A CA 1
ATOM 2663 C C . ALA A 1 364 ? -23.660 -3.416 37.841 1.00 95.38 364 ALA A C 1
ATOM 2665 O O . ALA A 1 364 ? -22.652 -3.549 37.145 1.00 95.38 364 ALA A O 1
ATOM 2666 N N . PHE A 1 365 ? -24.609 -2.519 37.557 1.00 96.44 365 PHE A N 1
ATOM 2667 C CA . PHE A 1 365 ? -24.494 -1.564 36.451 1.00 96.44 365 PHE A CA 1
ATOM 2668 C C . PHE A 1 365 ? -23.290 -0.638 36.641 1.00 96.44 365 PHE A C 1
ATOM 2670 O O . PHE A 1 365 ? -23.049 -0.106 37.729 1.00 96.44 365 PHE A O 1
ATOM 2677 N N . LEU A 1 366 ? -22.536 -0.418 35.566 1.00 96.81 366 LEU A N 1
ATOM 2678 C CA . LEU A 1 366 ? -21.366 0.447 35.588 1.00 96.81 366 LEU A CA 1
ATOM 2679 C C . LEU A 1 366 ? -21.787 1.922 35.566 1.00 96.81 366 LEU A C 1
ATOM 2681 O O . LEU A 1 366 ? -22.334 2.428 34.586 1.00 96.81 366 LEU A O 1
ATOM 2685 N N . GLY A 1 367 ? -21.462 2.652 36.633 1.00 96.56 367 GLY A N 1
ATOM 2686 C CA . GLY A 1 367 ? -21.602 4.110 36.660 1.00 96.56 367 GLY A CA 1
ATOM 2687 C C . GLY A 1 367 ? -20.678 4.809 35.651 1.00 96.56 367 GLY A C 1
ATOM 2688 O O . GLY A 1 367 ? -19.715 4.231 35.149 1.00 96.56 367 GLY A O 1
ATOM 2689 N N . THR A 1 368 ? -20.927 6.092 35.380 1.00 96.94 368 THR A N 1
ATOM 2690 C CA . THR A 1 368 ? -20.162 6.908 34.411 1.00 96.94 368 THR A CA 1
ATOM 2691 C C . THR A 1 368 ? -18.646 6.864 34.633 1.00 96.94 368 THR A C 1
ATOM 2693 O O . THR A 1 368 ? -17.895 6.693 33.678 1.00 96.94 368 THR A O 1
ATOM 2696 N N . HIS A 1 369 ? -18.178 6.941 35.884 1.00 97.44 369 HIS A N 1
ATOM 2697 C CA . HIS A 1 369 ? -16.744 6.861 36.187 1.00 97.44 369 HIS A CA 1
ATOM 2698 C C . HIS A 1 369 ? -16.149 5.483 35.849 1.00 97.44 369 HIS A C 1
ATOM 2700 O O . HIS A 1 369 ? -15.074 5.398 35.259 1.00 97.44 369 HIS A O 1
ATOM 2706 N N . ALA A 1 370 ? -16.850 4.397 36.190 1.00 97.38 370 ALA A N 1
ATOM 2707 C CA . ALA A 1 370 ? -16.399 3.040 35.883 1.00 97.38 370 ALA A CA 1
ATOM 2708 C C . ALA A 1 370 ? -16.370 2.793 34.365 1.00 97.38 370 ALA A C 1
ATOM 2710 O O . ALA A 1 370 ? -15.406 2.230 33.850 1.00 97.38 370 ALA A O 1
ATOM 2711 N N . ARG A 1 371 ? -17.371 3.303 33.632 1.00 97.69 371 ARG A N 1
ATOM 2712 C CA . ARG A 1 371 ? -17.395 3.264 32.161 1.00 97.69 371 ARG A CA 1
ATOM 2713 C C . ARG A 1 371 ? -16.245 4.050 31.537 1.00 97.69 371 ARG A C 1
ATOM 2715 O O . ARG A 1 371 ? -15.618 3.543 30.613 1.00 97.69 371 ARG A O 1
ATOM 2722 N N . ALA A 1 372 ? -15.919 5.233 32.059 1.00 97.88 372 ALA A N 1
ATOM 2723 C CA . ALA A 1 372 ? -14.770 6.016 31.599 1.00 97.88 372 ALA A CA 1
ATOM 2724 C C . ALA A 1 372 ? -13.433 5.299 31.837 1.00 97.88 372 ALA A C 1
ATOM 2726 O O . ALA A 1 372 ? -12.558 5.309 30.970 1.00 97.88 372 ALA A O 1
ATOM 2727 N N . GLN A 1 373 ? -13.284 4.622 32.977 1.00 97.94 373 GLN A N 1
ATOM 2728 C CA . GLN A 1 373 ? -12.096 3.822 33.264 1.00 97.94 373 GLN A CA 1
ATOM 2729 C C . GLN A 1 373 ? -11.974 2.611 32.323 1.00 97.94 373 GLN A C 1
ATOM 2731 O O . GLN A 1 373 ? -10.897 2.379 31.771 1.00 97.94 373 GLN A O 1
ATOM 2736 N N . GLU A 1 374 ? -13.070 1.881 32.088 1.00 97.44 374 GLU A N 1
ATOM 2737 C CA . GLU A 1 374 ? -13.110 0.762 31.135 1.00 97.44 374 GLU A CA 1
ATOM 2738 C C . GLU A 1 374 ? -12.779 1.246 29.714 1.00 97.44 374 GLU A C 1
ATOM 2740 O O . GLU A 1 374 ? -11.893 0.701 29.053 1.00 97.44 374 GLU A O 1
ATOM 2745 N N . ALA A 1 375 ? -13.417 2.336 29.271 1.00 97.81 375 ALA A N 1
ATOM 2746 C CA . ALA A 1 375 ? -13.162 2.957 27.976 1.00 97.81 375 ALA A CA 1
ATOM 2747 C C . ALA A 1 375 ? -11.684 3.337 27.814 1.00 97.81 375 ALA A C 1
ATOM 2749 O O . ALA A 1 375 ? -11.086 3.078 26.768 1.00 97.81 375 ALA A O 1
ATOM 2750 N N . GLN A 1 376 ? -11.056 3.888 28.855 1.00 98.38 376 GLN A N 1
ATOM 2751 C CA . GLN A 1 376 ? -9.638 4.231 28.826 1.00 98.38 376 GLN A CA 1
ATOM 2752 C C . GLN A 1 376 ? -8.731 2.996 28.703 1.00 98.38 376 GLN A C 1
ATOM 2754 O O . GLN A 1 376 ? -7.776 3.020 27.921 1.00 98.38 376 GLN A O 1
ATOM 2759 N N . GLY A 1 377 ? -9.032 1.906 29.416 1.00 98.06 377 GLY A N 1
ATOM 2760 C CA . GLY A 1 377 ? -8.297 0.641 29.287 1.00 98.06 377 GLY A CA 1
ATOM 2761 C C . GLY A 1 377 ? -8.401 0.043 27.879 1.00 98.06 377 GLY A C 1
ATOM 2762 O O . GLY A 1 377 ? -7.411 -0.431 27.308 1.00 98.06 377 GLY A O 1
ATOM 2763 N N . VAL A 1 378 ? -9.581 0.147 27.266 1.00 98.06 378 VAL A N 1
ATOM 2764 C CA . VAL A 1 378 ? -9.812 -0.291 25.885 1.00 98.06 378 VAL A CA 1
ATOM 2765 C C . VAL A 1 378 ? -9.046 0.582 24.892 1.00 98.06 378 VAL A C 1
ATOM 2767 O O . VAL A 1 378 ? -8.379 0.027 24.020 1.00 98.06 378 VAL A O 1
ATOM 2770 N N . ARG A 1 379 ? -9.052 1.919 25.041 1.00 98.12 379 ARG A N 1
ATOM 2771 C CA . ARG A 1 379 ? -8.249 2.834 24.197 1.00 98.12 379 ARG A CA 1
ATOM 2772 C C . ARG A 1 379 ? -6.775 2.436 24.196 1.00 98.12 379 ARG A C 1
ATOM 2774 O O . ARG A 1 379 ? -6.188 2.263 23.132 1.00 98.12 379 ARG A O 1
ATOM 2781 N N . GLN A 1 380 ? -6.198 2.214 25.378 1.00 98.19 380 GLN A N 1
ATOM 2782 C CA . GLN A 1 380 ? -4.795 1.804 25.513 1.00 98.19 380 GLN A CA 1
ATOM 2783 C C . GLN A 1 380 ? -4.518 0.455 24.841 1.00 98.19 380 GLN A C 1
ATOM 2785 O O . GLN A 1 380 ? -3.491 0.290 24.180 1.00 98.19 380 GLN A O 1
ATOM 2790 N N . THR A 1 381 ? -5.441 -0.500 24.976 1.00 97.69 381 THR A N 1
ATOM 2791 C CA . THR A 1 381 ? -5.327 -1.817 24.338 1.00 97.69 381 THR A CA 1
ATOM 2792 C C . THR A 1 381 ? -5.379 -1.703 22.814 1.00 97.69 381 THR A C 1
ATOM 2794 O O . THR A 1 381 ? -4.534 -2.282 22.129 1.00 97.69 381 THR A O 1
ATOM 2797 N N . VAL A 1 382 ? -6.325 -0.925 22.278 1.00 97.81 382 VAL A N 1
ATOM 2798 C CA . VAL A 1 382 ? -6.459 -0.643 20.839 1.00 97.81 382 VAL A CA 1
ATOM 2799 C C . VAL A 1 382 ? -5.175 -0.015 20.306 1.00 97.81 382 VAL A C 1
ATOM 2801 O O . VAL A 1 382 ? -4.588 -0.530 19.354 1.00 97.81 382 VAL A O 1
ATOM 2804 N N . ASP A 1 383 ? -4.686 1.047 20.946 1.00 97.38 383 ASP A N 1
ATOM 2805 C CA . ASP A 1 383 ? -3.465 1.732 20.523 1.00 97.38 383 ASP A CA 1
ATOM 2806 C C . ASP A 1 383 ? -2.240 0.814 20.588 1.00 97.38 383 ASP A C 1
ATOM 2808 O O . ASP A 1 383 ? -1.417 0.814 19.671 1.00 97.38 383 ASP A O 1
ATOM 2812 N N . GLY A 1 384 ? -2.135 -0.013 21.632 1.00 97.31 384 GLY A N 1
ATOM 2813 C CA . GLY A 1 384 ? -1.076 -1.007 21.778 1.00 97.31 384 GLY A CA 1
ATOM 2814 C C . GLY A 1 384 ? -1.062 -2.036 20.646 1.00 97.31 384 GLY A C 1
ATOM 2815 O O . GLY A 1 384 ? 0.001 -2.313 20.091 1.00 97.31 384 GLY A O 1
ATOM 2816 N N . ARG A 1 385 ? -2.228 -2.569 20.260 1.00 97.06 385 ARG A N 1
ATOM 2817 C CA . ARG A 1 385 ? -2.344 -3.548 19.162 1.00 97.06 385 ARG A CA 1
ATOM 2818 C C . ARG A 1 385 ? -2.094 -2.910 17.797 1.00 97.06 385 ARG A C 1
ATOM 2820 O O . ARG A 1 385 ? -1.356 -3.469 16.988 1.00 97.06 385 ARG A O 1
ATOM 2827 N N . LEU A 1 386 ? -2.633 -1.715 17.549 1.00 96.62 386 LEU A N 1
ATOM 2828 C CA . LEU A 1 386 ? -2.486 -1.035 16.258 1.00 96.62 386 LEU A CA 1
ATOM 2829 C C . LEU A 1 386 ? -1.058 -0.541 15.984 1.00 96.62 386 LEU A C 1
ATOM 2831 O O . LEU A 1 386 ? -0.696 -0.375 14.823 1.00 96.62 386 LEU A O 1
ATOM 2835 N N . ARG A 1 387 ? -0.197 -0.397 17.003 1.00 95.62 387 ARG A N 1
ATOM 2836 C CA . ARG A 1 387 ? 1.244 -0.129 16.803 1.00 95.62 387 ARG A CA 1
ATOM 2837 C C . ARG A 1 387 ? 1.966 -1.200 15.978 1.00 95.62 387 ARG A C 1
ATOM 2839 O O . ARG A 1 387 ? 3.032 -0.916 15.447 1.00 95.62 387 ARG A O 1
ATOM 2846 N N . ILE A 1 388 ? 1.396 -2.400 15.846 1.00 94.31 388 ILE A N 1
ATOM 2847 C CA . ILE A 1 388 ? 1.962 -3.497 15.048 1.00 94.31 388 ILE A CA 1
ATOM 2848 C C . ILE A 1 388 ? 1.672 -3.311 13.543 1.00 94.31 388 ILE A C 1
ATOM 2850 O O . ILE A 1 388 ? 2.401 -3.847 12.708 1.00 94.31 388 ILE A O 1
ATOM 2854 N N . VAL A 1 389 ? 0.645 -2.538 13.158 1.00 95.19 389 VAL A N 1
ATOM 2855 C CA . VAL A 1 389 ? 0.264 -2.356 11.741 1.00 95.19 389 VAL A CA 1
ATOM 2856 C C . VAL A 1 389 ? 1.406 -1.744 10.909 1.00 95.19 389 VAL A C 1
ATOM 2858 O O . VAL A 1 389 ? 1.747 -2.321 9.870 1.00 95.19 389 VAL A O 1
ATOM 2861 N N . PRO A 1 390 ? 2.097 -0.673 11.354 1.00 93.50 390 PRO A N 1
ATOM 2862 C CA . PRO A 1 390 ? 3.265 -0.153 10.641 1.00 93.50 390 PRO A CA 1
ATOM 2863 C C . PRO A 1 390 ? 4.407 -1.171 10.499 1.00 93.50 390 PRO A C 1
ATOM 2865 O O . PRO A 1 390 ? 5.068 -1.207 9.458 1.00 93.50 390 PRO A O 1
ATOM 2868 N N . ASP A 1 391 ? 4.616 -2.042 11.493 1.00 92.31 391 ASP A N 1
ATOM 2869 C CA . ASP A 1 391 ? 5.652 -3.084 11.444 1.00 92.31 391 ASP A CA 1
ATOM 2870 C C . ASP A 1 391 ? 5.351 -4.130 10.363 1.00 92.31 391 ASP A C 1
ATOM 2872 O O . ASP A 1 391 ? 6.260 -4.603 9.664 1.00 92.31 391 ASP A O 1
ATOM 2876 N N . LEU A 1 392 ? 4.067 -4.451 10.146 1.00 92.94 392 LEU A N 1
ATOM 2877 C CA . LEU A 1 392 ? 3.638 -5.302 9.031 1.00 92.94 392 LEU A CA 1
ATOM 2878 C C . LEU A 1 392 ? 4.004 -4.686 7.676 1.00 92.94 392 LEU A C 1
ATOM 2880 O O . LEU A 1 392 ? 4.220 -5.436 6.725 1.00 92.94 392 LEU A O 1
ATOM 2884 N N . ASN A 1 393 ? 4.146 -3.363 7.580 1.00 89.00 393 ASN A N 1
ATOM 2885 C CA . ASN A 1 393 ? 4.592 -2.645 6.382 1.00 89.00 393 ASN A CA 1
ATOM 2886 C C . ASN A 1 393 ? 6.125 -2.500 6.272 1.00 89.00 393 ASN A C 1
ATOM 2888 O O . ASN A 1 393 ? 6.624 -1.931 5.297 1.00 89.00 393 ASN A O 1
ATOM 2892 N N . GLY A 1 394 ? 6.885 -3.041 7.230 1.00 86.00 394 GLY A N 1
ATOM 2893 C CA . GLY A 1 394 ? 8.347 -3.012 7.246 1.00 86.00 394 GLY A CA 1
ATOM 2894 C C . GLY A 1 394 ? 9.022 -3.720 6.059 1.00 86.00 394 GLY A C 1
ATOM 2895 O O . GLY A 1 394 ? 8.416 -4.492 5.309 1.00 86.00 394 GLY A O 1
ATOM 2896 N N . ARG A 1 395 ? 10.330 -3.470 5.884 1.00 83.88 395 ARG A N 1
ATOM 2897 C CA . ARG A 1 395 ? 11.128 -4.003 4.759 1.00 83.88 395 ARG A CA 1
ATOM 2898 C C . ARG A 1 395 ? 11.018 -5.530 4.668 1.00 83.88 395 ARG A C 1
ATOM 2900 O O . ARG A 1 395 ? 11.223 -6.236 5.651 1.00 83.88 395 ARG A O 1
ATOM 2907 N N . ALA A 1 396 ? 10.811 -6.062 3.461 1.00 81.12 396 ALA A N 1
ATOM 2908 C CA . ALA A 1 396 ? 10.678 -7.507 3.226 1.00 81.12 396 ALA A CA 1
ATOM 2909 C C . ALA A 1 396 ? 11.865 -8.338 3.754 1.00 81.12 396 ALA A C 1
ATOM 2911 O O . ALA A 1 396 ? 11.677 -9.475 4.184 1.00 81.12 396 ALA A O 1
ATOM 2912 N N . LEU A 1 397 ? 13.073 -7.762 3.765 1.00 83.88 397 LEU A N 1
ATOM 2913 C CA . LEU A 1 397 ? 14.273 -8.389 4.328 1.00 83.88 397 LEU A CA 1
ATOM 2914 C C . LEU A 1 397 ? 14.128 -8.712 5.821 1.00 83.88 397 LEU A C 1
ATOM 2916 O O . LEU A 1 397 ? 14.527 -9.798 6.234 1.00 83.88 397 LEU A O 1
ATOM 2920 N N . TYR A 1 398 ? 13.504 -7.827 6.607 1.00 88.00 398 TYR A N 1
ATOM 2921 C CA . TYR A 1 398 ? 13.249 -8.055 8.033 1.00 88.00 398 TYR A CA 1
ATOM 2922 C C . TYR A 1 398 ? 12.374 -9.298 8.240 1.00 88.00 398 TYR A C 1
ATOM 2924 O O . TYR A 1 398 ? 12.738 -10.214 8.978 1.00 88.00 398 TYR A O 1
ATOM 2932 N N . TRP A 1 399 ? 11.263 -9.388 7.506 1.00 88.69 399 TRP A N 1
ATOM 2933 C CA . TRP A 1 399 ? 10.341 -10.523 7.588 1.00 88.69 399 TRP A CA 1
ATOM 2934 C C . TRP A 1 399 ? 10.944 -11.825 7.052 1.00 88.69 399 TRP A C 1
ATOM 2936 O O . TRP A 1 399 ? 10.678 -12.900 7.595 1.00 88.69 399 TRP A O 1
ATOM 2946 N N . ARG A 1 400 ? 11.790 -11.751 6.017 1.00 86.69 400 ARG A N 1
ATOM 2947 C CA . ARG A 1 400 ? 12.508 -12.916 5.479 1.00 86.69 400 ARG A CA 1
ATOM 2948 C C . ARG A 1 400 ? 13.512 -13.458 6.495 1.00 86.69 400 ARG A C 1
ATOM 2950 O O . ARG A 1 400 ? 13.524 -14.655 6.758 1.00 86.69 400 ARG A O 1
ATOM 2957 N N . TRP A 1 401 ? 14.288 -12.577 7.119 1.00 89.56 401 TRP A N 1
ATOM 2958 C CA . TRP A 1 401 ? 15.207 -12.940 8.194 1.00 89.56 401 TRP A CA 1
ATOM 2959 C C . TRP A 1 401 ? 14.483 -13.523 9.411 1.00 89.56 401 TRP A C 1
ATOM 2961 O O . TRP A 1 401 ? 14.914 -14.536 9.960 1.00 89.56 401 TRP A O 1
ATOM 2971 N N . ARG A 1 402 ? 13.342 -12.941 9.794 1.00 86.81 402 ARG A N 1
ATOM 2972 C CA . ARG A 1 402 ? 12.519 -13.451 10.896 1.00 86.81 402 ARG A CA 1
ATOM 2973 C C . ARG A 1 402 ? 11.985 -14.850 10.601 1.00 86.81 402 ARG A C 1
ATOM 2975 O O . ARG A 1 402 ? 12.102 -15.731 11.442 1.00 86.81 402 ARG A O 1
ATOM 2982 N N . THR A 1 403 ? 11.506 -15.078 9.380 1.00 87.12 403 THR A N 1
ATOM 2983 C CA . THR A 1 403 ? 11.041 -16.402 8.938 1.00 87.12 403 THR A CA 1
ATOM 2984 C C . THR A 1 403 ? 12.156 -17.448 9.029 1.00 87.12 403 THR A C 1
ATOM 2986 O O . THR A 1 403 ? 11.903 -18.554 9.492 1.00 87.12 403 THR A O 1
ATOM 2989 N N . LEU A 1 404 ? 13.392 -17.096 8.652 1.00 87.12 404 LEU A N 1
ATOM 2990 C CA . LEU A 1 404 ? 14.550 -17.993 8.767 1.00 87.12 404 LEU A CA 1
ATOM 2991 C C . LEU A 1 404 ? 14.915 -18.321 10.223 1.00 87.12 404 LEU A C 1
ATOM 2993 O O . LEU A 1 404 ? 15.385 -19.421 10.489 1.00 87.12 404 LEU A O 1
ATOM 2997 N N . ARG A 1 405 ? 14.710 -17.389 11.162 1.00 87.38 405 ARG A N 1
ATOM 2998 C CA . ARG A 1 405 ? 14.940 -17.626 12.598 1.00 87.38 405 ARG A CA 1
ATOM 2999 C C . ARG A 1 405 ? 13.839 -18.442 13.261 1.00 87.38 405 ARG A C 1
ATOM 3001 O O . ARG A 1 405 ? 14.127 -19.194 14.181 1.00 87.38 405 ARG A O 1
ATOM 3008 N N . GLU A 1 406 ? 12.599 -18.257 12.822 1.00 84.88 406 GLU A N 1
ATOM 3009 C CA . GLU A 1 406 ? 11.434 -18.956 13.368 1.00 84.88 406 GLU A CA 1
ATOM 3010 C C . GLU A 1 406 ? 11.311 -20.395 12.853 1.00 84.88 406 GLU A C 1
ATOM 3012 O O . GLU A 1 406 ? 10.488 -21.134 13.377 1.00 84.88 406 GLU A O 1
ATOM 3017 N N . HIS A 1 407 ? 12.116 -20.822 11.870 1.00 79.75 407 HIS A N 1
ATOM 3018 C CA . HIS A 1 407 ? 12.210 -22.241 11.532 1.00 79.75 407 HIS A CA 1
ATOM 3019 C C . HIS A 1 407 ? 12.916 -22.963 12.686 1.00 79.75 407 HIS A C 1
ATOM 3021 O O . HIS A 1 407 ? 14.125 -22.763 12.857 1.00 79.75 407 HIS A O 1
ATOM 3027 N N . PRO A 1 408 ? 12.199 -23.773 13.493 1.00 75.50 408 PRO A N 1
ATOM 3028 C CA . PRO A 1 408 ? 12.851 -24.568 14.516 1.00 75.50 408 PRO A CA 1
ATOM 3029 C C . PRO A 1 408 ? 13.915 -25.414 13.822 1.00 75.50 408 PRO A C 1
ATOM 3031 O O . PRO A 1 408 ? 13.662 -25.993 12.761 1.00 75.50 408 PRO A O 1
ATOM 3034 N N . ALA A 1 409 ? 15.125 -25.443 14.390 1.00 76.50 409 ALA A N 1
ATOM 3035 C CA . ALA A 1 409 ? 16.134 -26.387 13.935 1.00 76.50 409 ALA A CA 1
ATOM 3036 C C . ALA A 1 409 ? 15.460 -27.767 13.896 1.00 76.50 409 ALA A C 1
ATOM 3038 O O . ALA A 1 409 ? 14.776 -28.090 14.873 1.00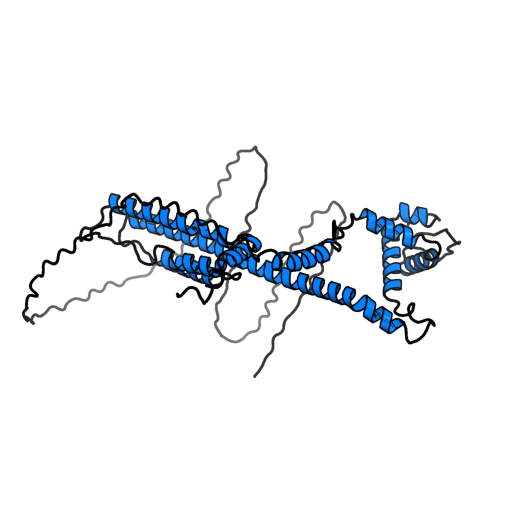 76.50 409 ALA A O 1
ATOM 3039 N N . PRO A 1 410 ? 15.565 -28.518 12.782 1.00 77.56 410 PRO A N 1
ATOM 3040 C CA . PRO A 1 410 ? 14.891 -29.800 12.648 1.00 77.56 410 PRO A CA 1
ATOM 3041 C C . PRO A 1 410 ? 15.187 -30.599 13.908 1.00 77.56 410 PRO A C 1
ATOM 3043 O O . PRO A 1 410 ? 16.360 -30.790 14.238 1.00 77.56 410 PRO A O 1
ATOM 3046 N N . ALA A 1 411 ? 14.132 -30.934 14.657 1.00 76.88 411 ALA A N 1
ATOM 3047 C CA . ALA A 1 411 ? 14.261 -31.685 15.891 1.00 76.88 411 ALA A CA 1
ATOM 3048 C C . ALA A 1 411 ? 15.042 -32.942 15.533 1.00 76.88 411 ALA A C 1
ATOM 3050 O O . ALA A 1 411 ? 14.566 -33.726 14.714 1.00 76.88 411 ALA A O 1
ATOM 3051 N N . THR A 1 412 ? 16.275 -33.058 16.032 1.00 76.75 412 THR A N 1
ATOM 3052 C CA . THR A 1 412 ? 17.165 -34.160 15.683 1.00 76.75 412 THR A CA 1
ATOM 3053 C C . THR A 1 412 ? 16.438 -35.447 16.072 1.00 76.75 412 THR A C 1
ATOM 3055 O O . THR A 1 412 ? 16.259 -35.682 17.271 1.00 76.75 412 THR A O 1
ATOM 3058 N N . PRO A 1 413 ? 15.961 -36.253 15.108 1.00 72.38 413 PRO A N 1
ATOM 3059 C CA . PRO A 1 413 ? 15.288 -37.496 15.430 1.00 72.38 413 PRO A CA 1
ATOM 3060 C C . PRO A 1 413 ? 16.380 -38.438 15.932 1.00 72.38 413 PRO A C 1
ATOM 3062 O O . PRO A 1 413 ? 17.207 -38.886 15.143 1.00 72.38 413 PRO A O 1
ATOM 3065 N N . GLY A 1 414 ? 16.468 -38.648 17.247 1.00 70.69 414 GLY A N 1
ATOM 3066 C CA . GLY A 1 414 ? 17.466 -39.568 17.804 1.00 70.69 414 GLY A CA 1
ATOM 3067 C C . GLY A 1 414 ? 17.972 -39.312 19.223 1.00 70.69 414 GLY A C 1
ATOM 3068 O O . GLY A 1 414 ? 18.856 -40.034 19.654 1.00 70.69 414 GLY A O 1
ATOM 3069 N N . ALA A 1 415 ? 17.449 -38.337 19.971 1.00 57.16 415 ALA A N 1
ATOM 3070 C CA . ALA A 1 415 ? 17.765 -38.198 21.401 1.00 57.16 415 ALA A CA 1
ATOM 3071 C C . ALA A 1 415 ? 16.634 -38.743 22.292 1.00 57.16 415 ALA A C 1
ATOM 3073 O O . ALA A 1 415 ? 16.216 -38.093 23.245 1.00 57.16 415 ALA A O 1
ATOM 3074 N N . ALA A 1 416 ? 16.112 -39.916 21.940 1.00 58.97 416 ALA A N 1
ATOM 3075 C CA . ALA A 1 416 ? 15.412 -40.781 22.878 1.00 58.97 416 ALA A CA 1
ATOM 3076 C C . ALA A 1 416 ? 16.378 -41.933 23.172 1.00 58.97 416 ALA A C 1
ATOM 3078 O O . ALA A 1 416 ? 16.607 -42.774 22.304 1.00 58.97 416 ALA A O 1
ATOM 3079 N N . ALA A 1 417 ? 17.013 -41.870 24.339 1.00 53.09 417 ALA A N 1
ATOM 3080 C CA . ALA A 1 417 ? 17.790 -42.946 24.937 1.00 53.09 417 ALA A CA 1
ATOM 3081 C C . ALA A 1 417 ? 17.087 -43.352 26.229 1.00 53.09 417 ALA A C 1
ATOM 3083 O O . ALA A 1 417 ? 16.626 -42.419 26.933 1.00 53.09 417 ALA A O 1
#

Organism: NCBI:txid3238632

pLDDT: mean 70.34, std 25.72, range [26.36, 98.62]

Foldseek 3Di:
DDDDDPDDPDPDDPDDDDDDDDDDDDPPPPPDPPPDPDDDDDDDDDDDDDPPDDDDDDDDDDDDDDDDDDDDDDDDDDDDDDDDDDDDDDDDDDDDDDDDDDDDDDDDDPPPPPPPDDDDDDDDPDPPPDPDDPPPPPPVVVVVVVVVVVVVVPPPPPDPPPPPVVVLVVLVCVCPDLVNVVVLLVLLVVVQQWPPPDPPPFWTHGNDPDDIDGPVVCCVPVVPSSVVSSVSSVVVVVPPPPPPDPDDDPPVVVVVCVVCVVVVVVVVVVVVVVVVVVVVVVVLVVLLVQLVVLLVQLLVLLVVQLVQCLVPVPGDLVSNCVSLVSNLVSLCVLDAAPQLNVLSNVLSVQQPCPDRDDQDDPPHGDHSVSSNVVSVVNNVSNVVSSVCSVVSSDDRVVRVVVNVVPPPDPPPPPPPD

Solvent-accessible surface area (backbone atoms only — not comparable to full-atom values): 27391 Å² total; per-residue (Å²): 143,84,87,86,82,84,80,82,81,81,81,79,77,85,78,84,83,85,78,81,87,91,80,96,72,87,81,77,84,72,82,78,78,83,78,74,90,71,89,78,81,94,79,91,78,92,78,84,84,79,81,79,80,80,77,84,80,85,80,81,86,84,90,87,81,93,75,89,78,84,80,77,82,83,79,81,83,84,82,86,74,86,84,77,90,85,90,74,90,82,80,87,86,84,89,81,90,88,82,87,81,81,84,83,86,81,80,88,78,94,74,83,76,77,79,78,76,83,74,88,78,80,88,79,90,73,89,74,84,80,85,80,79,96,69,90,73,68,70,73,52,54,63,59,48,52,57,52,52,65,60,56,76,70,63,63,88,80,69,71,73,71,54,77,58,61,61,47,52,53,50,51,54,56,45,66,32,82,88,36,40,66,54,32,52,50,38,20,35,75,72,57,51,27,52,84,82,64,71,50,100,58,38,43,36,48,65,62,97,54,69,79,38,38,60,68,58,40,42,71,76,36,46,70,63,40,50,55,18,40,52,52,38,54,50,56,58,74,70,48,94,67,84,87,74,79,90,76,64,95,73,53,62,60,55,51,48,62,68,45,42,62,58,54,52,49,51,52,51,50,53,55,48,50,60,52,49,52,55,56,48,51,53,51,52,51,53,48,53,50,48,57,50,27,51,52,48,28,55,48,34,44,53,53,36,42,65,39,33,35,78,34,63,82,43,74,53,64,61,36,43,54,28,48,52,53,34,33,58,51,35,71,64,51,80,71,49,67,53,50,38,52,50,33,46,50,50,45,75,65,51,73,64,88,56,78,71,76,50,51,58,98,88,41,72,57,50,55,69,56,34,42,52,52,40,49,55,50,52,55,50,47,55,61,59,54,64,49,55,66,62,76,69,48,63,67,65,60,40,48,54,48,38,64,68,69,52,71,74,76,76,71,88,75,85,80,127

Mean predicted aligned error: 19.69 Å